Protein AF-A0A966SX42-F1 (afdb_monomer_lite)

Sequence (399 aa):
AFIGGGENNTASGDRSSVVGGMNNVAEGESSLCAGKANTASGTNSVAIGKDSVASLPSQVAISSGKFKSPGDSQTCIYQLRVQTTSSSDILMGLDGVADSSNYLEVPPGTVWFFEVSASAYDVTSVAAATWKFRGGIKNDSEFAFVGTPSSESWKDSEWDSSADLTLEAGSESQPSGLCLVATGVEGKNIYWTATVTTTELKPKPPLTSDMFVDVTADAQITSLEVSIDGSSESLFPAFDTDIQDYCIHSFANGTDSYTLTINGNTTTGTIDVNKALHVMYGAQEYFIRVLPTDLLIPTLVTKTSGYVPGYYLCSLHEATGGSYFAAFNENLVPVWYTHDDRNSTFALLCTVPNKLVLHTGSLSTRYAVELGMNEMTATNYTMQNEETNSNPIWECHES

Radius of gyration: 27.09 Å; chains: 1; bounding box: 70×48×78 Å

Foldseek 3Di:
DEECEEECEAAQAACEYENYEYCEYHQAHVEYEYYENEYANAHCEYEYAYLAYHNAHVKYWYDPYAQAHRNQWIKIKAKWKEKDAAQDKFWTFRVHDGDQPGHPAADAQKKKWKWKWKKKAWPVQRWIKIKIKTFMWHHQLWTDTPPDIDMDMDIDPSDDPSWDWDWDRAGPVTPRGITIITGDHHRIIMMMMMMMMIGMHRPDDPPPFEDDDDDDDPDQFPDKWKDKLPHTWAWPPHDDSVDAEIETADPADQAIKMWIATPNDIDIDGDDQVGWHWYDDNSHIHTYHYHHNPPDQDDCPDDDPPAAPFKDWDWAFDPAAFIKTFIAGPSSHTQDMDTDRPRFDKDFPDDDHQWTWIDGPPQCKIWIWRHRNPHIDIDIDRDDDPPDPDDDDPPPDDD

pLDDT: mean 76.51, std 20.24, range [21.33, 98.81]

Secondary structure (DSSP, 8-state):
-EE-SSBS-EE-STT-EEEEEES-EE-STT-EEEEES-EE-STT-EEEEES-EE-STT-EEEEE--SSSTTSEEEEEEEEEEEE-SS-EEEPBSSS---TTSSEE--TTEEEEEEEEEEEEETTTTEEEEEEEEEEEEESSSEEEEEEEEEEEEE-TTS-TT-EEEEEE--TTS--EEEEEEE--TT--EEEEEEEEEEEE--S---SSEEEEEE---SPP--EEEEETTEEE--BSPP-TT--EEEEE----TT-EEEEEETTEEEEEE--TTSEEEEEETTEEEEEEEE-TTSPPPP-S---TTS-TTEEEEEEE-SSS-EEEEEEETTS-EEEEEEETT-PPEEEEEEETTEEEEEETTT-EEEEEEE-SS-EEEEEEE---SS-SS---------

Structure (mmCIF, N/CA/C/O backbone):
data_AF-A0A966SX42-F1
#
_entry.id   AF-A0A966SX42-F1
#
loop_
_atom_site.group_PDB
_atom_site.id
_atom_site.type_symbol
_atom_site.label_atom_id
_atom_site.label_alt_id
_atom_site.label_comp_id
_atom_site.label_asym_id
_atom_site.label_entity_id
_atom_site.label_seq_id
_atom_site.pdbx_PDB_ins_code
_atom_site.Cartn_x
_atom_site.Cartn_y
_atom_site.Cartn_z
_atom_site.occupancy
_atom_site.B_iso_or_equiv
_atom_site.auth_seq_id
_atom_site.auth_comp_id
_atom_site.auth_asym_id
_atom_site.auth_atom_id
_atom_site.pdbx_PDB_model_num
ATOM 1 N N . ALA A 1 1 ? -5.748 -23.098 -7.163 1.00 90.81 1 ALA A N 1
ATOM 2 C CA . ALA A 1 1 ? -5.412 -22.094 -8.180 1.00 90.81 1 ALA A CA 1
ATOM 3 C C . ALA A 1 1 ? -6.253 -22.308 -9.436 1.00 90.81 1 ALA A C 1
ATOM 5 O O . ALA A 1 1 ? -6.478 -23.458 -9.810 1.00 90.81 1 ALA A O 1
ATOM 6 N N . PHE A 1 2 ? -6.718 -21.230 -10.067 1.00 97.00 2 PHE A N 1
ATOM 7 C CA . PHE A 1 2 ? -7.448 -21.236 -11.340 1.00 97.00 2 PHE A CA 1
ATOM 8 C C . PHE A 1 2 ? -6.931 -20.116 -12.252 1.00 97.00 2 PHE A C 1
ATOM 10 O O . PHE A 1 2 ? -6.660 -19.018 -11.776 1.00 97.00 2 PHE A O 1
ATOM 17 N N . ILE A 1 3 ? -6.813 -20.382 -13.555 1.00 96.81 3 ILE A N 1
ATOM 18 C CA . ILE A 1 3 ? -6.507 -19.376 -14.580 1.00 96.81 3 ILE A CA 1
ATOM 19 C C . ILE A 1 3 ? -7.559 -19.514 -15.680 1.00 96.81 3 ILE A C 1
ATOM 21 O O . ILE A 1 3 ? -7.625 -20.552 -16.337 1.00 96.81 3 ILE A O 1
ATOM 25 N N . GLY A 1 4 ? -8.384 -18.484 -15.877 1.00 96.38 4 GLY A N 1
ATOM 26 C CA . GLY A 1 4 ? -9.474 -18.515 -16.858 1.00 96.38 4 GLY A CA 1
ATOM 27 C C . GLY A 1 4 ? -9.016 -18.439 -18.318 1.00 96.38 4 GLY A C 1
ATOM 28 O O . GLY A 1 4 ? -9.707 -18.945 -19.199 1.00 96.38 4 GLY A O 1
ATOM 29 N N . GLY A 1 5 ? -7.847 -17.847 -18.583 1.00 84.19 5 GLY A N 1
ATOM 30 C CA . GLY A 1 5 ? -7.243 -17.737 -19.915 1.00 84.19 5 GLY A CA 1
ATOM 31 C C . GLY A 1 5 ? -6.260 -16.566 -20.029 1.00 84.19 5 GLY A C 1
ATOM 32 O O . GLY A 1 5 ? -5.924 -15.932 -19.029 1.00 84.19 5 GLY A O 1
ATOM 33 N N . GLY A 1 6 ? -5.816 -16.256 -21.251 1.00 93.19 6 GLY A N 1
ATOM 34 C CA . GLY A 1 6 ? -4.871 -15.167 -21.530 1.00 93.19 6 GLY A CA 1
ATOM 35 C C . GLY A 1 6 ? -3.408 -15.617 -21.593 1.00 93.19 6 GLY A C 1
ATOM 36 O O . GLY A 1 6 ? -3.135 -16.777 -21.887 1.00 93.19 6 GLY A O 1
ATOM 37 N N . GLU A 1 7 ? -2.475 -14.697 -21.348 1.00 86.00 7 GLU A N 1
ATOM 38 C CA . GLU A 1 7 ? -1.038 -14.895 -21.583 1.00 86.00 7 GLU A CA 1
ATOM 39 C C . GLU A 1 7 ? -0.212 -14.665 -20.303 1.00 86.00 7 GLU A C 1
ATOM 41 O O . GLU A 1 7 ? -0.402 -13.671 -19.606 1.00 86.00 7 GLU A O 1
ATOM 46 N N . ASN A 1 8 ? 0.728 -15.569 -20.000 1.00 85.56 8 ASN A N 1
ATOM 47 C CA . ASN A 1 8 ? 1.730 -15.415 -18.928 1.00 85.56 8 ASN A CA 1
ATOM 48 C C . ASN A 1 8 ? 1.156 -15.081 -17.537 1.00 85.56 8 ASN A C 1
ATOM 50 O O . ASN A 1 8 ? 1.723 -14.293 -16.786 1.00 85.56 8 ASN A O 1
ATOM 54 N N . ASN A 1 9 ? 0.015 -15.665 -17.186 1.00 81.75 9 ASN A N 1
ATOM 55 C CA . ASN A 1 9 ? -0.573 -15.497 -15.861 1.00 81.75 9 ASN A CA 1
ATOM 56 C C . ASN A 1 9 ? -0.052 -16.561 -14.884 1.00 81.75 9 ASN A C 1
ATOM 58 O O . ASN A 1 9 ? 0.123 -17.720 -15.261 1.00 81.75 9 ASN A O 1
ATOM 62 N N . THR A 1 10 ? 0.091 -16.183 -13.617 1.00 87.19 10 THR A N 1
ATOM 63 C CA . THR A 1 10 ? 0.488 -17.056 -12.510 1.00 87.19 10 THR A CA 1
ATOM 64 C C . THR A 1 10 ? -0.587 -17.022 -11.430 1.00 87.19 10 THR A C 1
ATOM 66 O O . THR A 1 10 ? -0.933 -15.960 -10.925 1.00 87.19 10 THR A O 1
ATOM 69 N N . ALA A 1 11 ? -1.108 -18.187 -11.054 1.00 92.25 11 ALA A N 1
ATOM 70 C CA . ALA A 1 11 ? -1.960 -18.363 -9.881 1.00 92.25 11 ALA A CA 1
ATOM 71 C C . ALA A 1 11 ? -1.320 -19.447 -9.007 1.00 92.25 11 ALA A C 1
ATOM 73 O O . ALA A 1 11 ? -1.387 -20.630 -9.346 1.00 92.25 11 ALA A O 1
ATOM 74 N N . SER A 1 12 ? -0.643 -19.048 -7.935 1.00 91.25 12 SER A N 1
ATOM 75 C CA . SER A 1 12 ? 0.157 -19.937 -7.077 1.00 91.25 12 SER A CA 1
ATOM 76 C C . SER A 1 12 ? -0.355 -20.003 -5.639 1.00 91.25 12 SER A C 1
ATOM 78 O O . SER A 1 12 ? -0.075 -20.986 -4.959 1.00 91.25 12 SER A O 1
ATOM 80 N N . GLY A 1 13 ? -1.156 -19.028 -5.195 1.00 93.19 13 GLY A N 1
ATOM 81 C CA . GLY A 1 13 ? -1.773 -19.059 -3.869 1.00 93.19 13 GLY A CA 1
ATOM 82 C C . GLY A 1 13 ? -2.831 -20.157 -3.727 1.00 93.19 13 GLY A C 1
ATOM 83 O O . GLY A 1 13 ? -3.514 -20.529 -4.695 1.00 93.19 13 GLY A O 1
ATOM 84 N N . ASP A 1 14 ? -3.031 -20.661 -2.511 1.00 97.62 14 ASP A N 1
ATOM 85 C CA . ASP A 1 14 ? -4.112 -21.606 -2.227 1.00 97.62 14 ASP A CA 1
ATOM 86 C C . ASP A 1 14 ? -5.464 -20.963 -2.535 1.00 97.62 14 ASP A C 1
ATOM 88 O O . ASP A 1 14 ? -5.738 -19.846 -2.123 1.00 97.62 14 ASP A O 1
ATOM 92 N N . ARG A 1 15 ? -6.315 -21.640 -3.319 1.00 98.12 15 ARG A N 1
ATOM 93 C CA . ARG A 1 15 ? -7.605 -21.096 -3.815 1.00 98.12 15 ARG A CA 1
ATOM 94 C C . ARG A 1 15 ? -7.504 -19.765 -4.594 1.00 98.12 15 ARG A C 1
ATOM 96 O O . ARG A 1 15 ? -8.536 -19.160 -4.866 1.00 98.12 15 ARG A O 1
ATOM 103 N N . SER A 1 16 ? -6.308 -19.356 -5.023 1.00 97.69 16 SER A N 1
ATOM 104 C CA . SER A 1 16 ? -6.112 -18.172 -5.872 1.00 97.69 16 SER A CA 1
ATOM 105 C C . SER A 1 16 ? -6.784 -18.316 -7.241 1.00 97.69 16 SER A C 1
ATOM 107 O O . SER A 1 16 ? -6.967 -19.433 -7.749 1.00 97.69 16 SER A O 1
ATOM 109 N N . SER A 1 17 ? -7.141 -17.190 -7.857 1.00 98.44 17 SER A N 1
ATOM 110 C CA . SER A 1 17 ? -7.730 -17.146 -9.198 1.00 98.44 17 SER A CA 1
ATOM 111 C C . SER A 1 17 ? -7.208 -15.976 -10.028 1.00 98.44 17 SER A C 1
ATOM 113 O O . SER A 1 17 ? -7.290 -14.823 -9.620 1.00 98.44 17 SER A O 1
ATOM 115 N N . VAL A 1 18 ? -6.769 -16.253 -11.253 1.00 97.62 18 VAL A N 1
ATOM 116 C CA . VAL A 1 18 ? -6.628 -15.238 -12.301 1.00 97.62 18 VAL A CA 1
ATOM 117 C C . VAL A 1 18 ? -7.796 -15.393 -13.267 1.00 97.62 18 VAL A C 1
ATOM 119 O O . VAL A 1 18 ? -7.931 -16.418 -13.933 1.00 97.62 18 VAL A O 1
ATOM 122 N N . VAL A 1 19 ? -8.651 -14.376 -13.364 1.00 97.50 19 VAL A N 1
ATOM 123 C CA . VAL A 1 19 ? -9.843 -14.423 -14.230 1.00 97.50 19 VAL A CA 1
ATOM 124 C C . VAL A 1 19 ? -9.441 -14.448 -15.710 1.00 97.50 19 VAL A C 1
ATOM 126 O O . VAL A 1 19 ? -10.030 -15.178 -16.504 1.00 97.50 19 VAL A O 1
ATOM 129 N N . GLY A 1 20 ? -8.410 -13.685 -16.073 1.00 89.25 20 GLY A N 1
ATOM 130 C CA . GLY A 1 20 ? -7.828 -13.633 -17.412 1.00 89.25 20 GLY A CA 1
ATOM 131 C C . GLY A 1 20 ? -6.979 -12.378 -17.627 1.00 89.25 20 GLY A C 1
ATOM 132 O O . GLY A 1 20 ? -6.856 -11.538 -16.732 1.00 89.25 20 GLY A O 1
ATOM 133 N N . GLY A 1 21 ? -6.416 -12.241 -18.830 1.00 92.50 21 GLY A N 1
ATOM 134 C CA . GLY A 1 21 ? -5.588 -11.098 -19.229 1.00 92.50 21 GLY A CA 1
ATOM 135 C C . GLY A 1 21 ? -4.113 -11.465 -19.406 1.00 92.50 21 GLY A C 1
ATOM 136 O O . GLY A 1 21 ? -3.830 -12.573 -19.856 1.00 92.50 21 GLY A O 1
ATOM 137 N N . MET A 1 22 ? -3.182 -10.554 -19.107 1.00 85.06 22 MET A N 1
ATOM 138 C CA . MET A 1 22 ? -1.751 -10.750 -19.390 1.00 85.06 22 MET A CA 1
ATOM 139 C C . MET A 1 22 ? -0.847 -10.440 -18.192 1.00 85.06 22 MET A C 1
ATOM 141 O O . MET A 1 22 ? -0.970 -9.365 -17.612 1.00 85.06 22 MET A O 1
ATOM 145 N N . ASN A 1 23 ? 0.123 -11.305 -17.887 1.00 85.88 23 ASN A N 1
ATOM 146 C CA . ASN A 1 23 ? 1.143 -11.084 -16.846 1.00 85.88 23 ASN A CA 1
ATOM 147 C C . ASN A 1 23 ? 0.582 -10.849 -15.428 1.00 85.88 23 ASN A C 1
ATOM 149 O O . ASN A 1 23 ? 1.188 -10.117 -14.653 1.00 85.88 23 ASN A O 1
ATOM 153 N N . ASN A 1 24 ? -0.584 -11.396 -15.077 1.00 81.94 24 ASN A N 1
ATOM 154 C CA . ASN A 1 24 ? -1.111 -11.248 -13.717 1.00 81.94 24 ASN A CA 1
ATOM 155 C C . ASN A 1 24 ? -0.553 -12.321 -12.781 1.00 81.94 24 ASN A C 1
ATOM 157 O O . ASN A 1 24 ? -0.386 -13.468 -13.190 1.00 81.94 24 ASN A O 1
ATOM 161 N N . VAL A 1 25 ? -0.361 -11.966 -11.515 1.00 91.75 25 VAL A N 1
ATOM 162 C CA . VAL A 1 25 ? 0.188 -12.831 -10.470 1.00 91.75 25 VAL A CA 1
ATOM 163 C C . VAL A 1 25 ? -0.761 -12.843 -9.269 1.00 91.75 25 VAL A C 1
ATOM 165 O O . VAL A 1 25 ? -0.984 -11.812 -8.646 1.00 91.75 25 VAL A O 1
ATOM 168 N N . ALA A 1 26 ? -1.351 -13.995 -8.956 1.00 91.38 26 ALA A N 1
ATOM 169 C CA . ALA A 1 26 ? -2.197 -14.217 -7.780 1.00 91.38 26 ALA A CA 1
ATOM 170 C C . ALA A 1 26 ? -1.506 -15.220 -6.836 1.00 91.38 26 ALA A C 1
ATOM 172 O O . ALA A 1 26 ? -1.549 -16.436 -7.048 1.00 91.38 26 ALA A O 1
ATOM 173 N N . GLU A 1 27 ? -0.825 -14.695 -5.820 1.00 92.81 27 GLU A N 1
ATOM 174 C CA . GLU A 1 27 ? 0.057 -15.431 -4.901 1.00 92.81 27 GLU A CA 1
ATOM 175 C C . GLU A 1 27 ? -0.541 -15.600 -3.500 1.00 92.81 27 GLU A C 1
ATOM 177 O O . GLU A 1 27 ? -0.242 -16.583 -2.825 1.00 92.81 27 GLU A O 1
ATOM 182 N N . GLY A 1 28 ? -1.423 -14.692 -3.071 1.00 93.81 28 GLY A N 1
ATOM 183 C CA . GLY A 1 28 ? -2.060 -14.776 -1.756 1.00 93.81 28 GLY A CA 1
ATOM 184 C C . GLY A 1 28 ? -3.090 -15.906 -1.664 1.00 93.81 28 GLY A C 1
ATOM 185 O O . GLY A 1 28 ? -3.707 -16.286 -2.668 1.00 93.81 28 GLY A O 1
ATOM 186 N N . GLU A 1 29 ? -3.334 -16.433 -0.460 1.00 97.12 29 GLU A N 1
ATOM 187 C CA . GLU A 1 29 ? -4.444 -17.370 -0.241 1.00 97.12 29 GLU A CA 1
ATOM 188 C C . GLU A 1 29 ? -5.773 -16.687 -0.595 1.00 97.12 29 GLU A C 1
ATOM 190 O O . GLU A 1 29 ? -6.043 -15.569 -0.168 1.00 97.12 29 GLU A O 1
ATOM 195 N N . SER A 1 30 ? -6.612 -17.356 -1.386 1.00 98.06 30 SER A N 1
ATOM 196 C CA . SER A 1 30 ? -7.897 -16.856 -1.890 1.00 98.06 30 SER A CA 1
ATOM 197 C C . SER A 1 30 ? -7.800 -15.500 -2.611 1.00 98.06 30 SER A C 1
ATOM 199 O O . SER A 1 30 ? -8.784 -14.768 -2.683 1.00 98.06 30 SER A O 1
ATOM 201 N N . SER A 1 31 ? -6.623 -15.165 -3.153 1.00 98.06 31 SER A N 1
ATOM 202 C CA . SER A 1 31 ? -6.400 -13.937 -3.923 1.00 98.06 31 SER A CA 1
ATOM 203 C C . SER A 1 31 ? -7.035 -13.991 -5.316 1.00 98.06 31 SER A C 1
ATOM 205 O O . SER A 1 31 ? -7.215 -15.066 -5.905 1.00 98.06 31 SER A O 1
ATOM 207 N N . LEU A 1 32 ? -7.356 -12.819 -5.869 1.00 98.69 32 LEU A N 1
ATOM 208 C CA . LEU A 1 32 ? -7.933 -12.682 -7.203 1.00 98.69 32 LEU A CA 1
ATOM 209 C C . LEU A 1 32 ? -7.236 -11.596 -8.029 1.00 98.69 32 LEU A C 1
ATOM 211 O O . LEU A 1 32 ? -7.091 -10.462 -7.582 1.00 98.69 32 LEU A O 1
ATOM 215 N N . CYS A 1 33 ? -6.906 -11.919 -9.282 1.00 94.69 33 CYS A N 1
ATOM 216 C CA . CYS A 1 33 ? -6.386 -10.954 -10.254 1.00 94.69 33 CYS A CA 1
ATOM 217 C C . CYS A 1 33 ? -7.171 -10.945 -11.570 1.00 94.69 33 CYS A C 1
ATOM 219 O O . CYS A 1 33 ? -7.628 -11.988 -12.049 1.00 94.69 33 CYS A O 1
ATOM 221 N N . ALA A 1 34 ? -7.255 -9.775 -12.212 1.00 97.62 34 ALA A N 1
ATOM 222 C CA . ALA A 1 34 ? -7.756 -9.640 -13.583 1.00 97.62 34 ALA A CA 1
ATOM 223 C C . ALA A 1 34 ? -7.193 -8.396 -14.292 1.00 97.62 34 ALA A C 1
ATOM 225 O O . ALA A 1 34 ? -7.166 -7.312 -13.715 1.00 97.62 34 ALA A O 1
ATOM 226 N N . GLY A 1 35 ? -6.820 -8.522 -15.570 1.00 96.12 35 GLY A N 1
ATOM 227 C CA . GLY A 1 35 ? -6.344 -7.392 -16.382 1.00 96.12 35 GLY A CA 1
ATOM 228 C C . GLY A 1 35 ? -4.906 -7.566 -16.868 1.00 96.12 35 GLY A C 1
ATOM 229 O O . GLY A 1 35 ? -4.596 -8.595 -17.468 1.00 96.12 35 GLY A O 1
ATOM 230 N N . LYS A 1 36 ? -4.031 -6.572 -16.689 1.00 90.31 36 LYS A N 1
ATOM 231 C CA . LYS A 1 36 ? -2.642 -6.630 -17.169 1.00 90.31 36 LYS A CA 1
ATOM 232 C C . LYS A 1 36 ? -1.627 -6.295 -16.075 1.00 90.31 36 LYS A C 1
ATOM 234 O O . LYS A 1 36 ? -1.659 -5.196 -15.545 1.00 90.31 36 LYS A O 1
ATOM 239 N N . ALA A 1 37 ? -0.650 -7.171 -15.850 1.00 87.88 37 ALA A N 1
ATOM 240 C CA . ALA A 1 37 ? 0.486 -6.915 -14.960 1.00 87.88 37 ALA A CA 1
ATOM 241 C C . ALA A 1 37 ? 0.096 -6.589 -13.502 1.00 87.88 37 ALA A C 1
ATOM 243 O O . ALA A 1 37 ? 0.760 -5.783 -12.860 1.00 87.88 37 ALA A O 1
ATOM 244 N N . ASN A 1 38 ? -0.990 -7.179 -12.992 1.00 85.75 38 ASN A N 1
ATOM 245 C CA . ASN A 1 38 ? -1.420 -6.984 -11.605 1.00 85.75 38 ASN A CA 1
ATOM 246 C C . ASN A 1 38 ? -0.848 -8.064 -10.682 1.00 85.75 38 ASN A C 1
ATOM 248 O O . ASN A 1 38 ? -0.751 -9.222 -11.094 1.00 85.75 38 ASN A O 1
ATOM 252 N N . THR A 1 39 ? -0.579 -7.710 -9.426 1.00 93.62 39 THR A N 1
ATOM 253 C CA . THR A 1 39 ? -0.094 -8.631 -8.389 1.00 93.62 39 THR A CA 1
ATOM 254 C C . THR A 1 39 ? -1.012 -8.597 -7.169 1.00 93.62 39 THR A C 1
ATOM 256 O O . THR A 1 39 ? -1.164 -7.551 -6.547 1.00 93.62 39 THR A O 1
ATOM 259 N N . ALA A 1 40 ? -1.593 -9.738 -6.798 1.00 95.44 40 ALA A N 1
ATOM 260 C CA . ALA A 1 40 ? -2.353 -9.930 -5.562 1.00 95.44 40 ALA A CA 1
ATOM 261 C C . ALA A 1 40 ? -1.630 -10.961 -4.680 1.00 95.44 40 ALA A C 1
ATOM 263 O O . ALA A 1 40 ? -1.775 -12.173 -4.868 1.00 95.44 40 ALA A O 1
ATOM 264 N N . SER A 1 41 ? -0.804 -10.484 -3.750 1.00 93.69 41 SER A N 1
ATOM 265 C CA . SER A 1 41 ? -0.011 -11.315 -2.832 1.00 93.69 41 SER A CA 1
ATOM 266 C C . SER A 1 41 ? -0.585 -11.365 -1.413 1.00 93.69 41 SER A C 1
ATOM 268 O O . SER A 1 41 ? -0.263 -12.284 -0.664 1.00 93.69 41 SER A O 1
ATOM 270 N N . GLY A 1 42 ? -1.489 -10.447 -1.055 1.00 93.38 42 GLY A N 1
ATOM 271 C CA . GLY A 1 42 ? -2.181 -10.474 0.234 1.00 93.38 42 GLY A CA 1
ATOM 272 C C . GLY A 1 42 ? -3.232 -11.587 0.324 1.00 93.38 42 GLY A C 1
ATOM 273 O O . GLY A 1 42 ? -3.885 -11.938 -0.665 1.00 93.38 42 GLY A O 1
ATOM 274 N N . THR A 1 43 ? -3.458 -12.132 1.516 1.00 94.69 43 THR A N 1
ATOM 275 C CA . THR A 1 43 ? -4.556 -13.085 1.754 1.00 94.69 43 THR A CA 1
ATOM 276 C C . THR A 1 43 ? -5.911 -12.415 1.514 1.00 94.69 43 THR A C 1
ATOM 278 O O . THR A 1 43 ? -6.155 -11.314 1.999 1.00 94.69 43 THR A O 1
ATOM 281 N N . ASN A 1 44 ? -6.808 -13.066 0.771 1.00 96.81 44 ASN A N 1
ATOM 282 C CA . ASN A 1 44 ? -8.103 -12.533 0.321 1.00 96.81 44 ASN A CA 1
ATOM 283 C C . ASN A 1 44 ? -8.009 -11.225 -0.493 1.00 96.81 44 ASN A C 1
ATOM 285 O O . ASN A 1 44 ? -8.992 -10.490 -0.587 1.00 96.81 44 ASN A O 1
ATOM 289 N N . SER A 1 45 ? -6.838 -10.903 -1.048 1.00 97.81 45 SER A N 1
ATOM 290 C CA . SER A 1 45 ? -6.631 -9.659 -1.793 1.00 97.81 45 SER A CA 1
ATOM 291 C C . SER A 1 45 ? -7.174 -9.726 -3.224 1.00 97.81 45 SER A C 1
ATOM 293 O O . SER A 1 45 ? -7.327 -10.799 -3.815 1.00 97.81 45 SER A O 1
ATOM 295 N N . VAL A 1 46 ? -7.457 -8.558 -3.796 1.00 98.81 46 VAL A N 1
ATOM 296 C CA . VAL A 1 46 ? -7.951 -8.392 -5.163 1.00 98.81 46 VAL A CA 1
ATOM 297 C C . VAL A 1 46 ? -7.132 -7.315 -5.867 1.00 98.81 46 VAL A C 1
ATOM 299 O O . VAL A 1 46 ? -7.104 -6.181 -5.405 1.00 98.81 46 VAL A O 1
ATOM 302 N N . ALA A 1 47 ? -6.519 -7.631 -7.008 1.00 98.38 47 ALA A N 1
ATOM 303 C CA . ALA A 1 47 ? -5.826 -6.648 -7.845 1.00 98.38 47 ALA A CA 1
ATOM 304 C C . ALA A 1 47 ? -6.403 -6.650 -9.268 1.00 98.38 47 ALA A C 1
ATOM 306 O O . ALA A 1 47 ? -6.354 -7.662 -9.976 1.00 98.38 47 ALA A O 1
ATOM 307 N N . ILE A 1 48 ? -6.977 -5.524 -9.698 1.00 98.50 48 ILE A N 1
ATOM 308 C CA . ILE A 1 48 ? -7.651 -5.422 -11.000 1.00 98.50 48 ILE A CA 1
ATOM 309 C C . ILE A 1 48 ? -7.270 -4.160 -11.770 1.00 98.50 48 ILE A C 1
ATOM 311 O O . ILE A 1 48 ? -7.097 -3.091 -11.200 1.00 98.50 48 ILE A O 1
ATOM 315 N N . GLY A 1 49 ? -7.238 -4.270 -13.099 1.00 97.06 49 GLY A N 1
ATOM 316 C CA . GLY A 1 49 ? -6.890 -3.156 -13.982 1.00 97.06 49 GLY A CA 1
ATOM 317 C C . GLY A 1 49 ? -5.531 -3.366 -14.639 1.00 97.06 49 GLY A C 1
ATOM 318 O O . GLY A 1 49 ? -5.324 -4.402 -15.282 1.00 97.06 49 GLY A O 1
ATOM 319 N N . LYS A 1 50 ? -4.630 -2.386 -14.542 1.00 94.62 50 LYS A N 1
ATOM 320 C CA . LYS A 1 50 ? -3.286 -2.460 -15.120 1.00 94.62 50 LYS A CA 1
ATOM 321 C C . LYS A 1 50 ? -2.223 -1.973 -14.133 1.00 94.62 50 LYS A C 1
ATOM 323 O O . LYS A 1 50 ? -2.266 -0.811 -13.758 1.00 94.62 50 LYS A O 1
ATOM 328 N N . ASP A 1 51 ? -1.225 -2.812 -13.844 1.00 92.31 51 ASP A N 1
ATOM 329 C CA . ASP A 1 51 ? -0.104 -2.518 -12.933 1.00 92.31 51 ASP A CA 1
ATOM 330 C C . ASP A 1 51 ? -0.531 -2.267 -11.458 1.00 92.31 51 ASP A C 1
ATOM 332 O O . ASP A 1 51 ? 0.106 -1.486 -10.751 1.00 92.31 51 ASP A O 1
ATOM 336 N N . SER A 1 52 ? -1.609 -2.903 -10.979 1.00 94.06 52 SER A N 1
ATOM 337 C CA . SER A 1 52 ? -2.090 -2.799 -9.585 1.00 94.06 52 SER A CA 1
ATOM 338 C C . SER A 1 52 ? -1.376 -3.774 -8.647 1.00 94.06 52 SER A C 1
ATOM 340 O O . SER A 1 52 ? -1.079 -4.901 -9.049 1.00 94.06 52 SER A O 1
ATOM 342 N N . VAL A 1 53 ? -1.162 -3.383 -7.385 1.00 94.12 53 VAL A N 1
ATOM 343 C CA . VAL A 1 53 ? -0.534 -4.237 -6.362 1.00 94.12 53 VAL A CA 1
ATOM 344 C C . VAL A 1 53 ? -1.384 -4.280 -5.096 1.00 94.12 53 VAL A C 1
ATOM 346 O O . VAL A 1 53 ? -1.561 -3.265 -4.426 1.00 94.12 53 VAL A O 1
ATOM 349 N N . ALA A 1 54 ? -1.864 -5.477 -4.754 1.00 96.19 54 ALA A N 1
ATOM 350 C CA . ALA A 1 54 ? -2.567 -5.767 -3.511 1.00 96.19 54 ALA A CA 1
ATOM 351 C C . ALA A 1 54 ? -1.761 -6.760 -2.652 1.00 96.19 54 ALA A C 1
ATOM 353 O O . ALA A 1 54 ? -1.844 -7.976 -2.840 1.00 96.19 54 ALA A O 1
ATOM 354 N N . SER A 1 55 ? -0.946 -6.249 -1.730 1.00 93.06 55 SER A N 1
ATOM 355 C CA . SER A 1 55 ? -0.048 -7.038 -0.873 1.00 93.06 55 SER A CA 1
ATOM 356 C C . SER A 1 55 ? -0.554 -7.238 0.553 1.00 93.06 55 SER A C 1
ATOM 358 O O . SER A 1 55 ? -0.069 -8.126 1.251 1.00 93.06 55 SER A O 1
ATOM 360 N N . LEU A 1 56 ? -1.532 -6.446 0.988 1.00 93.62 56 LEU A N 1
ATOM 361 C CA . LEU A 1 56 ? -2.089 -6.507 2.334 1.00 93.62 56 LEU A CA 1
ATOM 362 C C . LEU A 1 56 ? -3.332 -7.417 2.403 1.00 93.62 56 LEU A C 1
ATOM 364 O O . LEU A 1 56 ? -4.045 -7.580 1.402 1.00 93.62 56 LEU A O 1
ATOM 368 N N . PRO A 1 57 ? -3.628 -8.021 3.571 1.00 93.50 57 PRO A N 1
ATOM 369 C CA . PRO A 1 57 ? -4.838 -8.813 3.759 1.00 93.50 57 PRO A CA 1
ATOM 370 C C . PRO A 1 57 ? -6.115 -8.041 3.406 1.00 93.50 57 PRO A C 1
ATOM 372 O O . PRO A 1 57 ? -6.294 -6.889 3.797 1.00 93.50 57 PRO A O 1
ATOM 375 N N . SER A 1 58 ? -7.021 -8.692 2.673 1.00 94.50 58 SER A N 1
ATOM 376 C CA . SER A 1 58 ? -8.313 -8.140 2.229 1.00 94.50 58 SER A CA 1
ATOM 377 C C . SER A 1 58 ? -8.227 -6.829 1.426 1.00 94.50 58 SER A C 1
ATOM 379 O O . SER A 1 58 ? -9.240 -6.150 1.255 1.00 94.50 58 SER A O 1
ATOM 381 N N . GLN A 1 59 ? -7.043 -6.458 0.929 1.00 97.44 59 GLN A N 1
ATOM 382 C CA . GLN A 1 59 ? -6.851 -5.270 0.102 1.00 97.44 59 GLN A CA 1
ATOM 383 C C . GLN A 1 59 ? -7.488 -5.463 -1.272 1.00 97.44 59 GLN A C 1
ATOM 385 O O . GLN A 1 59 ? -7.235 -6.459 -1.949 1.00 97.44 59 GLN A O 1
ATOM 390 N N . VAL A 1 60 ? -8.247 -4.469 -1.721 1.00 98.62 60 VAL A N 1
ATOM 391 C CA . VAL A 1 60 ? -8.671 -4.341 -3.118 1.00 98.62 60 VAL A CA 1
ATOM 392 C C . VAL A 1 60 ? -7.888 -3.198 -3.742 1.00 98.62 60 VAL A C 1
ATOM 394 O O . VAL A 1 60 ? -8.079 -2.066 -3.321 1.00 98.62 60 VAL A O 1
ATOM 397 N N . ALA A 1 61 ? -7.044 -3.470 -4.735 1.00 98.31 61 ALA A N 1
ATOM 398 C CA . ALA A 1 61 ? -6.267 -2.472 -5.464 1.00 98.31 61 ALA A CA 1
ATOM 399 C C . ALA A 1 61 ? -6.756 -2.338 -6.913 1.00 98.31 61 ALA A C 1
ATOM 401 O O . ALA A 1 61 ? -6.997 -3.336 -7.603 1.00 98.31 61 ALA A O 1
ATOM 402 N N . ILE A 1 62 ? -6.887 -1.092 -7.371 1.00 98.50 62 ILE A N 1
ATOM 403 C CA . ILE A 1 62 ? -7.308 -0.747 -8.729 1.00 98.50 62 ILE A CA 1
ATOM 404 C C . ILE A 1 62 ? -6.389 0.337 -9.290 1.00 98.50 62 ILE A C 1
ATOM 406 O O . ILE A 1 62 ? -6.221 1.398 -8.688 1.00 98.50 62 ILE A O 1
ATOM 410 N N . SER A 1 63 ? -5.846 0.109 -10.483 1.00 95.06 63 SER A N 1
ATOM 411 C CA . SER A 1 63 ? -5.074 1.107 -11.227 1.00 95.06 63 SER A CA 1
ATOM 412 C C . SER A 1 63 ? -5.223 0.939 -12.742 1.00 95.06 63 SER A C 1
ATOM 414 O O . SER A 1 63 ? -5.715 -0.072 -13.247 1.00 95.06 63 SER A O 1
ATOM 416 N N . SER A 1 64 ? -4.830 1.967 -13.495 1.00 92.50 64 SER A N 1
ATOM 417 C CA . SER A 1 64 ? -4.854 1.978 -14.969 1.00 92.50 64 SER A CA 1
ATOM 418 C C . SER A 1 64 ? -3.458 2.066 -15.593 1.00 92.50 64 SER A C 1
ATOM 420 O O . SER A 1 64 ? -3.310 2.331 -16.789 1.00 92.50 64 SER A O 1
ATOM 422 N N . GLY A 1 65 ? -2.428 1.858 -14.786 1.00 83.94 65 GLY A N 1
ATOM 423 C CA . GLY A 1 65 ? -1.026 1.974 -15.133 1.00 83.94 65 GLY A CA 1
ATOM 424 C C . GLY A 1 65 ? -0.202 2.311 -13.899 1.00 83.94 65 GLY A C 1
ATOM 425 O O . GLY A 1 65 ? -0.702 2.317 -12.778 1.00 83.94 65 GLY A O 1
ATOM 426 N N . LYS A 1 66 ? 1.062 2.615 -14.155 1.00 81.50 66 LYS A N 1
ATOM 427 C CA . LYS A 1 66 ? 2.064 3.029 -13.180 1.00 81.50 66 LYS A CA 1
ATOM 428 C C . LYS A 1 66 ? 2.866 4.197 -13.739 1.00 81.50 66 LYS A C 1
ATOM 430 O O . LYS A 1 66 ? 2.892 4.377 -14.961 1.00 81.50 66 LYS A O 1
ATOM 435 N N . PHE A 1 67 ? 3.554 4.935 -12.881 1.00 72.69 67 PHE A N 1
ATOM 436 C CA . PHE A 1 67 ? 4.590 5.877 -13.306 1.00 72.69 67 PHE A CA 1
ATOM 437 C C . PHE A 1 67 ? 5.901 5.149 -13.639 1.00 72.69 67 PHE A C 1
ATOM 439 O O . PHE A 1 67 ? 6.500 5.399 -14.681 1.00 72.69 67 PHE A O 1
ATOM 446 N N . LYS A 1 68 ? 6.306 4.210 -12.784 1.00 70.88 68 LYS A N 1
ATOM 447 C CA . LYS A 1 68 ? 7.547 3.432 -12.827 1.00 70.88 68 LYS A CA 1
ATOM 448 C C . LYS A 1 68 ? 7.345 1.993 -12.351 1.00 70.88 68 LYS A C 1
ATOM 450 O O . LYS A 1 68 ? 7.644 1.050 -13.081 1.00 70.88 68 LYS A O 1
ATOM 455 N N . SER A 1 69 ? 6.837 1.802 -11.134 1.00 74.62 69 SER A N 1
ATOM 456 C CA . SER A 1 69 ? 6.693 0.487 -10.491 1.00 74.62 69 SER A CA 1
ATOM 457 C C . SER A 1 69 ? 5.221 0.140 -10.277 1.00 74.62 69 SER A C 1
ATOM 459 O O . SER A 1 69 ? 4.442 1.031 -9.958 1.00 74.62 69 SER A O 1
ATOM 461 N N . PRO A 1 70 ? 4.802 -1.128 -10.453 1.00 79.12 70 PRO A N 1
ATOM 462 C CA . PRO A 1 70 ? 3.433 -1.523 -10.134 1.00 79.12 70 PRO A CA 1
ATOM 463 C C . PRO A 1 70 ? 3.033 -1.049 -8.730 1.00 79.12 70 PRO A C 1
ATOM 465 O O . PRO A 1 70 ? 3.828 -1.150 -7.796 1.00 79.12 70 PRO A O 1
ATOM 468 N N . GLY A 1 71 ? 1.824 -0.506 -8.604 1.00 84.00 71 GLY A N 1
ATOM 469 C CA . GLY A 1 71 ? 1.292 0.034 -7.351 1.00 84.00 71 GLY A CA 1
ATOM 470 C C . GLY A 1 71 ? 1.776 1.433 -6.948 1.00 84.00 71 GLY A C 1
ATOM 471 O O . GLY A 1 71 ? 1.354 1.930 -5.911 1.00 84.00 71 GLY A O 1
ATOM 472 N N . ASP A 1 72 ? 2.611 2.112 -7.743 1.00 82.75 72 ASP A N 1
ATOM 473 C CA . ASP A 1 72 ? 3.033 3.491 -7.436 1.00 82.75 72 ASP A CA 1
ATOM 474 C C . ASP A 1 72 ? 1.950 4.559 -7.657 1.00 82.75 72 ASP A C 1
ATOM 476 O O . ASP A 1 72 ? 2.091 5.691 -7.191 1.00 82.75 72 ASP A O 1
ATOM 480 N N . SER A 1 73 ? 0.876 4.203 -8.358 1.00 88.56 73 SER A N 1
ATOM 481 C CA . SER A 1 73 ? -0.318 5.013 -8.543 1.00 88.56 73 SER A CA 1
ATOM 482 C C . SER A 1 73 ? -1.533 4.100 -8.560 1.00 88.56 73 SER A C 1
ATOM 484 O O . SER A 1 73 ? -1.806 3.420 -9.552 1.00 88.56 73 SER A O 1
ATOM 486 N N . GLN A 1 74 ? -2.258 4.051 -7.446 1.00 95.62 74 GLN A N 1
ATOM 487 C CA . GLN A 1 74 ? -3.418 3.175 -7.319 1.00 95.62 74 GLN A CA 1
ATOM 488 C C . GLN A 1 74 ? -4.454 3.710 -6.335 1.00 95.62 74 GLN A C 1
ATOM 490 O O . GLN A 1 74 ? -4.170 4.547 -5.481 1.00 95.62 74 GLN A O 1
ATOM 495 N N . THR A 1 75 ? -5.677 3.212 -6.468 1.00 97.94 75 THR A N 1
ATOM 496 C CA . THR A 1 75 ? -6.721 3.359 -5.458 1.00 97.94 75 THR A CA 1
ATOM 497 C C . THR A 1 75 ? -6.891 2.029 -4.751 1.00 97.94 75 THR A C 1
ATOM 499 O O . THR A 1 75 ? -7.057 1.007 -5.423 1.00 97.94 75 THR A O 1
ATOM 502 N N . CYS A 1 76 ? -6.900 2.043 -3.419 1.00 98.31 76 CYS A N 1
ATOM 503 C CA . CYS A 1 76 ? -7.115 0.838 -2.629 1.00 98.31 76 CYS A CA 1
ATOM 504 C C . CYS A 1 76 ? -8.317 0.957 -1.689 1.00 98.31 76 CYS A C 1
ATOM 506 O O . CYS A 1 76 ? -8.712 2.048 -1.274 1.00 98.31 76 CYS A O 1
ATOM 508 N N . ILE A 1 77 ? -8.903 -0.191 -1.353 1.00 98.44 77 ILE A N 1
ATOM 509 C CA . ILE A 1 77 ? -9.917 -0.348 -0.311 1.00 98.44 77 ILE A CA 1
ATOM 510 C C . ILE A 1 77 ? -9.421 -1.409 0.666 1.00 98.44 77 ILE A C 1
ATOM 512 O O . ILE A 1 77 ? -9.022 -2.499 0.256 1.00 98.44 77 ILE A O 1
ATOM 516 N N . TYR A 1 78 ? -9.499 -1.095 1.953 1.00 97.62 78 TYR A N 1
ATOM 517 C CA . TYR A 1 78 ? -9.109 -1.963 3.054 1.00 97.62 78 TYR A CA 1
ATOM 518 C C . TYR A 1 78 ? -10.261 -2.122 4.037 1.00 97.62 78 TYR A C 1
ATOM 520 O O . TYR A 1 78 ? -11.058 -1.200 4.236 1.00 97.62 78 TYR A O 1
ATOM 528 N N . GLN A 1 79 ? -10.313 -3.277 4.693 1.00 95.81 79 GLN A N 1
ATOM 529 C CA . GLN A 1 79 ? -11.258 -3.564 5.761 1.00 95.81 79 GLN A CA 1
ATOM 530 C C . GLN A 1 79 ? -10.484 -3.891 7.032 1.00 95.81 79 GLN A C 1
ATOM 532 O O . GLN A 1 79 ? -9.666 -4.802 7.041 1.00 95.81 79 GLN A O 1
ATOM 537 N N . LEU A 1 80 ? -10.771 -3.164 8.106 1.00 96.62 80 LEU A N 1
ATOM 538 C CA . LEU A 1 80 ? -10.198 -3.392 9.423 1.00 96.62 80 LEU A CA 1
ATOM 539 C C . LEU A 1 80 ? -11.311 -3.729 10.410 1.00 96.62 80 LEU A C 1
ATOM 541 O O . LEU A 1 80 ? -12.470 -3.321 10.238 1.00 96.62 80 LEU A O 1
ATOM 545 N N . ARG A 1 81 ? -10.972 -4.483 11.453 1.00 96.19 81 ARG A N 1
ATOM 546 C CA . ARG A 1 81 ? -11.884 -4.777 12.565 1.00 96.19 81 ARG A CA 1
ATOM 547 C C . ARG A 1 81 ? -11.115 -5.127 13.831 1.00 96.19 81 ARG A C 1
ATOM 549 O O . ARG A 1 81 ? -9.968 -5.551 13.762 1.00 96.19 81 ARG A O 1
ATOM 556 N N . VAL A 1 82 ? -11.759 -4.964 14.980 1.00 96.50 82 VAL A N 1
ATOM 557 C CA . VAL A 1 82 ? -11.247 -5.447 16.267 1.00 96.50 82 VAL A CA 1
ATOM 558 C C . VAL A 1 82 ? -12.389 -5.585 17.271 1.00 96.50 82 VAL A C 1
ATOM 560 O O . VAL A 1 82 ? -13.499 -5.097 17.043 1.00 96.50 82 VAL A O 1
ATOM 563 N N . GLN A 1 83 ? -12.120 -6.258 18.383 1.00 96.38 83 GLN A N 1
ATOM 564 C CA . GLN A 1 83 ? -12.996 -6.316 19.546 1.00 96.38 83 GLN A CA 1
ATOM 565 C C . GLN A 1 83 ? -12.235 -5.773 20.758 1.00 96.38 83 GLN A C 1
ATOM 567 O O . GLN A 1 83 ? -11.099 -6.175 20.995 1.00 96.38 83 GLN A O 1
ATOM 572 N N . THR A 1 84 ? -12.864 -4.896 21.540 1.00 96.94 84 THR A N 1
ATOM 573 C CA . THR A 1 84 ? -12.299 -4.396 22.803 1.00 96.94 84 THR A CA 1
ATOM 574 C C . THR A 1 84 ? -13.146 -4.871 23.978 1.00 96.94 84 THR A C 1
ATOM 576 O O . THR A 1 84 ? -14.376 -4.764 23.935 1.00 96.94 84 THR A O 1
ATOM 579 N N . THR A 1 85 ? -12.491 -5.343 25.040 1.00 96.31 85 THR A N 1
ATOM 580 C CA . THR A 1 85 ? -13.147 -5.781 26.289 1.00 96.31 85 THR A CA 1
ATOM 581 C C . THR A 1 85 ? -12.620 -5.094 27.553 1.00 96.31 85 THR A C 1
ATOM 583 O O . THR A 1 85 ? -13.098 -5.371 28.651 1.00 96.31 85 THR A O 1
ATOM 586 N N . SER A 1 86 ? -11.610 -4.235 27.405 1.00 95.56 86 SER A N 1
ATOM 587 C CA . SER A 1 86 ? -10.967 -3.461 28.469 1.00 95.56 86 SER A CA 1
ATOM 588 C C . SER A 1 86 ? -10.878 -1.994 28.060 1.00 95.56 86 SER A C 1
ATOM 590 O O . SER A 1 86 ? -11.173 -1.645 26.918 1.00 95.56 86 SER A O 1
ATOM 592 N N . SER A 1 87 ? -10.415 -1.135 28.966 1.00 96.38 87 SER A N 1
ATOM 593 C CA . SER A 1 87 ? -10.124 0.275 28.667 1.00 96.38 87 SER A CA 1
ATOM 594 C C . SER A 1 87 ? -8.795 0.502 27.928 1.00 96.38 87 SER A C 1
ATOM 596 O O . SER A 1 87 ? -8.228 1.587 28.014 1.00 96.38 87 SER A O 1
ATOM 598 N N . SER A 1 88 ? -8.226 -0.535 27.313 1.00 94.44 88 SER A N 1
ATOM 599 C CA . SER A 1 88 ? -6.945 -0.446 26.610 1.00 94.44 88 SER A CA 1
ATOM 600 C C . SER A 1 88 ? -7.148 0.016 25.174 1.00 94.44 88 SER A C 1
ATOM 602 O O . SER A 1 88 ? -8.132 -0.357 24.532 1.00 94.44 88 SER A O 1
ATOM 604 N N . ASP A 1 89 ? -6.175 0.766 24.672 1.00 94.44 89 ASP A N 1
ATOM 605 C CA . ASP A 1 89 ? -6.079 1.107 23.260 1.00 94.44 89 ASP A CA 1
ATOM 606 C C . ASP A 1 89 ? -5.651 -0.121 22.462 1.00 94.44 89 ASP A C 1
ATOM 608 O O . ASP A 1 89 ? -4.700 -0.823 22.824 1.00 94.44 89 ASP A O 1
ATOM 612 N N . ILE A 1 90 ? -6.375 -0.399 21.381 1.00 93.44 90 ILE A N 1
ATOM 613 C CA . ILE A 1 90 ? -6.100 -1.525 20.499 1.00 93.44 90 ILE A CA 1
ATOM 614 C C . ILE A 1 90 ? -6.039 -1.031 19.056 1.00 93.44 90 ILE A C 1
ATOM 616 O O . ILE A 1 90 ? -6.994 -0.454 18.534 1.00 93.44 90 ILE A O 1
ATOM 620 N N . LEU A 1 91 ? -4.917 -1.309 18.392 1.00 93.38 91 LEU A N 1
ATOM 621 C C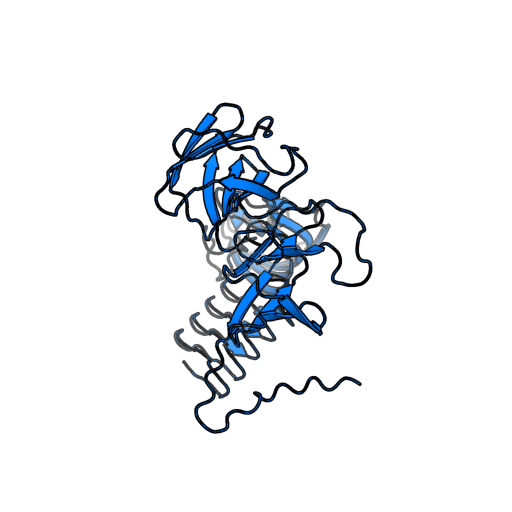A . LEU A 1 91 ? -4.766 -1.095 16.959 1.00 93.38 91 LEU A CA 1
ATOM 622 C C . LEU A 1 91 ? -5.732 -2.010 16.196 1.00 93.38 91 LEU A C 1
ATOM 624 O O . LEU A 1 91 ? -5.743 -3.227 16.395 1.00 93.38 91 LEU A O 1
ATOM 628 N N . MET A 1 92 ? -6.545 -1.436 15.313 1.00 94.94 92 MET A N 1
ATOM 629 C CA . MET A 1 92 ? -7.418 -2.220 14.445 1.00 94.94 92 MET A CA 1
ATOM 630 C C . MET A 1 92 ? -6.587 -3.000 13.422 1.00 94.94 92 MET A C 1
ATOM 632 O O . MET A 1 92 ? -5.708 -2.427 12.782 1.00 94.94 92 MET A O 1
ATOM 636 N N . GLY A 1 93 ? -6.898 -4.288 13.242 1.00 93.25 93 GLY A N 1
ATOM 637 C CA . GLY A 1 93 ? -6.181 -5.171 12.320 1.00 93.25 93 GLY A CA 1
ATOM 638 C C . GLY A 1 93 ? -6.920 -5.430 11.004 1.00 93.25 93 GLY A C 1
ATOM 639 O O . GLY A 1 93 ? -8.155 -5.383 10.977 1.00 93.25 93 GLY A O 1
ATOM 640 N N . LEU A 1 94 ? -6.194 -5.749 9.925 1.00 92.94 94 LEU A N 1
ATOM 641 C CA . LEU A 1 94 ? -6.764 -6.057 8.596 1.00 92.94 94 LEU A CA 1
ATOM 642 C C . LEU A 1 94 ? -7.482 -7.419 8.526 1.00 92.94 94 LEU A C 1
ATOM 644 O O . LEU A 1 94 ? -8.323 -7.640 7.655 1.00 92.94 94 LEU A O 1
ATOM 648 N N . ASP A 1 95 ? -7.202 -8.331 9.457 1.00 85.56 95 ASP A N 1
ATOM 649 C CA . ASP A 1 95 ? -7.900 -9.625 9.574 1.00 85.56 95 ASP A CA 1
ATOM 650 C C . ASP A 1 95 ? -8.774 -9.749 10.842 1.00 85.56 95 ASP A C 1
ATOM 652 O O . ASP A 1 95 ? -9.582 -10.679 10.976 1.00 85.56 95 ASP A O 1
ATOM 656 N N . GLY A 1 96 ? -8.708 -8.759 11.736 1.00 84.25 96 GLY A N 1
ATOM 657 C CA . GLY A 1 96 ? -9.379 -8.758 13.036 1.00 84.25 96 GLY A CA 1
ATOM 658 C C . GLY A 1 96 ? -8.492 -9.070 14.238 1.00 84.25 96 GLY A C 1
ATOM 659 O O . GLY A 1 96 ? -8.985 -9.009 15.364 1.00 84.25 96 GLY A O 1
ATOM 660 N N . VAL A 1 97 ? -7.217 -9.388 14.017 1.00 84.06 97 VAL A N 1
ATOM 661 C CA . VAL A 1 97 ? -6.208 -9.584 15.058 1.00 84.06 97 VAL A CA 1
ATOM 662 C C . VAL A 1 97 ? -5.400 -8.301 15.227 1.00 84.06 97 VAL A C 1
ATOM 664 O O . VAL A 1 97 ? -4.846 -7.765 14.269 1.00 84.06 97 VAL A O 1
ATOM 667 N N . ALA A 1 98 ? -5.340 -7.797 16.458 1.00 77.00 98 ALA A N 1
ATOM 668 C CA . ALA A 1 98 ? -4.517 -6.648 16.803 1.00 77.00 98 ALA A CA 1
ATOM 669 C C . ALA A 1 98 ? -3.071 -7.098 17.040 1.00 77.00 98 ALA A C 1
ATOM 671 O O . ALA A 1 98 ? -2.718 -7.519 18.143 1.00 77.00 98 ALA A O 1
ATOM 672 N N . ASP A 1 99 ? -2.246 -7.038 15.998 1.00 73.88 99 ASP A N 1
ATOM 673 C CA . ASP A 1 99 ? -0.819 -7.335 16.080 1.00 73.88 99 ASP A CA 1
ATOM 674 C C . ASP A 1 99 ? 0.026 -6.340 15.271 1.00 73.88 99 ASP A C 1
ATOM 676 O O . ASP A 1 99 ? -0.475 -5.563 14.456 1.00 73.88 99 ASP A O 1
ATOM 680 N N . SER A 1 100 ? 1.336 -6.356 15.523 1.00 68.06 100 SER A N 1
ATOM 681 C CA . SER A 1 100 ? 2.312 -5.443 14.923 1.00 68.06 100 SER A CA 1
ATOM 682 C C . SER A 1 100 ? 2.700 -5.804 13.485 1.00 68.06 100 SER A C 1
ATOM 684 O O . SER A 1 100 ? 3.720 -5.324 13.013 1.00 68.06 100 SER A O 1
ATOM 686 N N . SER A 1 101 ? 1.961 -6.684 12.808 1.00 71.94 101 SER A N 1
ATOM 687 C CA . SER A 1 101 ? 2.185 -7.081 11.408 1.00 71.94 101 SER A CA 1
ATOM 688 C C . SER A 1 101 ? 0.938 -6.934 10.531 1.00 71.94 101 SER A C 1
ATOM 690 O O . SER A 1 101 ? 1.006 -7.130 9.321 1.00 71.94 101 SER A O 1
ATOM 692 N N . ASN A 1 102 ? -0.194 -6.570 11.131 1.00 84.75 102 ASN A N 1
ATOM 693 C CA . ASN A 1 102 ? -1.507 -6.589 10.505 1.00 84.75 102 ASN A CA 1
ATOM 694 C C . ASN A 1 102 ? -2.148 -5.195 10.484 1.00 84.75 102 ASN A C 1
ATOM 696 O O . ASN A 1 102 ? -3.251 -4.991 10.985 1.00 84.75 102 ASN A O 1
ATOM 700 N N . TYR A 1 103 ? -1.448 -4.216 9.922 1.00 87.44 103 TYR A N 1
ATOM 701 C CA . TYR A 1 103 ? -1.869 -2.815 9.895 1.00 87.44 103 TYR A CA 1
ATOM 702 C C . TYR A 1 103 ? -1.708 -2.218 8.492 1.00 87.44 103 TYR A C 1
ATOM 704 O O . TYR A 1 103 ? -1.150 -2.840 7.588 1.00 87.44 103 TYR A O 1
ATOM 712 N N . LEU A 1 104 ? -2.217 -1.001 8.298 1.00 92.38 104 LEU A N 1
ATOM 713 C CA . LEU A 1 104 ? -2.064 -0.268 7.042 1.00 92.38 104 LEU A CA 1
ATOM 714 C C . LEU A 1 104 ? -0.653 0.303 6.935 1.00 92.38 104 LEU A C 1
ATOM 716 O O . LEU A 1 104 ? -0.415 1.449 7.316 1.00 92.38 104 LEU A O 1
ATOM 720 N N . GLU A 1 105 ? 0.279 -0.507 6.446 1.00 89.00 105 GLU A N 1
ATOM 721 C CA . GLU A 1 105 ? 1.644 -0.073 6.160 1.00 89.00 105 GLU A CA 1
ATOM 722 C C . GLU A 1 105 ? 1.652 1.013 5.082 1.00 89.00 105 GLU A C 1
ATOM 724 O O . GLU A 1 105 ? 1.056 0.838 4.023 1.00 89.00 105 GLU A O 1
ATOM 729 N N . VAL A 1 106 ? 2.342 2.127 5.344 1.00 88.81 106 VAL A N 1
ATOM 730 C CA . VAL A 1 106 ? 2.538 3.210 4.369 1.00 88.81 106 VAL A CA 1
ATOM 731 C C . VAL A 1 106 ? 3.981 3.122 3.870 1.00 88.81 106 VAL A C 1
ATOM 733 O O . VAL A 1 106 ? 4.892 3.486 4.617 1.00 88.81 106 VAL A O 1
ATOM 736 N N . PRO A 1 107 ? 4.239 2.638 2.640 1.00 81.06 107 PRO A N 1
ATOM 737 C CA . PRO A 1 107 ? 5.600 2.365 2.194 1.00 81.06 107 PRO A CA 1
ATOM 738 C C . PRO A 1 107 ? 6.482 3.623 2.154 1.00 81.06 107 PRO A C 1
ATOM 740 O O . PRO A 1 107 ? 5.969 4.722 1.923 1.00 81.06 107 PRO A O 1
ATOM 743 N N . PRO A 1 108 ? 7.812 3.496 2.292 1.00 77.19 108 PRO A N 1
ATOM 744 C CA . PRO A 1 108 ? 8.724 4.626 2.150 1.00 77.19 108 PRO A CA 1
ATOM 745 C C . PRO A 1 108 ? 8.589 5.341 0.802 1.00 77.19 108 PRO A C 1
ATOM 747 O O . PRO A 1 108 ? 8.412 4.711 -0.250 1.00 77.19 108 PRO A O 1
ATOM 750 N N . GLY A 1 109 ? 8.696 6.667 0.838 1.00 75.94 109 GLY A N 1
ATOM 751 C CA . GLY A 1 109 ? 8.575 7.549 -0.318 1.00 75.94 109 GLY A CA 1
ATOM 752 C C . GLY A 1 109 ? 7.154 7.641 -0.871 1.00 75.94 109 GLY A C 1
ATOM 753 O O . GLY A 1 109 ? 7.007 7.862 -2.073 1.00 75.94 109 GLY A O 1
ATOM 754 N N . THR A 1 110 ? 6.122 7.425 -0.043 1.00 80.44 110 THR A N 1
ATOM 755 C CA . THR A 1 110 ? 4.709 7.483 -0.457 1.00 80.44 110 THR A CA 1
ATOM 756 C C . THR A 1 110 ? 3.934 8.619 0.201 1.00 80.44 110 THR A C 1
ATOM 758 O O . THR A 1 110 ? 4.247 9.077 1.300 1.00 80.44 110 THR A O 1
ATOM 761 N N . VAL A 1 111 ? 2.888 9.069 -0.490 1.00 87.81 111 VAL A N 1
ATOM 762 C CA . VAL A 1 111 ? 1.838 9.935 0.040 1.00 87.81 111 VAL A CA 1
ATOM 763 C C . VAL A 1 111 ? 0.484 9.348 -0.321 1.00 87.81 111 VAL A C 1
ATOM 765 O O . VAL A 1 111 ? 0.217 9.015 -1.477 1.00 87.81 111 VAL A O 1
ATOM 768 N N . TRP A 1 112 ? -0.373 9.196 0.679 1.00 93.94 112 TRP A N 1
ATOM 769 C CA . TRP A 1 112 ? -1.713 8.657 0.525 1.00 93.94 112 TRP A CA 1
ATOM 770 C C . TRP A 1 112 ? -2.725 9.718 0.933 1.00 93.94 112 TRP A C 1
ATOM 772 O O . TRP A 1 112 ? -2.615 10.304 2.009 1.00 93.94 112 TRP A O 1
ATOM 782 N N . PHE A 1 113 ? -3.743 9.939 0.108 1.00 94.69 113 PHE A N 1
ATOM 783 C CA . PHE A 1 113 ? -5.002 10.502 0.592 1.00 94.69 113 PHE A CA 1
ATOM 784 C C . PHE A 1 113 ? -5.862 9.354 1.110 1.00 94.69 113 PHE A C 1
ATOM 786 O O . PHE A 1 113 ? -5.943 8.326 0.442 1.00 94.69 113 PHE A O 1
ATOM 793 N N . PHE A 1 114 ? -6.512 9.518 2.260 1.00 98.00 114 PHE A N 1
ATOM 794 C CA . PHE A 1 114 ? -7.372 8.493 2.835 1.00 98.00 114 PHE A CA 1
ATOM 795 C C . PHE A 1 114 ? -8.742 9.037 3.241 1.00 98.00 114 PHE A C 1
ATOM 797 O O . PHE A 1 114 ? -8.892 10.166 3.721 1.00 98.00 114 PHE A O 1
ATOM 804 N N . GLU A 1 115 ? -9.743 8.171 3.128 1.00 98.31 115 GLU A N 1
ATOM 805 C CA . GLU A 1 115 ? -11.020 8.305 3.813 1.00 98.31 115 GLU A CA 1
ATOM 806 C C . GLU A 1 115 ? -11.297 7.061 4.652 1.00 98.31 115 GLU A C 1
ATOM 808 O O . GLU A 1 115 ? -11.266 5.942 4.142 1.00 98.31 115 GLU A O 1
ATOM 813 N N . VAL A 1 116 ? -11.648 7.261 5.919 1.00 98.62 116 VAL A N 1
ATOM 814 C CA . VAL A 1 116 ? -12.043 6.187 6.835 1.00 98.62 116 VAL A CA 1
ATOM 815 C C . VAL A 1 116 ? -13.522 6.333 7.153 1.00 98.62 116 VAL A C 1
ATOM 817 O O . VAL A 1 116 ? -13.964 7.415 7.535 1.00 98.62 116 VAL A O 1
ATOM 820 N N . SER A 1 117 ? -14.279 5.249 7.024 1.00 98.50 117 SER A N 1
ATOM 821 C CA . SER A 1 117 ? -15.655 5.128 7.509 1.00 98.50 117 SER A CA 1
ATOM 822 C C . SER A 1 117 ? -15.716 3.986 8.512 1.00 98.50 117 SER A C 1
ATOM 824 O O . SER A 1 117 ? -15.434 2.847 8.148 1.00 98.50 117 SER A O 1
ATOM 826 N N . ALA A 1 118 ? -16.077 4.284 9.759 1.00 98.62 118 ALA A N 1
ATOM 827 C CA . ALA A 1 118 ? -16.058 3.310 10.842 1.00 98.62 118 ALA A CA 1
ATOM 828 C C . ALA A 1 118 ? -17.389 3.231 11.589 1.00 98.62 118 ALA A C 1
ATOM 830 O O . ALA A 1 118 ? -18.141 4.203 11.687 1.00 98.62 118 ALA A O 1
ATOM 831 N N . SER A 1 119 ? -17.669 2.052 12.128 1.00 98.69 119 SER A N 1
ATOM 832 C CA . SER A 1 119 ? -18.813 1.773 12.988 1.00 98.69 119 SER A CA 1
ATOM 833 C C . SER A 1 119 ? -18.370 0.913 14.158 1.00 98.69 119 SER A C 1
ATOM 835 O O . SER A 1 119 ? -17.544 0.011 14.001 1.00 98.69 119 SER A O 1
ATOM 837 N N . ALA A 1 120 ? -18.950 1.176 15.318 1.00 98.69 120 ALA A N 1
ATOM 838 C CA . ALA A 1 120 ? -18.775 0.366 16.500 1.00 98.69 120 ALA A CA 1
ATOM 839 C C . ALA A 1 120 ? -20.114 0.105 17.178 1.00 98.69 120 ALA A C 1
ATOM 841 O O . ALA A 1 120 ? -21.030 0.928 17.126 1.00 98.69 120 ALA A O 1
ATOM 842 N N . TYR A 1 121 ? -20.216 -1.063 17.799 1.00 98.69 121 TYR A N 1
ATOM 843 C CA . TYR A 1 121 ? -21.410 -1.494 18.504 1.00 98.69 121 TYR A CA 1
ATOM 844 C C . TYR A 1 121 ? -21.019 -2.135 19.832 1.00 98.69 121 TYR A C 1
ATOM 846 O O . TYR A 1 121 ? -20.345 -3.169 19.857 1.00 98.69 121 TYR A O 1
ATOM 854 N N . ASP A 1 122 ? -21.440 -1.510 20.928 1.00 98.31 122 ASP A N 1
ATOM 855 C CA . ASP A 1 122 ? -21.327 -2.062 22.273 1.00 98.31 122 ASP A CA 1
ATOM 856 C C . ASP A 1 122 ? -22.498 -3.018 22.508 1.00 98.31 122 ASP A C 1
ATOM 858 O O . ASP A 1 122 ? -23.641 -2.592 22.691 1.00 98.31 122 ASP A O 1
ATOM 862 N N . VAL A 1 123 ? -22.223 -4.325 22.520 1.00 97.75 123 VAL A N 1
ATOM 863 C CA . VAL A 1 123 ? -23.267 -5.334 22.761 1.00 97.75 123 VAL A CA 1
ATOM 864 C C . VAL A 1 123 ? -23.711 -5.379 24.224 1.00 97.75 123 VAL A C 1
ATOM 866 O O . VAL A 1 123 ? -24.772 -5.931 24.508 1.00 97.75 123 VAL A O 1
ATOM 869 N N . THR A 1 124 ? -22.925 -4.820 25.149 1.00 97.00 124 THR A N 1
ATOM 870 C CA . THR A 1 124 ? -23.254 -4.778 26.577 1.00 97.00 124 THR A CA 1
ATOM 871 C C . THR A 1 124 ? -24.273 -3.681 26.861 1.00 97.00 124 THR A C 1
ATOM 873 O O . THR A 1 124 ? -25.277 -3.940 27.524 1.00 97.00 124 THR A O 1
ATOM 876 N N . SER A 1 125 ? -24.036 -2.471 26.346 1.00 95.25 125 SER A N 1
ATOM 877 C CA . SER A 1 125 ? -24.936 -1.324 26.558 1.00 95.25 125 SER A CA 1
ATOM 878 C C . SER A 1 125 ? -25.971 -1.143 25.447 1.00 95.25 125 SER A C 1
ATOM 880 O O . SER A 1 125 ? -26.873 -0.327 25.607 1.00 95.25 125 SER A O 1
ATOM 882 N N . VAL A 1 126 ? -25.875 -1.906 24.349 1.00 97.50 126 VAL A N 1
ATOM 883 C CA . VAL A 1 126 ? -26.756 -1.794 23.172 1.00 97.50 126 VAL A CA 1
ATOM 884 C C . VAL A 1 126 ? -26.708 -0.369 22.602 1.00 97.50 126 VAL A C 1
ATOM 886 O O . VAL A 1 126 ? -27.733 0.285 22.435 1.00 97.50 126 VAL A O 1
ATOM 889 N N . ALA A 1 127 ? -25.494 0.121 22.343 1.00 98.31 127 ALA A N 1
ATOM 890 C CA . ALA A 1 127 ? -25.242 1.474 21.848 1.00 98.31 127 ALA A CA 1
ATOM 891 C C . ALA A 1 127 ? -24.306 1.444 20.636 1.00 98.31 127 ALA A C 1
ATOM 893 O O . ALA A 1 127 ? -23.360 0.650 20.598 1.00 98.31 127 ALA A O 1
ATOM 894 N N . ALA A 1 128 ? -24.550 2.321 19.664 1.00 98.56 128 ALA A N 1
ATOM 895 C CA . ALA A 1 128 ? -23.735 2.457 18.466 1.00 98.56 128 ALA A CA 1
ATOM 896 C C . ALA A 1 128 ? -22.988 3.796 18.411 1.00 98.56 128 ALA A C 1
ATOM 898 O O . ALA A 1 128 ? -23.448 4.832 18.899 1.00 98.56 128 ALA A O 1
ATOM 899 N N . ALA A 1 129 ? -21.838 3.772 17.746 1.00 98.69 129 ALA A N 1
ATOM 900 C CA . ALA A 1 129 ? -21.108 4.964 17.350 1.00 98.69 129 ALA A CA 1
ATOM 901 C C . ALA A 1 129 ? -20.502 4.789 15.960 1.00 98.69 129 ALA A C 1
ATOM 903 O O . ALA A 1 129 ? -20.181 3.683 15.523 1.00 98.69 129 ALA A O 1
ATOM 904 N N . THR A 1 130 ? -20.364 5.898 15.246 1.00 98.81 130 THR A N 1
ATOM 905 C CA . THR A 1 130 ? -19.802 5.943 13.897 1.00 98.81 130 THR A CA 1
ATOM 906 C C . THR A 1 130 ? -18.844 7.113 13.764 1.00 98.81 130 THR A C 1
ATOM 908 O O . THR A 1 130 ? -19.028 8.148 14.408 1.00 98.81 130 THR A O 1
ATOM 911 N N . TRP A 1 131 ? -17.835 6.945 12.910 1.00 98.69 131 TRP A N 1
ATOM 912 C CA . TRP A 1 131 ? -16.824 7.962 12.637 1.00 98.69 131 TRP A CA 1
ATOM 913 C C . TRP A 1 131 ? -16.558 8.074 11.138 1.00 98.69 131 TRP A C 1
ATOM 915 O O . TRP A 1 131 ? -16.577 7.077 10.406 1.00 98.69 131 TRP A O 1
ATOM 925 N N . LYS A 1 132 ? -16.258 9.294 10.691 1.00 98.31 132 LYS A N 1
ATOM 926 C CA . LYS A 1 132 ? -15.680 9.578 9.378 1.00 98.31 132 LYS A CA 1
ATOM 927 C C . LYS A 1 132 ? -14.386 10.359 9.582 1.00 98.31 132 LYS A C 1
ATOM 929 O O . LYS A 1 132 ? -14.398 11.402 10.229 1.00 98.31 132 LYS A O 1
ATOM 934 N N . PHE A 1 133 ? -13.296 9.882 8.988 1.00 98.25 133 PHE A N 1
ATOM 935 C CA . PHE A 1 133 ? -12.036 10.620 8.924 1.00 98.25 133 PHE A CA 1
ATOM 936 C C . PHE A 1 133 ? -11.643 10.882 7.477 1.00 98.25 133 PHE A C 1
ATOM 938 O O . PHE A 1 133 ? -11.893 10.049 6.600 1.00 98.25 133 PHE A O 1
ATOM 945 N N . ARG A 1 134 ? -11.017 12.032 7.224 1.00 96.94 134 ARG A N 1
ATOM 946 C CA . ARG A 1 134 ? -10.432 12.371 5.920 1.00 96.94 134 ARG A CA 1
ATOM 947 C C . ARG A 1 134 ? -9.127 13.119 6.129 1.00 96.94 134 ARG A C 1
ATOM 949 O O . ARG A 1 134 ? -9.094 14.076 6.906 1.00 96.94 134 ARG A O 1
ATOM 956 N N . GLY A 1 135 ? -8.084 12.723 5.416 1.00 94.56 135 GLY A N 1
ATOM 957 C CA . GLY A 1 135 ? -6.775 13.352 5.527 1.00 94.56 135 GLY A CA 1
ATOM 958 C C . GLY A 1 135 ? -5.778 12.794 4.526 1.00 94.56 135 GLY A C 1
ATOM 959 O O . GLY A 1 135 ? -6.119 11.967 3.682 1.00 94.56 135 GLY A O 1
ATOM 960 N N . GLY A 1 136 ? -4.542 13.271 4.618 1.00 93.88 136 GLY A N 1
ATOM 961 C CA . GLY A 1 136 ? -3.410 12.653 3.940 1.00 93.88 136 GLY A CA 1
ATOM 962 C C . GLY A 1 136 ? -2.388 12.146 4.947 1.00 93.88 136 GLY A C 1
ATOM 963 O O . GLY A 1 136 ? -2.301 12.669 6.057 1.00 93.88 136 GLY A O 1
ATOM 964 N N . ILE A 1 137 ? -1.605 11.150 4.558 1.00 94.12 137 ILE A N 1
ATOM 965 C CA . ILE A 1 137 ? -0.431 10.666 5.288 1.00 94.12 137 ILE A CA 1
ATOM 966 C C . ILE A 1 137 ? 0.730 10.543 4.307 1.00 94.12 137 ILE A C 1
ATOM 968 O O . ILE A 1 137 ? 0.525 10.196 3.146 1.00 94.12 137 ILE A O 1
ATOM 972 N N . LYS A 1 138 ? 1.939 10.861 4.755 1.00 87.75 138 LYS A N 1
ATOM 973 C CA . LYS A 1 138 ? 3.168 10.665 3.992 1.00 87.75 138 LYS A CA 1
ATOM 974 C C . LYS A 1 138 ? 4.171 9.846 4.794 1.00 87.75 138 LYS A C 1
ATOM 976 O O . LYS A 1 138 ? 4.164 9.898 6.023 1.00 87.75 138 LYS A O 1
ATOM 981 N N . ASN A 1 139 ? 5.033 9.145 4.072 1.00 85.19 139 ASN A N 1
ATOM 982 C CA . ASN A 1 139 ? 6.240 8.520 4.586 1.00 85.19 139 ASN A CA 1
ATOM 983 C C . ASN A 1 139 ? 7.417 8.998 3.723 1.00 85.19 139 ASN A C 1
ATOM 985 O O . ASN A 1 139 ? 7.691 8.432 2.669 1.00 85.19 139 ASN A O 1
ATOM 989 N N . ASP A 1 140 ? 8.049 10.095 4.134 1.00 70.81 140 ASP A N 1
ATOM 990 C CA . ASP A 1 140 ? 9.157 10.756 3.429 1.00 70.81 140 ASP A CA 1
ATOM 991 C C . ASP A 1 140 ? 10.242 11.095 4.460 1.00 70.81 140 ASP A C 1
ATOM 993 O O . ASP A 1 140 ? 10.388 12.255 4.835 1.00 70.81 140 ASP A O 1
ATOM 997 N N . SER A 1 141 ? 10.897 10.052 4.994 1.00 67.81 141 SER A N 1
ATOM 998 C CA . SER A 1 141 ? 11.788 9.989 6.183 1.00 67.81 141 SER A CA 1
ATOM 999 C C . SER A 1 141 ? 11.121 9.901 7.563 1.00 67.81 141 SER A C 1
ATOM 1001 O O . SER A 1 141 ? 11.754 9.453 8.506 1.00 67.81 141 SER A O 1
ATOM 1003 N N . GLU A 1 142 ? 9.839 10.243 7.680 1.00 73.44 142 GLU A N 1
ATOM 1004 C CA . GLU A 1 142 ? 9.030 10.010 8.883 1.00 73.44 142 GLU A CA 1
ATOM 1005 C C . GLU A 1 142 ? 7.560 9.824 8.478 1.00 73.44 142 GLU A C 1
ATOM 1007 O O . GLU A 1 142 ? 7.109 10.359 7.454 1.00 73.44 142 GLU A O 1
ATOM 1012 N N . PHE A 1 143 ? 6.799 9.090 9.292 1.00 84.38 143 PHE A N 1
ATOM 1013 C CA . PHE A 1 143 ? 5.347 8.999 9.173 1.00 84.38 143 PHE A CA 1
ATOM 1014 C C . PHE A 1 143 ? 4.703 10.284 9.685 1.00 84.38 143 PHE A C 1
ATOM 1016 O O . PHE A 1 143 ? 4.765 10.600 10.870 1.00 84.38 143 PHE A O 1
ATOM 1023 N N . ALA A 1 144 ? 4.032 11.019 8.804 1.00 88.19 144 ALA A N 1
ATOM 1024 C CA . ALA A 1 144 ? 3.365 12.255 9.193 1.00 88.19 144 ALA A CA 1
ATOM 1025 C C . ALA A 1 144 ? 2.046 12.454 8.454 1.00 88.19 144 ALA A C 1
ATOM 1027 O O . ALA A 1 144 ? 1.934 12.186 7.255 1.00 88.19 144 ALA A O 1
ATOM 1028 N N . PHE A 1 145 ? 1.050 13.006 9.148 1.00 92.94 145 PHE A N 1
ATOM 1029 C CA . PHE A 1 145 ? -0.154 13.488 8.482 1.00 92.94 145 PHE A CA 1
ATOM 1030 C C . PHE A 1 145 ? 0.149 14.721 7.621 1.00 92.94 145 PHE A C 1
ATOM 1032 O O . PHE A 1 145 ? 0.908 15.618 7.995 1.00 92.94 145 PHE A O 1
ATOM 1039 N N . VAL A 1 146 ? -0.480 14.781 6.449 1.00 88.44 146 VAL A N 1
ATOM 1040 C CA . VAL A 1 146 ? -0.468 15.955 5.575 1.00 88.44 146 VAL A CA 1
ATOM 1041 C C . VAL A 1 146 ? -1.516 16.933 6.102 1.00 88.44 146 VAL A C 1
ATOM 1043 O O . VAL A 1 146 ? -2.695 16.860 5.754 1.00 88.44 146 VAL A O 1
ATOM 1046 N N . GLY A 1 147 ? -1.074 17.829 6.985 1.00 91.62 147 GLY A N 1
ATOM 1047 C CA . GLY A 1 147 ? -1.968 18.681 7.769 1.00 91.62 147 GLY A CA 1
ATOM 1048 C C . GLY A 1 147 ? -2.692 17.899 8.869 1.00 91.62 147 GLY A C 1
ATOM 1049 O O . GLY A 1 147 ? -2.293 16.797 9.233 1.00 91.62 147 GLY A O 1
ATOM 1050 N N . THR A 1 148 ? -3.760 18.475 9.421 1.00 92.19 148 THR A N 1
ATOM 1051 C CA . THR A 1 148 ? -4.585 17.814 10.444 1.00 92.19 148 THR A CA 1
ATOM 1052 C C . THR A 1 148 ? -5.732 17.055 9.774 1.00 92.19 148 THR A C 1
ATOM 1054 O O . THR A 1 148 ? -6.535 17.693 9.085 1.00 92.19 148 THR A O 1
ATOM 1057 N N . PRO A 1 149 ? -5.857 15.727 9.968 1.00 94.50 149 PRO A N 1
ATOM 1058 C CA . PRO A 1 149 ? -7.018 14.988 9.491 1.00 94.50 149 PRO A CA 1
ATOM 1059 C C . PRO A 1 149 ? -8.311 15.543 10.094 1.00 94.50 149 PRO A C 1
ATOM 1061 O O . PRO A 1 149 ? -8.393 15.826 11.288 1.00 94.50 149 PRO A O 1
ATOM 1064 N N . SER A 1 150 ? -9.336 15.682 9.261 1.00 95.62 150 SER A N 1
ATOM 1065 C CA . SER A 1 150 ? -10.685 16.009 9.728 1.00 95.62 150 SER A CA 1
ATOM 1066 C C . SER A 1 150 ? -11.352 14.777 10.335 1.00 95.62 150 SER A C 1
ATOM 1068 O O . SER A 1 150 ? -11.159 13.663 9.834 1.00 95.62 150 SER A O 1
ATOM 1070 N N . SER A 1 151 ? -12.146 14.983 11.385 1.00 96.31 151 SER A N 1
ATOM 1071 C CA . SER A 1 151 ? -12.943 13.944 12.033 1.00 96.31 151 SER A CA 1
ATOM 1072 C C . SER A 1 151 ? -14.382 14.407 12.261 1.00 96.31 151 SER A C 1
ATOM 1074 O O . SER A 1 151 ? -14.646 15.540 12.662 1.00 96.31 151 SER A O 1
ATOM 1076 N N . GLU A 1 152 ? -15.321 13.504 12.006 1.00 97.75 152 GLU A N 1
ATOM 1077 C CA . GLU A 1 152 ? -16.742 13.639 12.320 1.00 97.75 152 GLU A CA 1
ATOM 1078 C C . GLU A 1 152 ? -17.194 12.364 13.038 1.00 97.75 152 GLU A C 1
ATOM 1080 O O . GLU A 1 152 ? -16.724 11.270 12.710 1.00 97.75 152 GLU A O 1
ATOM 1085 N N . SER A 1 153 ? -18.096 12.480 14.015 1.00 98.06 153 SER A N 1
ATOM 1086 C CA . SER A 1 153 ? -18.654 11.312 14.702 1.00 98.06 153 SER A CA 1
ATOM 1087 C C . SER A 1 153 ? -20.124 11.496 15.063 1.00 98.06 153 SER A C 1
ATOM 1089 O O . SER A 1 153 ? -20.583 12.609 15.326 1.00 98.06 153 SER A O 1
ATOM 1091 N N . TRP A 1 154 ? -20.850 10.379 15.088 1.00 98.50 154 TRP A N 1
ATOM 1092 C CA . TRP A 1 154 ? -22.243 10.298 15.520 1.00 98.50 154 TRP A CA 1
ATOM 1093 C C . TRP A 1 154 ? -22.377 9.122 16.471 1.00 98.50 154 TRP A C 1
ATOM 1095 O O . TRP A 1 154 ? -22.006 8.000 16.122 1.00 98.50 154 TRP A O 1
ATOM 1105 N N . LYS A 1 155 ? -22.876 9.391 17.674 1.00 98.44 155 LYS A N 1
ATOM 1106 C CA . LYS A 1 155 ? -22.922 8.437 18.781 1.00 98.44 155 LYS A CA 1
ATOM 1107 C C . LYS A 1 155 ? -24.322 8.454 19.385 1.00 98.44 155 LYS A C 1
ATOM 1109 O O . LYS A 1 155 ? -24.902 9.534 19.529 1.00 98.44 155 LYS A O 1
ATOM 1114 N N . ASP A 1 156 ? -24.848 7.281 19.723 1.00 98.50 156 ASP A N 1
ATOM 1115 C CA . ASP A 1 156 ? -26.065 7.181 20.531 1.00 98.50 156 ASP A CA 1
ATOM 1116 C C . ASP A 1 156 ? -25.852 7.850 21.896 1.00 98.50 156 ASP A C 1
ATOM 1118 O O . ASP A 1 156 ? -24.726 7.950 22.390 1.00 98.50 156 ASP A O 1
ATOM 1122 N N . SER A 1 157 ? -26.934 8.289 22.539 1.00 96.75 157 SER A N 1
ATOM 1123 C CA . SER A 1 157 ? -26.876 8.895 23.879 1.00 96.75 157 SER A CA 1
ATOM 1124 C C . SER A 1 157 ? -26.310 7.957 24.949 1.00 96.75 157 SER A C 1
ATOM 1126 O O . SER A 1 157 ? -25.751 8.414 25.942 1.00 96.75 157 SER A O 1
ATOM 1128 N N . GLU A 1 158 ? -26.467 6.654 24.744 1.00 96.38 158 GLU A N 1
ATOM 1129 C CA . GLU A 1 158 ? -26.026 5.564 25.606 1.00 96.38 158 GLU A CA 1
ATOM 1130 C C . GLU A 1 158 ? -24.562 5.168 25.352 1.00 96.38 158 GLU A C 1
ATOM 1132 O O . GLU A 1 158 ? -24.004 4.359 26.100 1.00 96.38 158 GLU A O 1
ATOM 1137 N N . TRP A 1 159 ? -23.933 5.719 24.306 1.00 98.06 159 TRP A N 1
ATOM 1138 C CA . TRP A 1 159 ? -22.535 5.449 24.000 1.00 98.06 159 TRP A CA 1
ATOM 1139 C C . TRP A 1 159 ? -21.625 5.984 25.105 1.00 98.06 159 TRP A C 1
ATOM 1141 O O . TRP A 1 159 ? -21.750 7.125 25.554 1.00 98.06 159 TRP A O 1
ATOM 1151 N N . ASP A 1 160 ? -20.661 5.168 25.526 1.00 97.62 160 ASP A N 1
ATOM 1152 C CA . ASP A 1 160 ? -19.691 5.594 26.526 1.00 97.62 160 ASP A CA 1
ATOM 1153 C C . ASP A 1 160 ? -18.731 6.627 25.948 1.00 97.62 160 ASP A C 1
ATOM 1155 O O . ASP A 1 160 ? -17.989 6.329 25.015 1.00 97.62 160 ASP A O 1
ATOM 1159 N N . SER A 1 161 ? -18.681 7.827 26.521 1.00 96.25 161 SER A N 1
ATOM 1160 C CA . SER A 1 161 ? -17.764 8.861 26.041 1.00 96.25 161 SER A CA 1
ATOM 1161 C C . SER A 1 161 ? -16.287 8.503 26.224 1.00 96.25 161 SER A C 1
ATOM 1163 O O . SER A 1 161 ? -15.451 9.161 25.616 1.00 96.25 161 SER A O 1
ATOM 1165 N N . SER A 1 162 ? -15.958 7.510 27.062 1.00 96.88 162 SER A N 1
ATOM 1166 C CA . SER A 1 162 ? -14.589 6.991 27.182 1.00 96.88 162 SER A CA 1
ATOM 1167 C C . SER A 1 162 ? -14.195 6.021 26.062 1.00 96.88 162 SER A C 1
ATOM 1169 O O . SER A 1 162 ? -13.004 5.831 25.839 1.00 96.88 162 SER A O 1
ATOM 1171 N N . ALA A 1 163 ? -15.167 5.460 25.330 1.00 98.00 163 ALA A N 1
ATOM 1172 C CA . ALA A 1 163 ? -14.916 4.676 24.126 1.00 98.00 163 ALA A CA 1
ATOM 1173 C C . ALA A 1 163 ? -14.790 5.597 22.906 1.00 98.00 163 ALA A C 1
ATOM 1175 O O . ALA A 1 163 ? -15.722 6.351 22.576 1.00 98.00 163 ALA A O 1
ATOM 1176 N N . ASP A 1 164 ? -13.674 5.499 22.189 1.00 98.19 164 ASP A N 1
ATOM 1177 C CA . ASP A 1 164 ? -13.448 6.297 20.989 1.00 98.19 164 ASP A CA 1
ATOM 1178 C C . ASP A 1 164 ? -12.594 5.576 19.947 1.00 98.19 164 ASP A C 1
ATOM 1180 O O . ASP A 1 164 ? -11.957 4.563 20.228 1.00 98.19 164 ASP A O 1
ATOM 1184 N N . LEU A 1 165 ? -12.619 6.106 18.728 1.00 98.31 165 LEU A N 1
ATOM 1185 C CA . LEU A 1 165 ? -11.737 5.702 17.644 1.00 98.31 165 LEU A CA 1
ATOM 1186 C C . LEU A 1 165 ? -10.882 6.907 17.260 1.00 98.31 165 LEU A C 1
ATOM 1188 O O . LEU A 1 165 ? -11.423 7.968 16.947 1.00 98.31 165 LEU A O 1
ATOM 1192 N N . THR A 1 166 ? -9.567 6.741 17.251 1.00 97.25 166 THR A N 1
ATOM 1193 C CA . THR A 1 166 ? -8.613 7.793 16.886 1.00 97.25 166 THR A CA 1
ATOM 1194 C C . THR A 1 166 ? -7.732 7.357 15.719 1.00 97.25 166 THR A C 1
ATOM 1196 O O . THR A 1 166 ? -7.664 6.177 15.362 1.00 97.25 166 THR A O 1
ATOM 1199 N N . LEU A 1 167 ? -7.093 8.341 15.079 1.00 96.12 167 LEU A N 1
ATOM 1200 C CA . LEU A 1 167 ? -6.078 8.111 14.059 1.00 96.12 167 LEU A CA 1
ATOM 1201 C C . LEU A 1 167 ? -4.713 8.542 14.570 1.00 96.12 167 LEU A C 1
ATOM 1203 O O . LEU A 1 167 ? -4.569 9.646 15.097 1.00 96.12 167 LEU A O 1
ATOM 1207 N N . GLU A 1 168 ? -3.711 7.717 14.303 1.00 93.56 168 GLU A N 1
ATOM 1208 C CA . GLU A 1 168 ? -2.315 8.011 14.597 1.00 93.56 168 GLU A CA 1
ATOM 1209 C C . GLU A 1 168 ? -1.467 7.793 13.341 1.00 93.56 168 GLU A C 1
ATOM 1211 O O . GLU A 1 168 ? -1.726 6.894 12.533 1.00 93.56 168 GLU A O 1
ATOM 1216 N N . ALA A 1 169 ? -0.467 8.652 13.152 1.00 90.56 169 ALA A N 1
ATOM 1217 C CA . ALA A 1 169 ? 0.621 8.346 12.240 1.00 90.56 169 ALA A CA 1
ATOM 1218 C C . ALA A 1 169 ? 1.561 7.395 12.983 1.00 90.56 169 ALA A C 1
ATOM 1220 O O . ALA A 1 169 ? 1.879 7.625 14.148 1.00 90.56 169 ALA A O 1
ATOM 1221 N N . GLY A 1 170 ? 1.935 6.307 12.320 1.00 83.44 170 GLY A N 1
ATOM 1222 C CA . GLY A 1 170 ? 2.782 5.272 12.885 1.00 83.44 170 GLY A CA 1
ATOM 1223 C C . GLY A 1 170 ? 4.199 5.743 13.211 1.00 83.44 170 GLY A C 1
ATOM 1224 O O . GLY A 1 170 ? 4.528 6.923 13.160 1.00 83.44 170 GLY A O 1
ATOM 1225 N N . SER A 1 171 ? 5.073 4.792 13.520 1.00 75.88 171 SER A N 1
ATOM 1226 C CA . SER A 1 171 ? 6.494 5.050 13.748 1.00 75.88 171 SER A CA 1
ATOM 1227 C C . SER A 1 171 ? 7.364 3.988 13.081 1.00 75.88 171 SER A C 1
ATOM 1229 O O . SER A 1 171 ? 6.891 2.929 12.655 1.00 75.88 171 SER A O 1
ATOM 1231 N N . GLU A 1 172 ? 8.668 4.239 13.029 1.00 65.94 172 GLU A N 1
ATOM 1232 C CA . GLU A 1 172 ? 9.651 3.251 12.568 1.00 65.94 172 GLU A CA 1
ATOM 1233 C C . GLU A 1 172 ? 9.732 2.020 13.489 1.00 65.94 172 GLU A C 1
ATOM 1235 O O . GLU A 1 172 ? 10.141 0.946 13.061 1.00 65.94 172 GLU A O 1
ATOM 1240 N N . SER A 1 173 ? 9.283 2.143 14.745 1.00 64.25 173 SER A N 1
ATOM 1241 C CA . SER A 1 173 ? 9.272 1.057 15.738 1.00 64.25 173 SER A CA 1
ATOM 1242 C C . SER A 1 173 ? 8.007 0.186 15.702 1.00 64.25 173 SER A C 1
ATOM 1244 O O . SER A 1 173 ? 7.828 -0.640 16.594 1.00 64.25 173 SER A O 1
ATOM 1246 N N . GLN A 1 174 ? 7.186 0.327 14.651 1.00 65.25 174 GLN A N 1
ATOM 1247 C CA . GLN A 1 174 ? 5.890 -0.330 14.432 1.00 65.25 174 GLN A CA 1
ATOM 1248 C C . GLN A 1 174 ? 4.752 0.204 15.327 1.00 65.25 174 GLN A C 1
ATOM 1250 O O . GLN A 1 174 ? 4.965 0.457 16.513 1.00 65.25 174 GLN A O 1
ATOM 1255 N N . PRO A 1 175 ? 3.520 0.335 14.796 1.00 75.50 175 PRO A N 1
ATOM 1256 C CA . PRO A 1 175 ? 3.122 0.135 13.393 1.00 75.50 175 PRO A CA 1
ATOM 1257 C C . PRO A 1 175 ? 3.679 1.222 12.458 1.00 75.50 175 PRO A C 1
ATOM 1259 O O . PRO A 1 175 ? 3.704 2.396 12.810 1.00 75.50 175 PRO A O 1
ATOM 1262 N N . SER A 1 176 ? 4.121 0.840 11.260 1.00 81.00 176 SER A N 1
ATOM 1263 C CA . SER A 1 176 ? 4.736 1.730 10.264 1.00 81.00 176 SER A CA 1
ATOM 1264 C C . SER A 1 176 ? 3.725 2.201 9.212 1.00 81.00 176 SER A C 1
ATOM 1266 O O . SER A 1 176 ? 3.816 1.861 8.032 1.00 81.00 176 SER A O 1
ATOM 1268 N N . GLY A 1 177 ? 2.708 2.957 9.633 1.00 88.69 177 GLY A N 1
ATOM 1269 C CA . GLY A 1 177 ? 1.733 3.493 8.685 1.00 88.69 177 GLY A CA 1
ATOM 1270 C C . GLY A 1 177 ? 0.521 4.191 9.293 1.00 88.69 177 GLY A C 1
ATOM 1271 O O . GLY A 1 177 ? 0.637 4.893 10.293 1.00 88.69 177 GLY A O 1
ATOM 1272 N N . LEU A 1 178 ? -0.642 4.056 8.651 1.00 94.31 178 LEU A N 1
ATOM 1273 C CA . LEU A 1 178 ? -1.886 4.693 9.090 1.00 94.31 178 LEU A CA 1
ATO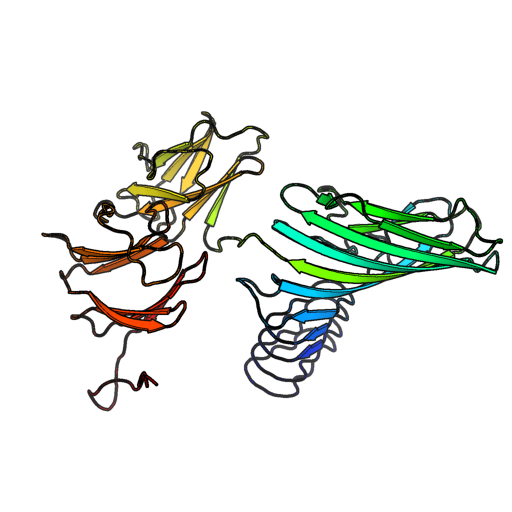M 1274 C C . LEU A 1 178 ? -2.553 3.846 10.178 1.00 94.31 178 LEU A C 1
ATOM 1276 O O . LEU A 1 178 ? -3.046 2.751 9.913 1.00 94.31 178 LEU A O 1
ATOM 1280 N N . CYS A 1 179 ? -2.609 4.367 11.398 1.00 94.31 179 CYS A N 1
ATOM 1281 C CA . CYS A 1 179 ? -3.068 3.608 12.553 1.00 94.31 179 CYS A CA 1
ATOM 1282 C C . CYS A 1 179 ? -4.481 4.030 12.945 1.00 94.31 179 CYS A C 1
ATOM 1284 O O . CYS A 1 179 ? -4.742 5.212 13.156 1.00 94.31 179 CYS A O 1
ATOM 1286 N N . LEU A 1 180 ? -5.391 3.059 13.037 1.00 95.88 180 LEU A N 1
ATOM 1287 C CA . LEU A 1 180 ? -6.737 3.236 13.580 1.00 95.88 180 LEU A CA 1
ATOM 1288 C C . LEU A 1 180 ? -6.747 2.614 14.973 1.00 95.88 180 LEU A C 1
ATOM 1290 O O . LEU A 1 180 ? -6.593 1.398 15.092 1.00 95.88 180 LEU A O 1
ATOM 1294 N N . VAL A 1 181 ? -6.914 3.427 16.010 1.00 95.69 181 VAL A N 1
ATOM 1295 C CA . VAL A 1 181 ? -6.787 2.988 17.403 1.00 95.69 181 VAL A CA 1
ATOM 1296 C C . VAL A 1 181 ? -8.151 3.043 18.076 1.00 95.69 181 VAL A C 1
ATOM 1298 O O . VAL A 1 181 ? -8.748 4.108 18.212 1.00 95.69 181 VAL A O 1
ATOM 1301 N N . ALA A 1 182 ? -8.667 1.874 18.448 1.00 97.31 182 ALA A N 1
ATOM 1302 C CA . ALA A 1 182 ? -9.927 1.734 19.162 1.00 97.31 182 ALA A CA 1
ATOM 1303 C C . ALA A 1 182 ? -9.666 1.677 20.670 1.00 97.31 182 ALA A C 1
ATOM 1305 O O . ALA A 1 182 ? -9.014 0.751 21.157 1.00 97.31 182 ALA A O 1
ATOM 1306 N N . THR A 1 183 ? -10.218 2.635 21.408 1.00 98.06 183 THR A N 1
ATOM 1307 C CA . THR A 1 183 ? -10.198 2.663 22.872 1.00 98.06 183 THR A CA 1
ATOM 1308 C C . THR A 1 183 ? -11.484 2.033 23.395 1.00 98.06 183 THR A C 1
ATOM 1310 O O . THR A 1 183 ? -12.587 2.525 23.138 1.00 98.06 183 THR A O 1
ATOM 1313 N N . GLY A 1 184 ? -11.355 0.917 24.114 1.00 97.38 184 GLY A N 1
ATOM 1314 C CA . GLY A 1 184 ? -12.488 0.242 24.743 1.00 97.38 184 GLY A CA 1
ATOM 1315 C C . GLY A 1 184 ? -12.862 0.809 26.114 1.00 97.38 184 GLY A C 1
ATOM 1316 O O . GLY A 1 184 ? -12.370 1.846 26.552 1.00 97.38 184 GLY A O 1
ATOM 1317 N N . VAL A 1 185 ? -13.725 0.085 26.828 1.00 97.69 185 VAL A N 1
ATOM 1318 C CA . VAL A 1 185 ? -14.106 0.388 28.216 1.00 97.69 185 VAL A CA 1
ATOM 1319 C C . VAL A 1 185 ? -14.126 -0.907 29.009 1.00 97.69 185 VAL A C 1
ATOM 1321 O O . VAL A 1 185 ? -14.627 -1.928 28.534 1.00 97.69 185 VAL A O 1
ATOM 1324 N N . GLU A 1 186 ? -13.604 -0.863 30.233 1.00 97.19 186 GLU A N 1
ATOM 1325 C CA . GLU A 1 186 ? -13.589 -2.018 31.129 1.00 97.19 186 GLU A CA 1
ATOM 1326 C C . GLU A 1 186 ? -15.009 -2.559 31.365 1.00 97.19 186 GLU A C 1
ATOM 1328 O O . GLU A 1 186 ? -15.924 -1.819 31.732 1.00 97.19 186 GLU A O 1
ATOM 1333 N N . GLY A 1 187 ? -15.202 -3.862 31.143 1.00 95.75 187 GLY A N 1
ATOM 1334 C CA . GLY A 1 187 ? -16.494 -4.533 31.322 1.00 95.75 187 GLY A CA 1
ATOM 1335 C C . GLY A 1 187 ? -17.504 -4.347 30.180 1.00 95.75 187 GLY A C 1
ATOM 1336 O O . GLY A 1 187 ? -18.598 -4.916 30.248 1.00 95.75 187 GLY A O 1
ATOM 1337 N N . LYS A 1 188 ? -17.163 -3.605 29.119 1.00 97.19 188 LYS A N 1
ATOM 1338 C CA . LYS A 1 188 ? -17.966 -3.513 27.888 1.00 97.19 188 LYS A CA 1
ATOM 1339 C C . LYS A 1 188 ? -17.422 -4.453 26.825 1.00 97.19 188 LYS A C 1
ATOM 1341 O O . LYS A 1 188 ? -16.246 -4.789 26.838 1.00 97.19 188 LYS A O 1
ATOM 1346 N N . ASN A 1 189 ? -18.280 -4.897 25.913 1.00 97.62 189 ASN A N 1
ATOM 1347 C CA . ASN A 1 189 ? -17.868 -5.708 24.776 1.00 97.62 189 ASN A CA 1
ATOM 1348 C C . ASN A 1 189 ? -18.227 -4.964 23.491 1.00 97.62 189 ASN A C 1
ATOM 1350 O O . ASN A 1 189 ? -19.395 -4.915 23.104 1.00 97.62 189 ASN A O 1
ATOM 1354 N N . ILE A 1 190 ? -17.222 -4.367 22.857 1.00 98.31 190 ILE A N 1
ATOM 1355 C CA . ILE A 1 190 ? -17.424 -3.462 21.727 1.00 98.31 190 ILE A CA 1
ATOM 1356 C C . ILE A 1 190 ? -16.768 -4.056 20.484 1.00 98.31 190 ILE A C 1
ATOM 1358 O O . ILE A 1 190 ? -15.581 -4.390 20.495 1.00 98.31 190 ILE A O 1
ATOM 1362 N N . TYR A 1 191 ? -17.553 -4.188 19.416 1.00 98.12 191 TYR A N 1
ATOM 1363 C CA . TYR A 1 191 ? -17.083 -4.620 18.102 1.00 98.12 191 TYR A CA 1
ATOM 1364 C C . TYR A 1 191 ? -16.897 -3.406 17.209 1.00 98.12 191 TYR A C 1
ATOM 1366 O O . TYR A 1 191 ? -17.826 -2.617 17.054 1.00 98.12 191 TYR A O 1
ATOM 1374 N N . TRP A 1 192 ? -15.725 -3.297 16.594 1.00 98.31 192 TRP A N 1
ATOM 1375 C CA . TRP A 1 192 ? -15.323 -2.169 15.764 1.00 98.31 192 TRP A CA 1
ATOM 1376 C C . TRP A 1 192 ? -15.045 -2.652 14.349 1.00 98.31 192 TRP A C 1
ATOM 1378 O O . TRP A 1 192 ? -14.426 -3.699 14.147 1.00 98.31 192 TRP A O 1
ATOM 1388 N N . THR A 1 193 ? -15.462 -1.878 13.354 1.00 98.00 193 THR A N 1
ATOM 1389 C CA . THR A 1 193 ? -15.157 -2.144 11.951 1.00 98.00 193 THR A CA 1
ATOM 1390 C C . THR A 1 193 ? -14.932 -0.841 11.200 1.00 98.00 193 THR A C 1
ATOM 1392 O O . THR A 1 193 ? -15.615 0.150 11.456 1.00 98.00 193 THR A O 1
ATOM 1395 N N . ALA A 1 194 ? -13.962 -0.829 10.291 1.00 98.19 194 ALA A N 1
ATOM 1396 C CA . ALA A 1 194 ? -13.627 0.344 9.501 1.00 98.19 194 ALA A CA 1
ATOM 1397 C C . ALA A 1 194 ? -13.285 -0.039 8.063 1.00 98.19 194 ALA A C 1
ATOM 1399 O O . ALA A 1 194 ? -12.519 -0.970 7.826 1.00 98.19 194 ALA A O 1
ATOM 1400 N N . THR A 1 195 ? -13.825 0.710 7.109 1.00 98.38 195 THR A N 1
ATOM 1401 C CA . THR A 1 195 ? -13.388 0.677 5.715 1.00 98.38 195 THR A CA 1
ATOM 1402 C C . THR A 1 195 ? -12.490 1.878 5.467 1.00 98.38 195 THR A C 1
ATOM 1404 O O . THR A 1 195 ? -12.872 3.011 5.776 1.00 98.38 195 THR A O 1
ATOM 1407 N N . VAL A 1 196 ? -11.315 1.638 4.890 1.00 98.56 196 VAL A N 1
ATOM 1408 C CA . VAL A 1 196 ? -10.372 2.689 4.499 1.00 98.56 196 VAL A CA 1
ATOM 1409 C C . VAL A 1 196 ? -10.243 2.679 2.989 1.00 98.56 196 VAL A C 1
ATOM 1411 O O . VAL A 1 196 ? -9.938 1.648 2.402 1.00 98.56 196 VAL A O 1
ATOM 1414 N N . THR A 1 197 ? -10.509 3.814 2.354 1.00 98.50 197 THR A N 1
ATOM 1415 C CA . THR A 1 197 ? -10.237 4.022 0.927 1.00 98.50 197 THR A CA 1
ATOM 1416 C C . THR A 1 197 ? -9.029 4.929 0.796 1.00 98.50 197 THR A C 1
ATOM 1418 O O . THR A 1 197 ? -8.997 5.977 1.441 1.00 98.50 197 THR A O 1
ATOM 1421 N N . THR A 1 198 ? -8.060 4.552 -0.031 1.00 98.19 198 THR A N 1
ATOM 1422 C CA . THR A 1 198 ? -6.840 5.328 -0.263 1.00 98.19 198 THR A CA 1
ATOM 1423 C C . THR A 1 198 ? -6.671 5.676 -1.736 1.00 98.19 198 THR A C 1
ATOM 1425 O O . THR A 1 198 ? -7.039 4.907 -2.624 1.00 98.19 198 THR A O 1
ATOM 1428 N N . THR A 1 199 ? -6.081 6.839 -1.992 1.00 95.31 199 THR A N 1
ATOM 1429 C CA . THR A 1 199 ? -5.436 7.168 -3.265 1.00 95.31 199 THR A CA 1
ATOM 1430 C C . THR A 1 199 ? -3.948 7.261 -2.988 1.00 95.31 199 THR A C 1
ATOM 1432 O O . THR A 1 199 ? -3.507 8.161 -2.271 1.00 95.31 199 THR A O 1
ATOM 1435 N N . GLU A 1 200 ? -3.197 6.313 -3.526 1.00 94.00 200 GLU A N 1
ATOM 1436 C CA . GLU A 1 200 ? -1.801 6.064 -3.197 1.00 94.00 200 GLU A CA 1
ATOM 1437 C C . GLU A 1 200 ? -0.916 6.578 -4.322 1.00 94.00 200 GLU A C 1
ATOM 1439 O O . GLU A 1 200 ? -1.120 6.255 -5.495 1.00 94.00 200 GLU A O 1
ATOM 1444 N N . LEU A 1 201 ? 0.068 7.389 -3.950 1.00 85.44 201 LEU A N 1
ATOM 1445 C CA . LEU A 1 201 ? 1.098 7.875 -4.846 1.00 85.44 201 LEU A CA 1
ATOM 1446 C C . LEU A 1 201 ? 2.462 7.588 -4.228 1.00 85.44 201 LEU A C 1
ATOM 1448 O O . LEU A 1 201 ? 2.723 7.970 -3.087 1.00 85.44 201 LEU A O 1
ATOM 1452 N N . LYS A 1 202 ? 3.356 6.974 -4.999 1.00 77.81 202 LYS A N 1
ATOM 1453 C CA . LYS A 1 202 ? 4.776 6.869 -4.666 1.00 77.81 202 LYS A CA 1
ATOM 1454 C C . LYS A 1 202 ? 5.566 7.876 -5.507 1.00 77.81 202 LYS A C 1
ATOM 1456 O O . LYS A 1 202 ? 5.994 7.536 -6.608 1.00 77.81 202 LYS A O 1
ATOM 1461 N N . PRO A 1 203 ? 5.740 9.128 -5.041 1.00 55.09 203 PRO A N 1
ATOM 1462 C CA . PRO A 1 203 ? 6.432 10.161 -5.808 1.00 55.09 203 PRO A CA 1
ATOM 1463 C C . PRO A 1 203 ? 7.919 9.875 -6.052 1.00 55.09 203 PRO A C 1
ATOM 1465 O O . PRO A 1 203 ? 8.477 10.485 -6.962 1.00 55.09 203 PRO A O 1
ATOM 1468 N N . LYS A 1 204 ? 8.562 8.972 -5.289 1.00 45.00 204 LYS A N 1
ATOM 1469 C CA . LYS A 1 204 ? 9.997 8.686 -5.432 1.00 45.00 204 LYS A CA 1
ATOM 1470 C C . LYS A 1 204 ? 10.268 7.322 -6.093 1.00 45.00 204 LYS A C 1
ATOM 1472 O O . LYS A 1 204 ? 10.014 6.277 -5.487 1.00 45.00 204 LYS A O 1
ATOM 1477 N N . PRO A 1 205 ? 10.791 7.307 -7.330 1.00 39.28 205 PRO A N 1
ATOM 1478 C CA . PRO A 1 205 ? 11.408 6.137 -7.942 1.00 39.28 205 PRO A CA 1
ATOM 1479 C C . PRO A 1 205 ? 12.509 5.540 -7.040 1.00 39.28 205 PRO A C 1
ATOM 1481 O O . PRO A 1 205 ? 13.501 6.224 -6.833 1.00 39.28 205 PRO A O 1
ATOM 1484 N N . PRO A 1 206 ? 12.448 4.280 -6.567 1.00 38.94 206 PRO A N 1
ATOM 1485 C CA . PRO A 1 206 ? 13.663 3.610 -6.101 1.00 38.94 206 PRO A CA 1
ATOM 1486 C C . PRO A 1 206 ? 14.515 3.295 -7.335 1.00 38.94 206 PRO A C 1
ATOM 1488 O O . PRO A 1 206 ? 14.067 2.532 -8.193 1.00 38.94 206 PRO A O 1
ATOM 1491 N N . LEU A 1 207 ? 15.675 3.929 -7.523 1.00 37.84 207 LEU A N 1
ATOM 1492 C CA . LEU A 1 207 ? 16.579 3.581 -8.624 1.00 37.84 207 LEU A CA 1
ATOM 1493 C C . LEU A 1 207 ? 17.050 2.125 -8.429 1.00 37.84 207 LEU A C 1
ATOM 1495 O O . LEU A 1 207 ? 17.518 1.710 -7.376 1.00 37.84 207 LEU A O 1
ATOM 1499 N N . THR A 1 208 ? 16.775 1.280 -9.422 1.00 38.56 208 THR A N 1
ATOM 1500 C CA . THR A 1 208 ? 16.775 -0.189 -9.292 1.00 38.56 208 THR A CA 1
ATOM 1501 C C . THR A 1 208 ? 18.146 -0.834 -9.529 1.00 38.56 208 THR A C 1
ATOM 1503 O O . THR A 1 208 ? 18.220 -2.003 -9.905 1.00 38.56 208 THR A O 1
ATOM 1506 N N . SER A 1 209 ? 19.248 -0.104 -9.361 1.00 40.72 209 SER A N 1
ATOM 1507 C CA . SER A 1 209 ? 20.578 -0.594 -9.752 1.00 40.72 209 SER A CA 1
ATOM 1508 C C . SER A 1 209 ? 21.701 0.001 -8.916 1.00 40.72 209 SER A C 1
ATOM 1510 O O . SER A 1 209 ? 22.707 0.441 -9.463 1.00 40.72 209 SER A O 1
ATOM 1512 N N . ASP A 1 210 ? 21.529 0.009 -7.604 1.00 40.94 210 ASP A N 1
ATOM 1513 C CA . ASP A 1 210 ? 22.328 0.862 -6.742 1.00 40.94 210 ASP A CA 1
ATOM 1514 C C . ASP A 1 210 ? 23.093 0.068 -5.688 1.00 40.94 210 ASP A C 1
ATOM 1516 O O . ASP A 1 210 ? 22.569 -0.852 -5.053 1.00 40.94 210 ASP A O 1
ATOM 1520 N N . MET A 1 211 ? 24.372 0.406 -5.538 1.00 42.47 211 MET A N 1
ATOM 1521 C CA . MET A 1 211 ? 25.221 -0.112 -4.472 1.00 42.47 211 MET A CA 1
ATOM 1522 C C . MET A 1 211 ? 25.048 0.757 -3.232 1.00 42.47 211 MET A C 1
ATOM 1524 O O . MET A 1 211 ? 25.350 1.945 -3.273 1.00 42.47 211 MET A O 1
ATOM 1528 N N . PHE A 1 212 ? 24.543 0.163 -2.151 1.00 40.66 212 PHE A N 1
ATOM 1529 C CA . PHE A 1 212 ? 24.150 0.879 -0.941 1.00 40.66 212 PHE A CA 1
ATOM 1530 C C . PHE A 1 212 ? 25.348 1.245 -0.065 1.00 40.66 212 PHE A C 1
ATOM 1532 O O . PHE A 1 212 ? 26.129 0.375 0.328 1.00 40.66 212 PHE A O 1
ATOM 1539 N N . VAL A 1 213 ? 25.424 2.518 0.317 1.00 46.66 213 VAL A N 1
ATOM 1540 C CA . VAL A 1 213 ? 26.213 2.980 1.459 1.00 46.66 213 VAL A CA 1
ATOM 1541 C C . VAL A 1 213 ? 25.283 3.709 2.422 1.00 46.66 213 VAL A C 1
ATOM 1543 O O . VAL A 1 213 ? 24.750 4.764 2.088 1.00 46.66 213 VAL A O 1
ATOM 1546 N N . ASP A 1 214 ? 25.096 3.131 3.608 1.00 44.25 214 ASP A N 1
ATOM 1547 C CA . ASP A 1 214 ? 24.359 3.746 4.711 1.00 44.25 214 ASP A CA 1
ATOM 1548 C C . ASP A 1 214 ? 25.349 4.444 5.650 1.00 44.25 214 ASP A C 1
ATOM 1550 O O . ASP A 1 214 ? 26.235 3.800 6.225 1.00 44.25 214 ASP A O 1
ATOM 1554 N N . VAL A 1 215 ? 25.229 5.766 5.780 1.00 50.69 215 VAL A N 1
ATOM 1555 C CA . VAL A 1 215 ? 25.946 6.541 6.793 1.00 50.69 215 VAL A CA 1
ATOM 1556 C C . VAL A 1 215 ? 24.914 7.154 7.735 1.00 50.69 215 VAL A C 1
ATOM 1558 O O . VAL A 1 215 ? 24.274 8.164 7.442 1.00 50.69 215 VAL A O 1
ATOM 1561 N N . THR A 1 216 ? 24.764 6.530 8.900 1.00 43.69 216 THR A N 1
ATOM 1562 C CA . THR A 1 216 ? 23.808 6.915 9.941 1.00 43.69 216 THR A CA 1
ATOM 1563 C C . THR A 1 216 ? 24.238 8.211 10.644 1.00 43.69 216 THR A C 1
ATOM 1565 O O . THR A 1 216 ? 24.947 8.162 11.654 1.00 43.69 216 THR A O 1
ATOM 1568 N N . ALA A 1 217 ? 23.840 9.379 10.132 1.00 44.88 217 ALA A N 1
ATOM 1569 C CA . ALA A 1 217 ? 23.926 10.645 10.867 1.00 44.88 217 ALA A CA 1
ATOM 1570 C C . ALA A 1 217 ? 22.897 11.690 10.381 1.00 44.88 217 ALA A C 1
ATOM 1572 O O . ALA A 1 217 ? 22.845 12.003 9.197 1.00 44.88 217 ALA A O 1
ATOM 1573 N N . ASP A 1 218 ? 22.168 12.311 11.318 1.00 45.41 218 ASP A N 1
ATOM 1574 C CA . ASP A 1 218 ? 21.181 13.405 11.132 1.00 45.41 218 ASP A CA 1
ATOM 1575 C C . ASP A 1 218 ? 21.788 14.769 10.715 1.00 45.41 218 ASP A C 1
ATOM 1577 O O . ASP A 1 218 ? 21.259 15.839 11.027 1.00 45.41 218 ASP A O 1
ATOM 1581 N N . ALA A 1 219 ? 22.940 14.781 10.045 1.00 55.50 219 ALA A N 1
ATOM 1582 C CA . ALA A 1 219 ? 23.584 16.020 9.610 1.00 55.50 219 ALA A CA 1
ATOM 1583 C C . ALA A 1 219 ? 23.295 16.320 8.126 1.00 55.50 219 ALA A C 1
ATOM 1585 O O . ALA A 1 219 ? 22.922 15.446 7.355 1.00 55.50 219 ALA A O 1
ATOM 1586 N N . GLN A 1 220 ? 23.484 17.570 7.707 1.00 61.12 220 GLN A N 1
ATOM 1587 C CA . GLN A 1 220 ? 23.514 17.927 6.283 1.00 61.12 220 GLN A CA 1
ATOM 1588 C C . GLN A 1 220 ? 24.843 17.465 5.671 1.00 61.12 220 GLN A C 1
ATOM 1590 O O . GLN A 1 220 ? 25.886 17.591 6.326 1.00 61.12 220 GLN A O 1
ATOM 1595 N N . ILE A 1 221 ? 24.851 16.978 4.426 1.00 68.81 221 ILE A N 1
ATOM 1596 C CA . ILE A 1 221 ? 26.116 16.833 3.697 1.00 68.81 221 ILE A CA 1
ATOM 1597 C C . ILE A 1 221 ? 26.667 18.230 3.381 1.00 68.81 221 ILE A C 1
ATOM 1599 O O . ILE A 1 221 ? 26.011 19.058 2.762 1.00 68.81 221 ILE A O 1
ATOM 1603 N N . THR A 1 222 ? 27.888 18.497 3.832 1.00 76.69 222 THR A N 1
ATOM 1604 C CA . THR A 1 222 ? 28.649 19.731 3.571 1.00 76.69 222 THR A CA 1
ATOM 1605 C C . THR A 1 222 ? 29.859 19.476 2.674 1.00 76.69 222 THR A C 1
ATOM 1607 O O . THR A 1 222 ? 30.343 20.400 2.026 1.00 76.69 222 THR A O 1
ATOM 1610 N N . SER A 1 223 ? 30.328 18.226 2.603 1.00 82.94 223 SER A N 1
ATOM 1611 C CA . SER A 1 223 ? 31.335 17.775 1.644 1.00 82.94 223 SER A CA 1
ATOM 1612 C C . SER A 1 223 ? 31.095 16.326 1.221 1.00 82.94 223 SER A C 1
ATOM 1614 O O . SER A 1 223 ? 30.730 15.480 2.044 1.00 82.94 223 SER A O 1
ATOM 1616 N N . LEU A 1 224 ? 31.340 16.052 -0.062 1.00 83.81 224 LEU A N 1
ATOM 1617 C CA . LEU A 1 224 ? 31.262 14.733 -0.681 1.00 83.81 224 LEU A CA 1
ATOM 1618 C C . LEU A 1 224 ? 32.507 14.529 -1.547 1.00 83.81 224 LEU A C 1
ATOM 1620 O O . LEU A 1 224 ? 32.724 15.261 -2.512 1.00 83.81 224 LEU A O 1
ATOM 1624 N N . GLU A 1 225 ? 33.330 13.548 -1.194 1.00 88.75 225 GLU A N 1
ATOM 1625 C CA . GLU A 1 225 ? 34.560 13.211 -1.911 1.00 88.75 225 GLU A CA 1
ATOM 1626 C C . GLU A 1 225 ? 34.563 11.726 -2.267 1.00 88.75 225 GLU A C 1
ATOM 1628 O O . GLU A 1 225 ? 34.173 10.880 -1.459 1.00 88.75 225 GLU A O 1
ATOM 1633 N N . VAL A 1 226 ? 35.042 11.404 -3.467 1.00 87.56 226 VAL A N 1
ATOM 1634 C CA . VAL A 1 226 ? 35.185 10.023 -3.935 1.00 87.56 226 VAL A CA 1
ATOM 1635 C C . VAL A 1 226 ? 36.635 9.786 -4.325 1.00 87.56 226 VAL A C 1
ATOM 1637 O O . VAL A 1 226 ? 37.253 10.613 -4.998 1.00 87.56 226 VAL A O 1
ATOM 1640 N N . SER A 1 227 ? 37.191 8.653 -3.911 1.00 87.88 227 SER A N 1
ATOM 1641 C CA . SER A 1 227 ? 38.432 8.134 -4.472 1.00 87.88 227 SER A CA 1
ATOM 1642 C C . SER A 1 227 ? 38.260 6.697 -4.935 1.00 87.88 227 SER A C 1
ATOM 1644 O O . SER A 1 227 ? 37.448 5.945 -4.394 1.00 87.88 227 SER A O 1
ATOM 1646 N N . ILE A 1 228 ? 39.017 6.334 -5.960 1.00 85.00 228 ILE A N 1
ATOM 1647 C CA . ILE A 1 228 ? 39.024 5.012 -6.578 1.00 85.00 228 ILE A CA 1
ATOM 1648 C C . ILE A 1 228 ? 40.439 4.468 -6.454 1.00 85.00 228 ILE A C 1
ATOM 1650 O O . ILE A 1 228 ? 41.380 5.138 -6.861 1.00 85.00 228 ILE A O 1
ATOM 1654 N N . ASP A 1 229 ? 40.619 3.321 -5.801 1.00 83.88 229 ASP A N 1
ATOM 1655 C CA . ASP A 1 229 ? 41.932 2.724 -5.503 1.00 83.88 229 ASP A CA 1
ATOM 1656 C C . ASP A 1 229 ? 42.970 3.721 -4.943 1.00 83.88 229 ASP A C 1
ATOM 1658 O O . ASP A 1 229 ? 44.178 3.637 -5.177 1.00 83.88 229 ASP A O 1
ATOM 1662 N N . GLY A 1 230 ? 42.489 4.688 -4.158 1.00 81.00 230 GLY A N 1
ATOM 1663 C CA . GLY A 1 230 ? 43.307 5.720 -3.528 1.00 81.00 230 GLY A CA 1
ATOM 1664 C C . GLY A 1 230 ? 43.590 6.958 -4.389 1.00 81.00 230 GLY A C 1
ATOM 1665 O O . GLY A 1 230 ? 44.193 7.898 -3.867 1.00 81.00 230 GLY A O 1
ATOM 1666 N N . SER A 1 231 ? 43.144 7.029 -5.650 1.00 84.94 231 SER A N 1
ATOM 1667 C CA . SER A 1 231 ? 43.166 8.268 -6.444 1.00 84.94 231 SER A CA 1
ATOM 1668 C C . SER A 1 231 ? 41.881 9.070 -6.268 1.00 84.94 231 SER A C 1
ATOM 1670 O O . SER A 1 231 ? 40.787 8.553 -6.467 1.00 84.94 231 SER A O 1
ATOM 1672 N N . SER A 1 232 ? 42.007 10.342 -5.882 1.00 87.25 232 SER A N 1
ATOM 1673 C CA . SER A 1 232 ? 40.866 11.254 -5.744 1.00 87.25 232 SER A CA 1
ATOM 1674 C C . SER A 1 232 ? 40.250 11.565 -7.105 1.00 87.25 232 SER A C 1
ATOM 1676 O O . SER A 1 232 ? 40.965 11.943 -8.033 1.00 87.25 232 SER A O 1
ATOM 1678 N N . GLU A 1 233 ? 38.927 11.448 -7.182 1.00 88.62 233 GLU A N 1
ATOM 1679 C CA . GLU A 1 233 ? 38.139 11.747 -8.371 1.00 88.62 233 GLU A CA 1
ATOM 1680 C C . GLU A 1 233 ? 37.305 13.014 -8.167 1.00 88.62 233 GLU A C 1
ATOM 1682 O O . GLU A 1 233 ? 36.814 13.297 -7.072 1.00 88.62 233 GLU A O 1
ATOM 1687 N N . SER A 1 234 ? 37.140 13.793 -9.236 1.00 87.00 234 SER A N 1
ATOM 1688 C CA . SER A 1 234 ? 36.336 15.018 -9.205 1.00 87.00 234 SER A CA 1
ATOM 1689 C C . SER A 1 234 ? 34.893 14.732 -9.604 1.00 87.00 234 SER A C 1
ATOM 1691 O O . SER A 1 234 ? 34.645 14.170 -10.671 1.00 87.00 234 SER A O 1
ATOM 1693 N N . LEU A 1 235 ? 33.948 15.168 -8.769 1.00 84.75 235 LEU A N 1
ATOM 1694 C CA . LEU A 1 235 ? 32.524 15.121 -9.086 1.00 84.75 235 LEU A CA 1
ATOM 1695 C C . LEU A 1 235 ? 32.184 16.097 -10.216 1.00 84.75 235 LEU A C 1
ATOM 1697 O O . LEU A 1 235 ? 32.670 17.232 -10.253 1.00 84.75 235 LEU A O 1
ATOM 1701 N N . PHE A 1 236 ? 31.311 15.648 -11.111 1.00 80.06 236 PHE A N 1
ATOM 1702 C CA . PHE A 1 236 ? 30.650 16.476 -12.102 1.00 80.06 236 PHE A CA 1
ATOM 1703 C C . PHE A 1 236 ? 29.119 16.316 -12.007 1.00 80.06 236 PHE A C 1
ATOM 1705 O O . PHE A 1 236 ? 28.628 15.185 -12.094 1.00 80.06 236 PHE A O 1
ATOM 1712 N N . PRO A 1 237 ? 28.358 17.419 -11.874 1.00 75.94 237 PRO A N 1
ATOM 1713 C CA . PRO A 1 237 ? 28.839 18.782 -11.618 1.00 75.94 237 PRO A CA 1
ATOM 1714 C C . PRO A 1 237 ? 29.608 18.877 -10.288 1.00 75.94 237 PRO A C 1
ATOM 1716 O O . PRO A 1 237 ? 29.632 17.928 -9.504 1.00 75.94 237 PRO A O 1
ATOM 1719 N N . ALA A 1 238 ? 30.277 20.010 -10.050 1.00 82.19 238 ALA A N 1
ATOM 1720 C CA . ALA A 1 238 ? 30.892 20.258 -8.748 1.00 82.19 238 ALA A CA 1
ATOM 1721 C C . ALA A 1 238 ? 29.830 20.112 -7.646 1.00 82.19 238 ALA A C 1
ATOM 1723 O O . ALA A 1 238 ? 28.681 20.500 -7.858 1.00 82.19 238 ALA A O 1
ATOM 1724 N N . PHE A 1 239 ? 30.219 19.539 -6.505 1.00 81.88 239 PHE A N 1
ATOM 1725 C CA . PHE A 1 239 ? 29.279 19.210 -5.437 1.00 81.88 239 PHE A CA 1
ATOM 1726 C C . PHE A 1 239 ? 28.468 20.433 -4.984 1.00 81.88 239 PHE A C 1
ATOM 1728 O O . PHE A 1 239 ? 29.039 21.466 -4.630 1.00 81.88 239 PHE A O 1
ATOM 1735 N N . ASP A 1 240 ? 27.147 20.271 -4.974 1.00 74.88 240 ASP A N 1
ATOM 1736 C CA . ASP A 1 240 ? 26.159 21.235 -4.504 1.00 74.88 240 ASP A CA 1
ATOM 1737 C C . ASP A 1 240 ? 25.045 20.480 -3.763 1.00 74.88 240 ASP A C 1
ATOM 1739 O O . ASP A 1 240 ? 24.545 19.452 -4.221 1.00 74.88 240 ASP A O 1
ATOM 1743 N N . THR A 1 241 ? 24.638 20.972 -2.599 1.00 69.56 241 THR A N 1
ATOM 1744 C CA . THR A 1 241 ? 23.646 20.287 -1.762 1.00 69.56 241 THR A CA 1
ATOM 1745 C C . THR A 1 241 ? 22.299 20.089 -2.455 1.00 69.56 241 THR A C 1
ATOM 1747 O O . THR A 1 241 ? 21.578 19.159 -2.091 1.00 69.56 241 THR A O 1
ATOM 1750 N N . ASP A 1 242 ? 21.986 20.911 -3.460 1.00 66.62 242 ASP A N 1
ATOM 1751 C CA . ASP A 1 242 ? 20.725 20.868 -4.203 1.00 66.62 242 ASP A CA 1
ATOM 1752 C C . ASP A 1 242 ? 20.746 19.879 -5.390 1.00 66.62 242 ASP A C 1
ATOM 1754 O O . ASP A 1 242 ? 19.715 19.658 -6.031 1.00 66.62 242 ASP A O 1
ATOM 1758 N N . ILE A 1 243 ? 21.895 19.261 -5.696 1.00 65.75 243 ILE A N 1
ATOM 1759 C CA . ILE A 1 243 ? 22.061 18.326 -6.819 1.00 65.75 243 ILE A CA 1
ATOM 1760 C C . ILE A 1 243 ? 22.137 16.888 -6.302 1.00 65.75 243 ILE A C 1
ATOM 1762 O O . ILE A 1 243 ? 22.996 16.558 -5.489 1.00 65.75 243 ILE A O 1
ATOM 1766 N N . GLN A 1 244 ? 21.260 16.018 -6.812 1.00 69.62 244 GLN A N 1
ATOM 1767 C CA . GLN A 1 244 ? 21.156 14.611 -6.391 1.00 69.62 244 GLN A CA 1
ATOM 1768 C C . GLN A 1 244 ? 21.948 13.637 -7.279 1.00 69.62 244 GLN A C 1
ATOM 1770 O O . GLN A 1 244 ? 22.332 12.566 -6.817 1.00 69.62 244 GLN A O 1
ATOM 1775 N N . ASP A 1 245 ? 22.227 14.007 -8.530 1.00 69.44 245 ASP A N 1
ATOM 1776 C CA . ASP A 1 245 ? 22.940 13.163 -9.493 1.00 69.44 245 ASP A CA 1
ATOM 1777 C C . ASP A 1 245 ? 24.339 13.706 -9.776 1.00 69.44 245 ASP A C 1
ATOM 1779 O O . ASP A 1 245 ? 24.504 14.868 -10.149 1.00 69.44 245 ASP A O 1
ATOM 1783 N N . TYR A 1 246 ? 25.334 12.830 -9.693 1.00 80.31 246 TYR A N 1
ATOM 1784 C CA . TYR A 1 246 ? 26.729 13.122 -9.987 1.00 80.31 246 TYR A CA 1
ATOM 1785 C C . TYR A 1 246 ? 27.364 12.047 -10.856 1.00 80.31 246 TYR A C 1
ATOM 1787 O O . TYR A 1 246 ? 26.906 10.905 -10.957 1.00 80.31 246 TYR A O 1
ATOM 1795 N N . CYS A 1 247 ? 28.499 12.402 -11.441 1.00 79.38 247 CYS A N 1
ATOM 1796 C CA . CYS A 1 247 ? 29.388 11.454 -12.079 1.00 79.38 247 CYS A CA 1
ATOM 1797 C C . CYS A 1 247 ? 30.859 11.749 -11.785 1.00 79.38 247 CYS A C 1
ATOM 1799 O O . CYS A 1 247 ? 31.232 12.875 -11.466 1.00 79.38 247 CYS A O 1
ATOM 1801 N N . ILE A 1 248 ? 31.687 10.718 -11.906 1.00 84.44 248 ILE A N 1
ATOM 1802 C CA . ILE A 1 248 ? 33.148 10.794 -11.887 1.00 84.44 248 ILE A CA 1
ATOM 1803 C C . ILE A 1 248 ? 33.679 10.117 -13.147 1.00 84.44 248 ILE A C 1
ATOM 1805 O O . ILE A 1 248 ? 33.080 9.157 -13.627 1.00 84.44 248 ILE A O 1
ATOM 1809 N N . HIS A 1 249 ? 34.796 10.599 -13.679 1.00 79.00 249 HIS A N 1
ATOM 1810 C CA . HIS A 1 249 ? 35.452 9.994 -14.838 1.00 79.00 249 HIS A CA 1
ATOM 1811 C C . HIS A 1 249 ? 36.671 9.232 -14.343 1.00 79.00 249 HIS A C 1
ATOM 1813 O O . HIS A 1 249 ? 37.619 9.856 -13.882 1.00 79.00 249 HIS A O 1
ATOM 1819 N N . SER A 1 250 ? 36.647 7.905 -14.417 1.00 76.88 250 SER A N 1
ATOM 1820 C CA . SER A 1 250 ? 37.708 7.071 -13.853 1.00 76.88 250 SER A CA 1
ATOM 1821 C C . SER A 1 250 ? 37.997 5.863 -14.740 1.00 76.88 250 SER A C 1
ATOM 1823 O O . SER A 1 250 ? 37.138 5.398 -15.486 1.00 76.88 250 SER A O 1
ATOM 1825 N N . PHE A 1 251 ? 39.219 5.332 -14.651 1.00 69.56 251 PHE A N 1
ATOM 1826 C CA . PHE A 1 251 ? 39.617 4.079 -15.312 1.00 69.56 251 PHE A CA 1
ATOM 1827 C C . PHE A 1 251 ? 39.145 2.830 -14.549 1.00 69.56 251 PHE A C 1
ATOM 1829 O O . PHE A 1 251 ? 39.624 1.726 -14.815 1.00 69.56 251 PHE A O 1
ATOM 1836 N N . ALA A 1 252 ? 38.247 3.022 -13.583 1.00 68.94 252 ALA A N 1
ATOM 1837 C CA . ALA A 1 252 ? 37.806 1.993 -12.669 1.00 68.94 252 ALA A CA 1
ATOM 1838 C C . ALA A 1 252 ? 37.149 0.818 -13.400 1.00 68.94 252 ALA A C 1
ATOM 1840 O O . ALA A 1 252 ? 36.270 0.999 -14.244 1.00 68.94 252 ALA A O 1
ATOM 1841 N N . ASN A 1 253 ? 37.519 -0.393 -13.014 1.00 64.88 253 ASN A N 1
ATOM 1842 C CA . ASN A 1 253 ? 36.892 -1.632 -13.439 1.00 64.88 253 ASN A CA 1
ATOM 1843 C C . ASN A 1 253 ? 36.105 -2.249 -12.277 1.00 64.88 253 ASN A C 1
ATOM 1845 O O . ASN A 1 253 ? 36.267 -1.869 -11.121 1.00 64.88 253 ASN A O 1
ATOM 1849 N N . GLY A 1 254 ? 35.259 -3.245 -12.563 1.00 63.94 254 GLY A N 1
ATOM 1850 C CA . GLY A 1 254 ? 34.370 -3.879 -11.570 1.00 63.94 254 GLY A CA 1
ATOM 1851 C C . GLY A 1 254 ? 35.060 -4.633 -10.414 1.00 63.94 254 GLY A C 1
ATOM 1852 O O . GLY A 1 254 ? 34.410 -5.384 -9.693 1.00 63.94 254 GLY A O 1
ATOM 1853 N N . THR A 1 255 ? 36.380 -4.506 -10.281 1.00 71.38 255 THR A N 1
ATOM 1854 C CA . THR A 1 255 ? 37.210 -5.060 -9.202 1.00 71.38 255 THR A CA 1
ATOM 1855 C C . THR A 1 255 ? 37.809 -3.993 -8.295 1.00 71.38 255 THR A C 1
ATOM 1857 O O . THR A 1 255 ? 38.343 -4.337 -7.240 1.00 71.38 255 THR A O 1
ATOM 1860 N N . ASP A 1 256 ? 37.739 -2.730 -8.702 1.00 81.38 256 ASP A N 1
ATOM 1861 C CA . ASP A 1 256 ? 38.451 -1.639 -8.054 1.00 81.38 256 ASP A CA 1
ATOM 1862 C C . ASP A 1 256 ? 37.668 -1.178 -6.824 1.00 81.38 256 ASP A C 1
ATOM 1864 O O . ASP A 1 256 ? 36.436 -1.277 -6.747 1.00 81.38 256 ASP A O 1
ATOM 1868 N N . SER A 1 257 ? 38.394 -0.727 -5.810 1.00 85.12 257 SER A N 1
ATOM 1869 C CA . SER A 1 257 ? 37.801 -0.255 -4.568 1.00 85.12 257 SER A CA 1
ATOM 1870 C C . SER A 1 257 ? 37.423 1.216 -4.683 1.00 85.12 257 SER A C 1
ATOM 1872 O O . SER A 1 257 ? 38.175 2.018 -5.232 1.00 85.12 257 SER A O 1
ATOM 1874 N N . TYR A 1 258 ? 36.274 1.595 -4.131 1.00 88.00 258 TYR A N 1
ATOM 1875 C CA . TYR A 1 258 ? 35.961 3.001 -3.902 1.00 88.00 258 TYR A CA 1
ATOM 1876 C C . TYR A 1 258 ? 36.094 3.335 -2.424 1.00 88.00 258 TYR A C 1
ATOM 1878 O O . TYR A 1 258 ? 35.852 2.511 -1.539 1.00 88.00 258 TYR A O 1
ATOM 1886 N N . THR A 1 259 ? 36.444 4.585 -2.169 1.00 88.38 259 THR A N 1
ATOM 1887 C CA . THR A 1 259 ? 36.407 5.216 -0.861 1.00 88.38 259 THR A CA 1
ATOM 1888 C C . THR A 1 259 ? 35.536 6.458 -0.978 1.00 88.38 259 THR A C 1
ATOM 1890 O O . THR A 1 259 ? 35.836 7.372 -1.742 1.00 88.38 259 THR A O 1
ATOM 1893 N N . LEU A 1 260 ? 34.438 6.475 -0.236 1.00 87.12 260 LEU A N 1
ATOM 1894 C CA . LEU A 1 260 ? 33.499 7.581 -0.166 1.00 87.12 260 LEU A CA 1
ATOM 1895 C C . LEU A 1 260 ? 33.717 8.325 1.145 1.00 87.12 260 LEU A C 1
ATOM 1897 O O . LEU A 1 260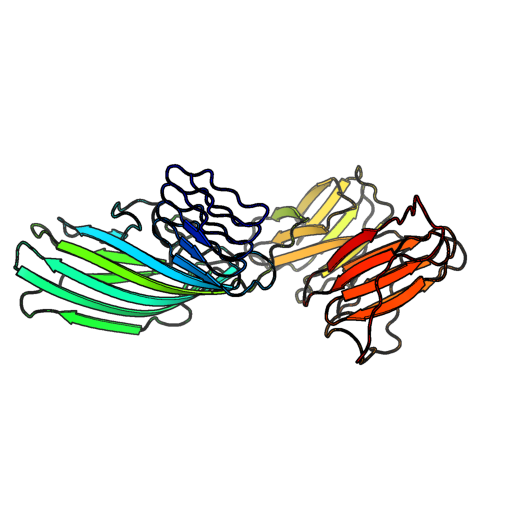 ? 33.581 7.723 2.209 1.00 87.12 260 LEU A O 1
ATOM 1901 N N . THR A 1 261 ? 34.016 9.616 1.078 1.00 86.38 261 THR A N 1
ATOM 1902 C CA . THR A 1 261 ? 34.176 10.461 2.260 1.00 86.38 261 THR A CA 1
ATOM 1903 C C . THR A 1 261 ? 33.070 11.507 2.302 1.00 86.38 261 THR A C 1
ATOM 1905 O O . THR A 1 261 ? 32.987 12.373 1.435 1.00 86.38 261 THR A O 1
ATOM 1908 N N . ILE A 1 262 ? 32.226 11.436 3.331 1.00 84.19 262 ILE A N 1
ATOM 1909 C CA . ILE A 1 262 ? 31.103 12.348 3.563 1.00 84.19 262 ILE A CA 1
ATOM 1910 C C . ILE A 1 262 ? 31.359 13.099 4.860 1.00 84.19 262 ILE A C 1
ATOM 1912 O O . ILE A 1 262 ? 31.482 12.475 5.916 1.00 84.19 262 ILE A O 1
ATOM 1916 N N . ASN A 1 263 ? 31.449 14.429 4.809 1.00 84.94 263 ASN A N 1
ATOM 1917 C CA . ASN A 1 263 ? 31.740 15.255 5.991 1.00 84.94 263 ASN A CA 1
ATOM 1918 C C . ASN A 1 263 ? 32.988 14.787 6.778 1.00 84.94 263 ASN A C 1
ATOM 1920 O O . ASN A 1 263 ? 33.043 14.892 8.003 1.00 84.94 263 ASN A O 1
ATOM 1924 N N . GLY A 1 264 ? 33.980 14.219 6.084 1.00 80.69 264 GLY A N 1
ATOM 1925 C CA . GLY A 1 264 ? 35.191 13.648 6.687 1.00 80.69 264 GLY A CA 1
ATOM 1926 C C . GLY A 1 264 ? 35.060 12.214 7.222 1.00 80.69 264 GLY A C 1
ATOM 1927 O O . GLY A 1 264 ? 36.063 11.659 7.665 1.00 80.69 264 GLY A O 1
ATOM 1928 N N . ASN A 1 265 ? 33.876 11.593 7.165 1.00 80.81 265 ASN A N 1
ATOM 1929 C CA . ASN A 1 265 ? 33.673 10.181 7.497 1.00 80.81 265 ASN A CA 1
ATOM 1930 C C . ASN A 1 265 ? 33.796 9.314 6.252 1.00 80.81 265 ASN A C 1
ATOM 1932 O O . ASN A 1 265 ? 33.157 9.588 5.240 1.00 80.81 265 ASN A O 1
ATOM 1936 N N . THR A 1 266 ? 34.571 8.241 6.347 1.00 82.81 266 THR A N 1
ATOM 1937 C CA . THR A 1 266 ? 34.935 7.436 5.186 1.00 82.81 266 THR A CA 1
ATOM 1938 C C . THR A 1 266 ? 34.293 6.052 5.216 1.00 82.81 266 THR A C 1
ATOM 1940 O O . THR A 1 266 ? 34.397 5.337 6.210 1.00 82.81 266 THR A O 1
ATOM 1943 N N . THR A 1 267 ? 33.702 5.650 4.092 1.00 82.00 267 THR A N 1
ATOM 1944 C CA . THR A 1 267 ? 33.229 4.287 3.821 1.00 82.00 267 THR A CA 1
ATOM 1945 C C . THR A 1 267 ? 33.953 3.725 2.605 1.00 82.00 267 THR A C 1
ATOM 1947 O O . THR A 1 267 ? 34.320 4.471 1.703 1.00 82.00 267 THR A O 1
ATOM 1950 N N . THR A 1 268 ? 34.166 2.411 2.564 1.00 83.12 268 THR A N 1
ATOM 1951 C CA . THR A 1 268 ? 34.820 1.741 1.431 1.00 83.12 268 THR A CA 1
ATOM 1952 C C . THR A 1 268 ? 33.949 0.621 0.887 1.00 83.12 268 THR A C 1
ATOM 1954 O O . THR A 1 268 ? 33.156 0.034 1.623 1.00 83.12 268 THR A O 1
ATOM 1957 N N . GLY A 1 269 ? 34.103 0.323 -0.398 1.00 82.62 269 GLY A N 1
ATOM 1958 C CA . GLY A 1 269 ? 33.421 -0.781 -1.064 1.00 82.62 269 GLY A CA 1
ATOM 1959 C C . GLY A 1 269 ? 34.097 -1.139 -2.383 1.00 82.62 269 GLY A C 1
ATOM 1960 O O . GLY A 1 269 ? 35.188 -0.659 -2.683 1.00 82.62 269 GLY A O 1
ATOM 1961 N N . THR A 1 270 ? 33.456 -1.999 -3.168 1.00 81.38 270 THR A N 1
ATOM 1962 C CA . THR A 1 270 ? 33.920 -2.397 -4.506 1.00 81.38 270 THR A CA 1
ATOM 1963 C C . THR A 1 270 ? 33.022 -1.768 -5.556 1.00 81.38 270 THR A C 1
ATOM 1965 O O . THR A 1 270 ? 31.822 -1.662 -5.339 1.00 81.38 270 THR A O 1
ATOM 1968 N N . ILE A 1 271 ? 33.576 -1.338 -6.680 1.00 75.06 271 ILE A N 1
ATOM 1969 C CA . ILE A 1 271 ? 32.816 -0.706 -7.759 1.00 75.06 271 ILE A CA 1
ATOM 1970 C C . ILE A 1 271 ? 32.104 -1.770 -8.593 1.00 75.06 271 ILE A C 1
ATOM 1972 O O . ILE A 1 271 ? 32.700 -2.769 -8.983 1.00 75.06 271 ILE A O 1
ATOM 1976 N N . ASP A 1 272 ? 30.842 -1.520 -8.933 1.00 69.69 272 ASP A N 1
ATOM 1977 C CA . ASP A 1 272 ? 30.145 -2.191 -10.030 1.00 69.69 272 ASP A CA 1
ATOM 1978 C C . ASP A 1 272 ? 29.963 -1.165 -11.150 1.00 69.69 272 ASP A C 1
ATOM 1980 O O . ASP A 1 272 ? 29.145 -0.255 -11.051 1.00 69.69 272 ASP A O 1
ATOM 1984 N N . VAL A 1 273 ? 30.750 -1.301 -12.219 1.00 61.22 273 VAL A N 1
ATOM 1985 C CA . VAL A 1 273 ? 30.784 -0.352 -13.350 1.00 61.22 273 VAL A CA 1
ATOM 1986 C C . VAL A 1 273 ? 29.451 -0.224 -14.096 1.00 61.22 273 VAL A C 1
ATOM 1988 O O . VAL A 1 273 ? 29.285 0.682 -14.906 1.00 61.22 273 VAL A O 1
ATOM 1991 N N . ASN A 1 274 ? 28.486 -1.110 -13.828 1.00 55.28 274 ASN A N 1
ATOM 1992 C CA . ASN A 1 274 ? 27.148 -1.059 -14.417 1.00 55.28 274 ASN A CA 1
ATOM 1993 C C . ASN A 1 274 ? 26.101 -0.432 -13.482 1.00 55.28 274 ASN A C 1
ATOM 1995 O O . ASN A 1 274 ? 24.915 -0.422 -13.818 1.00 55.28 274 ASN A O 1
ATOM 1999 N N . LYS A 1 275 ? 26.510 0.052 -12.305 1.00 60.78 275 LYS A N 1
ATOM 2000 C CA . LYS A 1 275 ? 25.626 0.569 -11.259 1.00 60.78 275 LYS A CA 1
ATOM 2001 C C . LYS A 1 275 ? 26.092 1.924 -10.759 1.00 60.78 275 LYS A C 1
ATOM 2003 O O . LYS A 1 275 ? 27.278 2.240 -10.780 1.00 60.78 275 LYS A O 1
ATOM 2008 N N . ALA A 1 276 ? 25.141 2.732 -10.304 1.00 66.50 276 ALA A N 1
ATOM 2009 C CA . ALA A 1 276 ? 25.489 3.936 -9.573 1.00 66.50 276 ALA A CA 1
ATOM 2010 C C . ALA A 1 276 ? 25.860 3.560 -8.132 1.00 66.50 276 ALA A C 1
ATOM 2012 O O . ALA A 1 276 ? 25.291 2.641 -7.531 1.00 66.50 276 ALA A O 1
ATOM 2013 N N . LEU A 1 277 ? 26.820 4.289 -7.572 1.00 74.44 277 LEU A N 1
ATOM 2014 C CA . LEU A 1 277 ? 27.026 4.317 -6.136 1.00 74.44 277 LEU A CA 1
ATOM 2015 C C . LEU A 1 277 ? 25.899 5.148 -5.528 1.00 74.44 277 LEU A C 1
ATOM 2017 O O . LEU A 1 277 ? 25.758 6.328 -5.848 1.00 74.44 277 LEU A O 1
ATOM 2021 N N . HIS A 1 278 ? 25.107 4.528 -4.664 1.00 72.50 278 HIS A N 1
ATOM 2022 C CA . HIS A 1 278 ? 23.996 5.174 -3.992 1.00 72.50 278 HIS A CA 1
ATOM 2023 C C . HIS A 1 278 ? 24.381 5.491 -2.557 1.00 72.50 278 HIS A C 1
ATOM 2025 O O . HIS A 1 278 ? 24.761 4.621 -1.767 1.00 72.50 278 HIS A O 1
ATOM 2031 N N . VAL A 1 279 ? 24.306 6.777 -2.249 1.00 72.25 279 VAL A N 1
ATOM 2032 C CA . VAL A 1 279 ? 24.764 7.354 -1.001 1.00 72.25 279 VAL A CA 1
ATOM 2033 C C . VAL A 1 279 ? 23.561 7.844 -0.217 1.00 72.25 279 VAL A C 1
ATOM 2035 O O . VAL A 1 279 ? 22.889 8.789 -0.633 1.00 72.25 279 VAL A O 1
ATOM 2038 N N . MET A 1 280 ? 23.338 7.219 0.936 1.00 63.12 280 MET A N 1
ATOM 2039 C CA . MET A 1 280 ? 22.357 7.657 1.921 1.00 63.12 280 MET A CA 1
ATOM 2040 C C . MET A 1 280 ? 23.075 8.351 3.079 1.00 63.12 280 MET A C 1
ATOM 2042 O O . MET A 1 280 ? 24.010 7.798 3.665 1.00 63.12 280 MET A O 1
ATOM 2046 N N . TYR A 1 281 ? 22.635 9.562 3.415 1.00 61.75 281 TYR A N 1
ATOM 2047 C CA . TYR A 1 281 ? 23.111 10.297 4.589 1.00 61.75 281 TYR A CA 1
ATOM 2048 C C . TYR A 1 281 ? 21.918 10.941 5.300 1.00 61.75 281 TYR A C 1
ATOM 2050 O O . TYR A 1 281 ? 21.379 11.959 4.855 1.00 61.75 281 TYR A O 1
ATOM 2058 N N . GLY A 1 282 ? 21.454 10.307 6.379 1.00 65.38 282 GLY A N 1
ATOM 2059 C CA . GLY A 1 282 ? 20.170 10.654 6.993 1.00 65.38 282 GLY A CA 1
ATOM 2060 C C . GLY A 1 282 ? 19.020 10.522 5.982 1.00 65.38 282 GLY A C 1
ATOM 2061 O O . GLY A 1 282 ? 18.851 9.472 5.367 1.00 65.38 282 GLY A O 1
ATOM 2062 N N . ALA A 1 283 ? 18.255 11.600 5.777 1.00 56.62 283 ALA A N 1
ATOM 2063 C CA . ALA A 1 283 ? 17.154 11.659 4.803 1.00 56.62 283 ALA A CA 1
ATOM 2064 C C . ALA A 1 283 ? 17.586 12.050 3.370 1.00 56.62 283 ALA A C 1
ATOM 2066 O O . ALA A 1 283 ? 16.744 12.125 2.472 1.00 56.62 283 ALA A O 1
ATOM 2067 N N . GLN A 1 284 ? 18.870 12.357 3.150 1.00 61.75 284 GLN A N 1
ATOM 2068 C CA . GLN A 1 284 ? 19.386 12.806 1.853 1.00 61.75 284 GLN A CA 1
ATOM 2069 C C . GLN A 1 284 ? 19.866 11.628 1.006 1.00 61.75 284 GLN A C 1
ATOM 2071 O O . GLN A 1 284 ? 20.467 10.686 1.521 1.00 61.75 284 GLN A O 1
ATOM 2076 N N . GLU A 1 285 ? 19.616 11.724 -0.301 1.00 67.12 285 GLU A N 1
ATOM 2077 C CA . GLU A 1 285 ? 19.906 10.686 -1.288 1.00 67.12 285 GLU A CA 1
ATOM 2078 C C . GLU A 1 285 ? 20.720 11.280 -2.441 1.00 67.12 285 GLU A C 1
ATOM 2080 O O . GLU A 1 285 ? 20.308 12.279 -3.039 1.00 67.12 285 GLU A O 1
ATOM 2085 N N . TYR A 1 286 ? 21.861 10.659 -2.742 1.00 71.00 286 TYR A N 1
ATOM 2086 C CA . TYR A 1 286 ? 22.739 11.047 -3.843 1.00 71.00 286 TYR A CA 1
ATOM 2087 C C . TYR A 1 286 ? 23.168 9.827 -4.662 1.00 71.00 286 TYR A C 1
ATOM 2089 O O . TYR A 1 286 ? 23.416 8.750 -4.114 1.00 71.00 286 TYR A O 1
ATOM 2097 N N . PHE A 1 287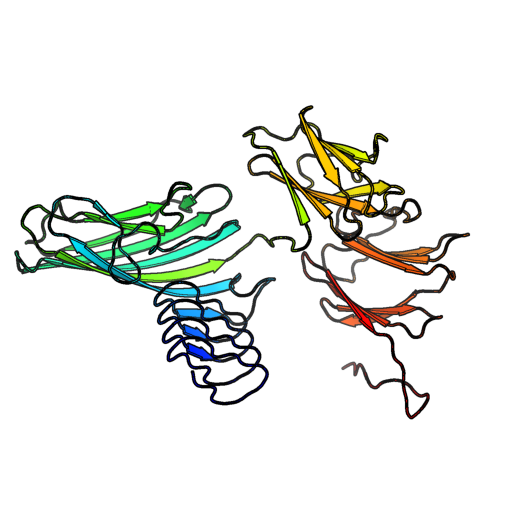 ? 23.337 10.015 -5.970 1.00 72.69 287 PHE A N 1
ATOM 2098 C CA . PHE A 1 287 ? 23.778 8.979 -6.902 1.00 72.69 287 PHE A CA 1
ATOM 2099 C C . PHE A 1 287 ? 25.057 9.406 -7.609 1.00 72.69 287 PHE A C 1
ATOM 2101 O O . PHE A 1 287 ? 25.123 10.489 -8.185 1.00 72.69 287 PHE A O 1
ATOM 2108 N N . ILE A 1 288 ? 26.078 8.549 -7.598 1.00 80.69 288 ILE A N 1
ATOM 2109 C CA . ILE A 1 288 ? 27.371 8.821 -8.232 1.00 80.69 288 ILE A CA 1
ATOM 2110 C C . ILE A 1 288 ? 27.658 7.734 -9.263 1.00 80.69 288 ILE A C 1
ATOM 2112 O O . ILE A 1 288 ? 27.830 6.563 -8.927 1.00 80.69 288 ILE A O 1
ATOM 2116 N N . ARG A 1 289 ? 27.723 8.115 -10.540 1.00 77.81 289 ARG A N 1
ATOM 2117 C CA . ARG A 1 289 ? 28.053 7.201 -11.643 1.00 77.81 289 ARG A CA 1
ATOM 2118 C C . ARG A 1 289 ? 29.540 7.251 -11.962 1.00 77.81 289 ARG A C 1
ATOM 2120 O O . ARG A 1 289 ? 30.111 8.333 -12.069 1.00 77.81 289 ARG A O 1
ATOM 2127 N N . VAL A 1 290 ? 30.145 6.088 -12.174 1.00 77.50 290 VAL A N 1
ATOM 2128 C CA . VAL A 1 290 ? 31.510 5.994 -12.699 1.00 77.50 290 VAL A CA 1
ATOM 2129 C C . VAL A 1 290 ? 31.440 5.925 -14.219 1.00 77.50 290 VAL A C 1
ATOM 2131 O O . VAL A 1 290 ? 30.768 5.059 -14.776 1.00 77.50 290 VAL A O 1
ATOM 2134 N N . LEU A 1 291 ? 32.093 6.870 -14.885 1.00 74.69 291 LEU A N 1
ATOM 2135 C CA . LEU A 1 291 ? 32.115 6.996 -16.336 1.00 74.69 291 LEU A CA 1
ATOM 2136 C C . LEU A 1 291 ? 33.516 6.720 -16.886 1.00 74.69 291 LEU A C 1
ATOM 2138 O O . LEU A 1 291 ? 34.500 7.032 -16.209 1.00 74.69 291 LEU A O 1
ATOM 2142 N N . PRO A 1 292 ? 33.615 6.215 -18.128 1.00 71.69 292 PRO A N 1
ATOM 2143 C CA . PRO A 1 292 ? 34.879 6.121 -18.843 1.00 71.69 292 PRO A CA 1
ATOM 2144 C C . PRO A 1 292 ? 35.536 7.498 -18.982 1.00 71.69 292 PRO A C 1
ATOM 2146 O O . PRO A 1 292 ? 34.856 8.504 -19.188 1.00 71.69 292 PRO A O 1
ATOM 2149 N N . THR A 1 293 ? 36.862 7.558 -18.882 1.00 72.81 293 THR A N 1
ATOM 2150 C CA . THR A 1 293 ? 37.626 8.820 -18.942 1.00 72.81 293 THR A CA 1
ATOM 2151 C C . THR A 1 293 ? 37.631 9.481 -20.318 1.00 72.81 293 THR A C 1
ATOM 2153 O O . THR A 1 293 ? 37.896 10.676 -20.424 1.00 72.81 293 THR A O 1
ATOM 2156 N N . ASP A 1 294 ? 37.322 8.715 -21.356 1.00 68.44 294 ASP A N 1
ATOM 2157 C CA . ASP A 1 294 ? 37.162 9.117 -22.751 1.00 68.44 294 ASP A CA 1
ATOM 2158 C C . ASP A 1 294 ? 35.707 9.487 -23.106 1.00 68.44 294 ASP A C 1
ATOM 2160 O O . ASP A 1 294 ? 35.419 9.942 -24.213 1.00 68.44 294 ASP A O 1
ATOM 2164 N N . LEU A 1 295 ? 34.755 9.368 -22.172 1.00 71.56 295 LEU A N 1
ATOM 2165 C CA . LEU A 1 295 ? 33.422 9.928 -22.381 1.00 71.56 295 LEU A CA 1
ATOM 2166 C C . LEU A 1 295 ? 33.477 11.456 -22.220 1.00 71.56 295 LEU A C 1
ATOM 2168 O O . LEU A 1 295 ? 33.521 11.988 -21.114 1.00 71.56 295 LEU A O 1
ATOM 2172 N N . LEU A 1 296 ? 33.459 12.183 -23.339 1.00 65.94 296 LEU A N 1
ATOM 2173 C CA . LEU A 1 296 ? 33.503 13.647 -23.329 1.00 65.94 296 LEU A CA 1
ATOM 2174 C C . LEU A 1 296 ? 32.294 14.270 -22.608 1.00 65.94 296 LEU A C 1
ATOM 2176 O O . LEU A 1 296 ? 31.139 14.011 -22.948 1.00 65.94 296 LEU A O 1
ATOM 2180 N N . ILE A 1 297 ? 32.563 15.195 -21.684 1.00 65.75 297 ILE A N 1
ATOM 2181 C CA . ILE A 1 297 ? 31.528 16.021 -21.053 1.00 65.75 297 ILE A CA 1
ATOM 2182 C C . ILE A 1 297 ? 30.989 17.016 -22.097 1.00 65.75 297 ILE A C 1
ATOM 2184 O O . ILE A 1 297 ? 31.757 17.829 -22.629 1.00 65.75 297 ILE A O 1
ATOM 2188 N N . PRO A 1 298 ? 29.683 16.999 -22.417 1.00 60.69 298 PRO A N 1
ATOM 2189 C CA . PRO A 1 298 ? 29.131 17.889 -23.424 1.00 60.69 298 PRO A CA 1
ATOM 2190 C C . PRO A 1 298 ? 29.204 19.343 -22.947 1.00 60.69 298 PRO A C 1
ATOM 2192 O O . PRO A 1 298 ? 28.767 19.687 -21.851 1.00 60.69 298 PRO A O 1
ATOM 2195 N N . THR A 1 299 ? 29.711 20.234 -23.798 1.00 56.34 299 THR A N 1
ATOM 2196 C CA . THR A 1 299 ? 29.582 21.679 -23.571 1.00 56.34 299 THR A CA 1
ATOM 2197 C C . THR A 1 299 ? 28.221 22.128 -24.094 1.00 56.34 299 THR A C 1
ATOM 2199 O O . THR A 1 299 ? 27.908 21.921 -25.267 1.00 56.34 299 THR A O 1
ATOM 2202 N N . LEU A 1 300 ? 27.390 22.734 -23.244 1.00 49.47 300 LEU A N 1
ATOM 2203 C CA . LEU A 1 300 ? 26.059 23.195 -23.641 1.00 49.47 300 LEU A CA 1
ATOM 2204 C C . LEU A 1 300 ? 26.173 24.367 -24.630 1.00 49.47 300 LEU A C 1
ATOM 2206 O O . LEU A 1 300 ? 26.402 25.505 -24.231 1.00 49.47 300 LEU A O 1
ATOM 2210 N N . VAL A 1 301 ? 26.000 24.097 -25.928 1.00 43.56 301 VAL A N 1
ATOM 2211 C CA . VAL A 1 301 ? 26.024 25.145 -26.966 1.00 43.56 301 VAL A CA 1
ATOM 2212 C C . VAL A 1 301 ? 24.627 25.734 -27.200 1.00 43.56 301 VAL A C 1
ATOM 2214 O O . VAL A 1 301 ? 24.504 26.933 -27.435 1.00 43.56 301 VAL A O 1
ATOM 2217 N N . THR A 1 302 ? 23.551 24.936 -27.117 1.00 43.44 302 THR A N 1
ATOM 2218 C CA . THR A 1 302 ? 22.141 25.380 -27.214 1.00 43.44 302 THR A CA 1
ATOM 2219 C C . THR A 1 302 ? 21.198 24.279 -26.698 1.00 43.44 302 THR A C 1
ATOM 2221 O O . THR A 1 302 ? 21.379 23.113 -27.039 1.00 43.44 302 THR A O 1
ATOM 2224 N N . LYS A 1 303 ? 20.167 24.633 -25.911 1.00 45.69 303 LYS A N 1
ATOM 2225 C CA . LYS A 1 303 ? 19.100 23.706 -25.477 1.00 45.69 303 LYS A CA 1
ATOM 2226 C C . LYS A 1 303 ? 18.203 23.389 -26.678 1.00 45.69 303 LYS A C 1
ATOM 2228 O O . LYS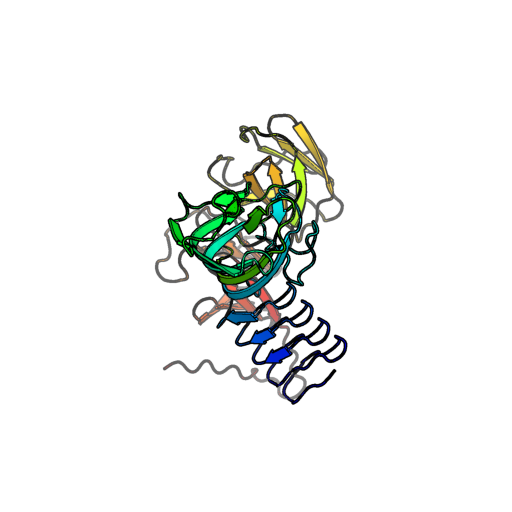 A 1 303 ? 17.552 24.288 -27.209 1.00 45.69 303 LYS A O 1
ATOM 2233 N N . THR A 1 304 ? 18.192 22.144 -27.151 1.00 42.94 304 THR A N 1
ATOM 2234 C CA . THR A 1 304 ? 17.309 21.738 -28.251 1.00 42.94 304 THR A CA 1
ATOM 2235 C C . THR A 1 304 ? 15.865 21.723 -27.745 1.00 42.94 304 THR A C 1
ATOM 2237 O O . THR A 1 304 ? 15.525 21.047 -26.783 1.00 42.94 304 THR A O 1
ATOM 2240 N N . SER A 1 305 ? 14.991 22.514 -28.364 1.00 37.94 305 SER A N 1
ATOM 2241 C CA . SER A 1 305 ? 13.609 22.735 -27.908 1.00 37.94 305 SER A CA 1
ATOM 2242 C C . SER A 1 305 ? 12.6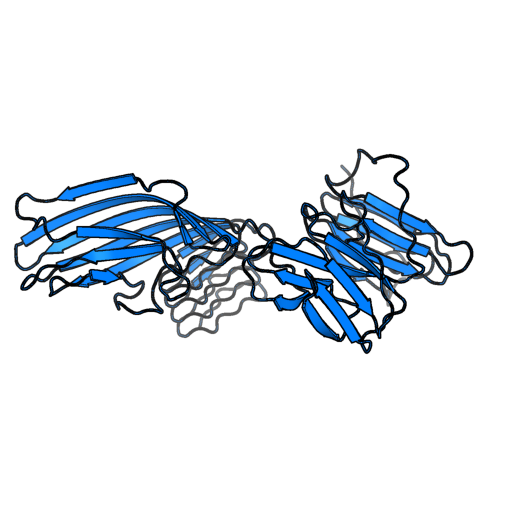09 21.665 -28.373 1.00 37.94 305 SER A C 1
ATOM 2244 O O . SER A 1 305 ? 11.404 21.879 -28.282 1.00 37.94 305 SER A O 1
ATOM 2246 N N . GLY A 1 306 ? 13.085 20.535 -28.905 1.00 41.38 306 GLY A N 1
ATOM 2247 C CA . GLY A 1 306 ? 12.247 19.599 -29.662 1.00 41.38 306 GLY A CA 1
ATOM 2248 C C . GLY A 1 306 ? 11.927 18.261 -28.998 1.00 41.38 306 GLY A C 1
ATOM 2249 O O . GLY A 1 306 ? 11.041 17.569 -29.489 1.00 41.38 306 GLY A O 1
ATOM 2250 N N . TYR A 1 307 ? 12.630 17.851 -27.938 1.00 49.59 307 TYR A N 1
ATOM 2251 C CA . TYR A 1 307 ? 12.635 16.436 -27.545 1.00 49.59 307 TYR A CA 1
ATOM 2252 C C . TYR A 1 307 ? 12.703 16.294 -26.022 1.00 49.59 307 TYR A C 1
ATOM 2254 O O . TYR A 1 307 ? 13.618 16.839 -25.426 1.00 49.59 307 TYR A O 1
ATOM 2262 N N . VAL A 1 308 ? 11.695 15.616 -25.449 1.00 48.22 308 VAL A N 1
ATOM 2263 C CA . VAL A 1 308 ? 11.478 15.228 -24.032 1.00 48.22 308 VAL A CA 1
ATOM 2264 C C . VAL A 1 308 ? 11.973 16.252 -22.984 1.00 48.22 308 VAL A C 1
ATOM 2266 O O . VAL A 1 308 ? 13.177 16.382 -22.780 1.00 48.22 308 VAL A O 1
ATOM 2269 N N . PRO A 1 309 ? 11.083 16.965 -22.261 1.00 45.41 309 PRO A N 1
ATOM 2270 C CA . PRO A 1 309 ? 11.505 17.923 -21.235 1.00 45.41 309 PRO A CA 1
ATOM 2271 C C . PRO A 1 309 ? 12.473 17.285 -20.225 1.00 45.41 309 PRO A C 1
ATOM 2273 O O . PRO A 1 309 ? 12.118 16.292 -19.601 1.00 45.41 309 PRO A O 1
ATOM 2276 N N . GLY A 1 310 ? 13.673 17.856 -20.071 1.00 49.97 310 GLY A N 1
ATOM 2277 C CA . GLY A 1 310 ? 14.626 17.483 -19.014 1.00 49.97 310 GLY A CA 1
ATOM 2278 C C . GLY A 1 310 ? 15.894 16.739 -19.453 1.00 49.97 310 GLY A C 1
ATOM 2279 O O . GLY A 1 310 ? 16.805 16.631 -18.638 1.00 49.97 310 GLY A O 1
ATOM 2280 N N . TYR A 1 311 ? 16.014 16.296 -20.714 1.00 55.00 311 TYR A N 1
ATOM 2281 C CA . TYR A 1 311 ? 17.192 15.545 -21.183 1.00 55.00 311 TYR A CA 1
ATOM 2282 C C . TYR A 1 311 ? 17.862 16.137 -22.437 1.00 55.00 311 TYR A C 1
ATOM 2284 O O . TYR A 1 311 ? 17.199 16.694 -23.310 1.00 55.00 311 TYR A O 1
ATOM 2292 N N . TYR A 1 312 ? 19.185 15.976 -22.554 1.00 59.72 312 TYR A N 1
ATOM 2293 C CA . TYR A 1 312 ? 19.991 16.328 -23.728 1.00 59.72 312 TYR A CA 1
ATOM 2294 C C . TYR A 1 312 ? 20.545 15.069 -24.401 1.00 59.72 312 TYR A C 1
ATOM 2296 O O . TYR A 1 312 ? 21.078 14.189 -23.732 1.00 59.72 312 TYR A O 1
ATOM 2304 N N . LEU A 1 313 ? 20.460 14.996 -25.730 1.00 61.22 313 LEU A N 1
ATOM 2305 C CA . LEU A 1 313 ? 21.029 13.907 -26.530 1.00 61.22 313 LEU A CA 1
ATOM 2306 C C . LEU A 1 313 ? 22.260 14.405 -27.283 1.00 61.22 313 LEU A C 1
ATOM 2308 O O . LEU A 1 313 ? 22.170 15.396 -28.011 1.00 61.22 313 LEU A O 1
ATOM 2312 N N . CYS A 1 314 ? 23.377 13.691 -27.159 1.00 63.00 314 CYS A N 1
ATOM 2313 C CA . CYS A 1 314 ? 24.629 14.054 -27.815 1.00 63.00 314 CYS A CA 1
ATOM 2314 C C . CYS A 1 314 ? 25.250 12.846 -28.523 1.00 63.00 314 CYS A C 1
ATOM 2316 O O . CYS A 1 314 ? 25.422 11.779 -27.934 1.00 63.00 314 CYS A O 1
ATOM 2318 N N . SER A 1 315 ? 25.651 13.053 -29.778 1.00 62.53 315 SER A N 1
ATOM 2319 C CA . SER A 1 315 ? 26.665 12.224 -30.429 1.00 62.53 315 SER A CA 1
ATOM 2320 C C . SER A 1 315 ? 28.015 12.880 -30.173 1.00 62.53 315 SER A C 1
ATOM 2322 O O . SER A 1 315 ? 28.235 14.022 -30.577 1.00 62.53 315 SER A O 1
ATOM 2324 N N . LEU A 1 316 ? 28.910 12.166 -29.506 1.00 63.22 316 LEU A N 1
ATOM 2325 C CA . LEU A 1 316 ? 30.246 12.622 -29.154 1.00 63.22 316 LEU A CA 1
ATOM 2326 C C . LEU A 1 316 ? 31.236 11.829 -30.005 1.00 63.22 316 LEU A C 1
ATOM 2328 O O . LEU A 1 316 ? 31.348 10.612 -29.884 1.00 63.22 316 LEU A O 1
ATOM 2332 N N . HIS A 1 317 ? 31.897 12.513 -30.933 1.00 61.62 317 HIS A N 1
ATOM 2333 C CA . HIS A 1 317 ? 32.895 11.903 -31.803 1.00 61.62 317 HIS A CA 1
ATOM 2334 C C . HIS A 1 317 ? 34.287 12.255 -31.293 1.00 61.62 317 HIS A C 1
ATOM 2336 O O . HIS A 1 317 ? 34.631 13.438 -31.229 1.00 61.62 317 HIS A O 1
ATOM 2342 N N . GLU A 1 318 ? 35.087 11.244 -30.969 1.00 59.50 318 GLU A N 1
ATOM 2343 C CA . GLU A 1 318 ? 36.499 11.441 -30.675 1.00 59.50 318 GLU A CA 1
ATOM 2344 C C . GLU A 1 318 ? 37.337 11.288 -31.944 1.00 59.50 318 GLU A C 1
ATOM 2346 O O . GLU A 1 318 ? 37.070 10.445 -32.799 1.00 59.50 318 GLU A O 1
ATOM 2351 N N . ALA A 1 319 ? 38.398 12.088 -32.073 1.00 53.06 319 ALA A N 1
ATOM 2352 C CA . ALA A 1 319 ? 39.290 12.008 -33.230 1.00 53.06 319 ALA A CA 1
ATOM 2353 C C . ALA A 1 319 ? 40.035 10.655 -33.315 1.00 53.06 319 ALA A C 1
ATOM 2355 O O . ALA A 1 319 ? 40.430 10.236 -34.404 1.00 53.06 319 ALA A O 1
ATOM 2356 N N . THR A 1 320 ? 40.218 9.967 -32.182 1.00 55.16 320 THR A N 1
ATOM 2357 C CA . THR A 1 320 ? 40.933 8.689 -32.051 1.00 55.16 320 THR A CA 1
ATOM 2358 C C . THR A 1 320 ? 40.400 7.921 -30.837 1.00 55.16 320 THR A C 1
ATOM 2360 O O . THR A 1 320 ? 40.839 8.208 -29.731 1.00 55.16 320 THR A O 1
ATOM 2363 N N . GLY A 1 321 ? 39.487 6.962 -31.011 1.00 56.78 321 GLY A N 1
ATOM 2364 C CA . GLY A 1 321 ? 38.985 6.175 -29.866 1.00 56.78 321 GLY A CA 1
ATOM 2365 C C . GLY A 1 321 ? 37.565 5.630 -29.989 1.00 56.78 321 GLY A C 1
ATOM 2366 O O . GLY A 1 321 ? 37.138 4.861 -29.139 1.00 56.78 321 GLY A O 1
ATOM 2367 N N . GLY A 1 322 ? 36.836 5.978 -31.047 1.00 65.62 322 GLY A N 1
ATOM 2368 C CA . GLY A 1 322 ? 35.453 5.565 -31.222 1.00 65.62 322 GLY A CA 1
ATOM 2369 C C . GLY A 1 322 ? 34.488 6.737 -31.128 1.00 65.62 322 GLY A C 1
ATOM 2370 O O . GLY A 1 322 ? 34.854 7.912 -31.161 1.00 65.62 322 GLY A O 1
ATOM 2371 N N . SER A 1 323 ? 33.200 6.430 -31.092 1.00 67.81 323 SER A N 1
ATOM 2372 C CA . SER A 1 323 ? 32.149 7.431 -30.933 1.00 67.81 323 SER A CA 1
ATOM 2373 C C . SER A 1 323 ? 31.205 7.015 -29.823 1.00 67.81 323 SER A C 1
ATOM 2375 O O . SER A 1 323 ? 30.809 5.853 -29.733 1.00 67.81 323 SER A O 1
ATOM 2377 N N . TYR A 1 324 ? 30.846 7.982 -28.992 1.00 69.31 324 TYR A N 1
ATOM 2378 C CA . TYR A 1 324 ? 29.858 7.825 -27.947 1.00 69.31 324 TYR A CA 1
ATOM 2379 C C . TYR A 1 324 ? 28.524 8.393 -28.404 1.00 69.31 324 TYR A C 1
ATOM 2381 O O . TYR A 1 324 ? 28.445 9.433 -29.062 1.00 69.31 324 TYR A O 1
ATOM 2389 N N . PHE A 1 325 ? 27.454 7.729 -28.002 1.00 67.81 325 PHE A N 1
ATOM 2390 C CA . PHE A 1 325 ? 26.126 8.307 -28.038 1.00 67.81 325 PHE A CA 1
ATOM 2391 C C . PHE A 1 325 ? 25.561 8.271 -26.627 1.00 67.81 325 PHE A C 1
ATOM 2393 O O . PHE A 1 325 ? 25.524 7.209 -26.012 1.00 67.81 325 PHE A O 1
ATOM 2400 N N . ALA A 1 326 ? 25.158 9.427 -26.107 1.00 67.44 326 ALA A N 1
ATOM 2401 C CA . ALA A 1 326 ? 24.779 9.570 -24.711 1.00 67.44 326 ALA A CA 1
ATOM 2402 C C . ALA A 1 326 ? 23.562 10.480 -24.525 1.00 67.44 326 ALA A C 1
ATOM 2404 O O . ALA A 1 326 ? 23.299 11.389 -25.318 1.00 67.44 326 ALA A O 1
ATOM 2405 N N . ALA A 1 327 ? 22.832 10.211 -23.449 1.00 68.12 327 ALA A N 1
ATOM 2406 C CA . ALA A 1 327 ? 21.731 11.012 -22.949 1.00 68.12 327 ALA A CA 1
ATOM 2407 C C . ALA A 1 327 ? 22.115 11.587 -21.580 1.00 68.12 327 ALA A C 1
ATOM 2409 O O . ALA A 1 327 ? 22.654 10.877 -20.730 1.00 68.12 327 ALA A O 1
ATOM 2410 N N . PHE A 1 328 ? 21.827 12.867 -21.371 1.00 67.88 328 PHE A N 1
ATOM 2411 C CA . PHE A 1 328 ? 22.202 13.639 -20.187 1.00 67.88 328 PHE A CA 1
ATOM 2412 C C . PHE A 1 328 ? 20.969 14.273 -19.554 1.00 67.88 328 PHE A C 1
ATOM 2414 O O . PHE A 1 328 ? 20.065 14.662 -20.286 1.00 67.88 328 PHE A O 1
ATOM 2421 N N . ASN A 1 329 ? 20.922 14.405 -18.229 1.00 64.69 329 ASN A N 1
ATOM 2422 C CA . ASN A 1 329 ? 19.866 15.155 -17.540 1.00 64.69 329 ASN A CA 1
ATOM 2423 C C . ASN A 1 329 ? 20.078 16.679 -17.666 1.00 64.69 329 ASN A C 1
ATOM 2425 O O . ASN A 1 329 ? 21.040 17.143 -18.284 1.00 64.69 329 ASN A O 1
ATOM 2429 N N . GLU A 1 330 ? 19.197 17.478 -17.061 1.00 64.25 330 GLU A N 1
ATOM 2430 C CA . GLU A 1 330 ? 19.254 18.942 -17.140 1.00 64.25 330 GLU A CA 1
ATOM 2431 C C . GLU A 1 330 ? 20.532 19.569 -16.554 1.00 64.25 330 GLU A C 1
ATOM 2433 O O . GLU A 1 330 ? 20.915 20.661 -16.983 1.00 64.25 330 GLU A O 1
ATOM 2438 N N . ASN A 1 331 ? 21.223 18.834 -15.677 1.00 65.62 331 ASN A N 1
ATOM 2439 C CA . ASN A 1 331 ? 22.500 19.187 -15.055 1.00 65.62 331 ASN A CA 1
ATOM 2440 C C . ASN A 1 331 ? 23.719 18.648 -15.827 1.00 65.62 331 ASN A C 1
ATOM 2442 O O . ASN A 1 331 ? 24.838 18.702 -15.324 1.00 65.62 331 ASN A O 1
ATOM 2446 N N . LEU A 1 332 ? 23.519 18.146 -17.054 1.00 67.12 332 LEU A N 1
ATOM 2447 C CA . LEU A 1 332 ? 24.552 17.561 -17.919 1.00 67.12 332 LEU A CA 1
ATOM 2448 C C . LEU A 1 332 ? 25.203 16.289 -17.352 1.00 67.12 332 LEU A C 1
ATOM 2450 O O . LEU A 1 332 ? 26.285 15.908 -17.794 1.00 67.12 332 LEU A O 1
ATOM 2454 N N . VAL A 1 333 ? 24.543 15.600 -16.421 1.00 69.88 333 VAL A N 1
ATOM 2455 C CA . VAL A 1 333 ? 25.000 14.298 -15.923 1.00 69.88 333 VAL A CA 1
ATOM 2456 C C . VAL A 1 333 ? 24.509 13.213 -16.881 1.00 69.88 333 VAL A C 1
ATOM 2458 O O . VAL A 1 333 ? 23.302 13.146 -17.147 1.00 69.88 333 VAL A O 1
ATOM 2461 N N . PRO A 1 334 ? 25.397 12.369 -17.438 1.00 67.25 334 PRO A N 1
ATOM 2462 C CA . PRO A 1 334 ? 24.983 11.295 -18.325 1.00 67.25 334 PRO A CA 1
ATOM 2463 C C . PRO A 1 334 ? 24.203 10.246 -17.544 1.00 67.25 334 PRO A C 1
ATOM 2465 O O . PRO A 1 334 ? 24.663 9.678 -16.555 1.00 67.25 334 PRO A O 1
ATOM 2468 N N . VAL A 1 335 ? 23.006 9.976 -18.037 1.00 61.03 335 VAL A N 1
ATOM 2469 C CA . VAL A 1 335 ? 22.070 8.993 -17.489 1.00 61.03 335 VAL A CA 1
ATOM 2470 C C . VAL A 1 335 ? 22.067 7.699 -18.311 1.00 61.03 335 VAL A C 1
ATOM 2472 O O . VAL A 1 335 ? 21.599 6.671 -17.832 1.00 61.03 335 VAL A O 1
ATOM 2475 N N . TRP A 1 336 ? 22.623 7.728 -19.529 1.00 64.44 336 TRP A N 1
ATOM 2476 C CA . TRP A 1 336 ? 22.901 6.559 -20.371 1.00 64.44 336 TRP A CA 1
ATOM 2477 C C . TRP A 1 336 ? 23.930 6.915 -21.448 1.00 64.44 336 TRP A C 1
ATOM 2479 O O . TRP A 1 336 ? 23.923 8.036 -21.959 1.00 64.44 336 TRP A O 1
ATOM 2489 N N . TYR A 1 337 ? 24.774 5.958 -21.832 1.00 67.06 337 TYR A N 1
ATOM 2490 C CA . TYR A 1 337 ? 25.662 6.081 -22.985 1.00 67.06 337 TYR A CA 1
ATOM 2491 C C . TYR A 1 337 ? 25.914 4.720 -23.647 1.00 67.06 337 TYR A C 1
ATOM 2493 O O . TYR A 1 337 ? 25.733 3.666 -23.041 1.00 67.06 337 TYR A O 1
ATOM 2501 N N . THR A 1 338 ? 26.356 4.751 -24.900 1.00 63.94 338 THR A N 1
ATOM 2502 C CA . THR A 1 338 ? 26.930 3.612 -25.622 1.00 63.94 338 THR A CA 1
ATOM 2503 C C . THR A 1 338 ? 28.187 4.063 -26.351 1.00 63.94 338 THR A C 1
ATOM 2505 O O . THR A 1 338 ? 28.258 5.204 -26.807 1.00 63.94 338 THR A O 1
ATOM 2508 N N . HIS A 1 339 ? 29.150 3.157 -26.496 1.00 68.44 339 HIS A N 1
ATOM 2509 C CA . HIS A 1 339 ? 30.429 3.388 -27.168 1.00 68.44 339 HIS A CA 1
ATOM 2510 C C . HIS A 1 339 ? 30.573 2.486 -28.396 1.00 68.44 339 HIS A C 1
ATOM 2512 O O . HIS A 1 339 ? 30.094 1.351 -28.394 1.00 68.44 339 HIS A O 1
ATOM 2518 N N . ASP A 1 340 ? 31.190 2.997 -29.459 1.00 65.50 340 ASP A N 1
ATOM 2519 C CA . ASP A 1 340 ? 31.595 2.213 -30.628 1.00 65.50 340 ASP A CA 1
ATOM 2520 C C . ASP A 1 340 ? 33.018 2.585 -31.054 1.00 65.50 340 ASP A C 1
ATOM 2522 O O . ASP A 1 340 ? 33.236 3.631 -31.672 1.00 65.50 340 ASP A O 1
ATOM 2526 N N . ASP A 1 341 ? 33.961 1.681 -30.792 1.00 62.69 341 ASP A N 1
ATOM 2527 C CA . ASP A 1 341 ? 35.400 1.804 -31.074 1.00 62.69 341 ASP A CA 1
ATOM 2528 C C . ASP A 1 341 ? 35.748 2.083 -32.548 1.00 62.69 341 ASP A C 1
ATOM 2530 O O . ASP A 1 341 ? 36.876 2.450 -32.877 1.00 62.69 341 ASP A O 1
ATOM 2534 N N . ARG A 1 342 ? 34.808 1.874 -33.482 1.00 60.69 342 ARG A N 1
ATOM 2535 C CA . ARG A 1 342 ? 35.067 1.934 -34.935 1.00 60.69 342 ARG A CA 1
ATOM 2536 C C . ARG A 1 342 ? 34.776 3.292 -35.578 1.00 60.69 342 ARG A C 1
ATOM 2538 O O . ARG A 1 342 ? 34.720 3.370 -36.804 1.00 60.69 342 ARG A O 1
ATOM 2545 N N . ASN A 1 343 ? 34.626 4.360 -34.785 1.00 60.62 343 ASN A N 1
ATOM 2546 C CA . ASN A 1 343 ? 34.322 5.717 -35.272 1.00 60.62 343 ASN A CA 1
ATOM 2547 C C . ASN A 1 343 ? 33.054 5.764 -36.149 1.00 60.62 343 ASN A C 1
ATOM 2549 O O . ASN A 1 343 ? 32.976 6.503 -37.134 1.00 60.62 343 ASN A O 1
ATOM 2553 N N . SER A 1 344 ? 32.059 4.939 -35.824 1.00 59.91 344 SER A N 1
ATOM 2554 C CA . SER A 1 344 ? 30.823 4.866 -36.599 1.00 59.91 344 SER A CA 1
ATOM 2555 C C . SER A 1 344 ? 29.963 6.105 -36.387 1.00 59.91 344 SER A C 1
ATOM 2557 O O . SER A 1 344 ? 29.820 6.609 -35.276 1.00 59.91 344 SER A O 1
ATOM 2559 N N . THR A 1 345 ? 29.294 6.550 -37.447 1.00 58.84 345 THR A N 1
ATOM 2560 C CA . THR A 1 345 ? 28.241 7.559 -37.324 1.00 58.84 345 THR A CA 1
ATOM 2561 C C . THR A 1 345 ? 27.000 6.939 -36.683 1.00 58.84 345 THR A C 1
ATOM 2563 O O . THR A 1 345 ? 26.487 5.926 -37.175 1.00 58.84 345 THR A O 1
ATOM 2566 N N . PHE A 1 346 ? 26.494 7.567 -35.622 1.00 59.38 346 PHE A N 1
ATOM 2567 C CA . PHE A 1 346 ? 25.185 7.258 -35.052 1.00 59.38 346 PHE A CA 1
ATOM 2568 C C . PHE A 1 346 ? 24.105 8.022 -35.818 1.00 59.38 346 PHE A C 1
ATOM 2570 O O . PHE A 1 346 ? 24.200 9.236 -35.994 1.00 59.38 346 PHE A O 1
ATOM 2577 N N . ALA A 1 347 ? 23.070 7.315 -36.267 1.00 58.69 347 ALA A N 1
ATOM 2578 C CA . ALA A 1 347 ? 21.887 7.926 -36.858 1.00 58.69 347 ALA A CA 1
ATOM 2579 C C . ALA A 1 347 ? 20.688 7.743 -35.922 1.00 58.69 347 ALA A C 1
ATOM 2581 O O . ALA A 1 347 ? 20.349 6.619 -35.542 1.00 58.69 347 ALA A O 1
ATOM 2582 N N . LEU A 1 348 ? 20.033 8.853 -35.579 1.00 58.31 348 LEU A N 1
ATOM 2583 C CA . LEU A 1 348 ? 18.719 8.840 -34.947 1.00 58.31 348 LEU A CA 1
ATOM 2584 C C . LEU A 1 348 ? 17.676 8.475 -36.010 1.00 58.31 348 LEU A C 1
ATOM 2586 O O . LEU A 1 348 ? 17.482 9.234 -36.957 1.00 58.31 348 LEU A O 1
ATOM 2590 N N . LEU A 1 349 ? 17.046 7.306 -35.881 1.00 54.75 349 LEU A N 1
ATOM 2591 C CA . LEU A 1 349 ? 16.117 6.790 -36.891 1.00 54.75 349 LEU A CA 1
ATOM 2592 C C . LEU A 1 349 ? 14.687 7.300 -36.706 1.00 54.75 349 LEU A C 1
ATOM 2594 O O . LEU A 1 349 ? 14.025 7.612 -37.690 1.00 54.75 349 LEU A O 1
ATOM 2598 N N . CYS A 1 350 ? 14.202 7.366 -35.467 1.00 50.97 350 CYS A N 1
ATOM 2599 C CA . CYS A 1 350 ? 12.888 7.922 -35.158 1.00 50.97 350 CYS A CA 1
ATOM 2600 C C . CYS A 1 350 ? 12.793 8.343 -33.691 1.00 50.97 350 CYS A C 1
ATOM 2602 O O . CYS A 1 350 ? 13.461 7.775 -32.817 1.00 50.97 350 CYS A O 1
ATOM 2604 N N . THR A 1 351 ? 11.906 9.299 -33.431 1.00 49.31 351 THR A N 1
ATOM 2605 C CA . THR A 1 351 ? 11.472 9.691 -32.092 1.00 49.31 351 THR A CA 1
ATOM 2606 C C . THR A 1 351 ? 9.974 9.443 -31.970 1.00 49.31 351 THR A C 1
ATOM 2608 O O . THR A 1 351 ? 9.165 9.945 -32.744 1.00 49.31 351 THR A O 1
ATOM 2611 N N . VAL A 1 352 ? 9.602 8.645 -30.980 1.00 52.72 352 VAL A N 1
ATOM 2612 C CA . VAL A 1 352 ? 8.232 8.551 -30.462 1.00 52.72 352 VAL A CA 1
ATOM 2613 C C . VAL A 1 352 ? 8.254 9.182 -29.067 1.00 52.72 352 VAL A C 1
ATOM 2615 O O . VAL A 1 352 ? 9.325 9.210 -28.453 1.00 52.72 352 VAL A O 1
ATOM 2618 N N . PRO A 1 353 ? 7.141 9.719 -28.532 1.00 49.44 353 PRO A N 1
ATOM 2619 C CA . PRO A 1 353 ? 7.120 10.192 -27.151 1.00 49.44 353 PRO A CA 1
ATOM 2620 C C . PRO A 1 353 ? 7.713 9.121 -26.230 1.00 49.44 353 PRO A C 1
ATOM 2622 O O . PRO A 1 353 ? 7.279 7.970 -26.264 1.00 49.44 353 PRO A O 1
ATOM 2625 N N . ASN A 1 354 ? 8.739 9.499 -25.468 1.00 47.94 354 ASN A N 1
ATOM 2626 C CA . ASN A 1 354 ? 9.472 8.631 -24.551 1.00 47.94 354 ASN A CA 1
ATOM 2627 C C . ASN A 1 354 ? 10.262 7.480 -25.198 1.00 47.94 354 ASN A C 1
ATOM 2629 O O . ASN A 1 354 ? 10.646 6.569 -24.486 1.00 47.94 354 ASN A O 1
ATOM 2633 N N . LYS A 1 355 ? 10.539 7.465 -26.509 1.00 53.00 355 LYS A N 1
ATOM 2634 C CA . LYS A 1 355 ? 11.324 6.395 -27.159 1.00 53.00 355 LYS A CA 1
ATOM 2635 C C . LYS A 1 355 ? 12.251 6.922 -28.253 1.00 53.00 355 LYS A C 1
ATOM 2637 O O . LYS A 1 355 ? 11.834 7.646 -29.155 1.00 53.00 355 LYS A O 1
ATOM 2642 N N . LEU A 1 356 ? 13.502 6.486 -28.197 1.00 57.09 356 LEU A N 1
ATOM 2643 C CA . LEU A 1 356 ? 14.591 6.807 -29.108 1.00 57.09 356 LEU A CA 1
ATOM 2644 C C . LEU A 1 356 ? 15.054 5.529 -29.807 1.00 57.09 356 LEU A C 1
ATOM 2646 O O . LEU A 1 356 ? 15.370 4.551 -29.137 1.00 57.09 356 LEU A O 1
ATOM 2650 N N . VAL A 1 357 ? 15.131 5.527 -31.138 1.00 59.59 357 VAL A N 1
ATOM 2651 C CA . VAL A 1 357 ? 15.729 4.405 -31.879 1.00 59.59 357 VAL A CA 1
ATOM 2652 C C . VAL A 1 357 ? 17.000 4.868 -32.577 1.00 59.59 357 VAL A C 1
ATOM 2654 O O . VAL A 1 357 ? 16.965 5.761 -33.424 1.00 59.59 357 VAL A O 1
ATOM 2657 N N . LEU A 1 358 ? 18.122 4.243 -32.234 1.00 61.28 358 LEU A N 1
ATOM 2658 C CA . LEU A 1 358 ? 19.447 4.549 -32.763 1.00 61.28 358 LEU A CA 1
ATOM 2659 C C . LEU A 1 358 ? 19.939 3.424 -33.659 1.00 61.28 358 LEU A C 1
ATOM 2661 O O . LEU A 1 358 ? 19.724 2.247 -33.372 1.00 61.28 358 LEU A O 1
ATOM 2665 N N . HIS A 1 359 ? 20.656 3.794 -34.712 1.00 61.00 359 HIS A N 1
ATOM 2666 C CA . HIS A 1 359 ? 21.353 2.864 -35.588 1.00 61.00 359 HIS A CA 1
ATOM 2667 C C . HIS A 1 359 ? 22.832 3.218 -35.650 1.00 61.00 359 HIS A C 1
ATOM 2669 O O . HIS A 1 359 ? 23.193 4.357 -35.954 1.00 61.00 359 HIS A O 1
ATOM 2675 N N . THR A 1 360 ? 23.683 2.228 -35.388 1.00 60.69 360 THR A N 1
ATOM 2676 C CA . THR A 1 360 ? 25.119 2.340 -35.635 1.00 60.69 360 THR A CA 1
ATOM 2677 C C . THR A 1 360 ? 25.406 1.890 -37.059 1.00 60.69 360 THR A C 1
ATOM 2679 O O . THR A 1 360 ? 25.143 0.746 -37.430 1.00 60.69 360 THR A O 1
ATOM 2682 N N . GLY A 1 361 ? 25.941 2.795 -37.884 1.00 52.81 361 GLY A N 1
ATOM 2683 C CA . GLY A 1 361 ? 26.111 2.566 -39.325 1.00 52.81 361 GLY A CA 1
ATOM 2684 C C . GLY A 1 361 ? 27.002 1.376 -39.722 1.00 52.81 361 GLY A C 1
ATOM 2685 O O . GLY A 1 361 ? 27.075 1.059 -40.904 1.00 52.81 361 GLY A O 1
ATOM 2686 N N . SER A 1 362 ? 27.671 0.709 -38.773 1.00 52.47 362 SER A N 1
ATOM 2687 C CA . SER A 1 362 ? 28.641 -0.362 -39.035 1.00 52.47 362 SER A CA 1
ATOM 2688 C C . SER A 1 362 ? 28.339 -1.719 -38.376 1.00 52.47 362 SER A C 1
ATOM 2690 O O . SER A 1 362 ? 29.113 -2.651 -38.597 1.00 52.47 362 SER A O 1
ATOM 2692 N N . LEU A 1 363 ? 27.280 -1.868 -37.557 1.00 50.91 363 LEU A N 1
ATOM 2693 C CA . LEU A 1 363 ? 27.007 -3.135 -36.836 1.00 50.91 363 LEU A CA 1
ATOM 2694 C C . LEU A 1 363 ? 25.676 -3.808 -37.145 1.00 50.91 363 LEU A C 1
ATOM 2696 O O . LEU A 1 363 ? 25.441 -4.903 -36.648 1.00 50.91 363 LEU A O 1
ATOM 2700 N N . SER A 1 364 ? 24.782 -3.210 -37.933 1.00 54.94 364 SER A N 1
ATOM 2701 C CA . SER A 1 364 ? 23.380 -3.679 -38.001 1.00 54.94 364 SER A CA 1
ATOM 2702 C C . SER A 1 364 ? 22.682 -3.700 -36.624 1.00 54.94 364 SER A C 1
ATOM 2704 O O . SER A 1 364 ? 21.574 -4.225 -36.501 1.00 54.94 364 SER A O 1
ATOM 2706 N N . THR A 1 365 ? 23.312 -3.128 -35.589 1.00 53.25 365 THR A N 1
ATOM 2707 C CA . THR A 1 365 ? 22.792 -3.053 -34.226 1.00 53.25 365 THR A CA 1
ATOM 2708 C C . THR A 1 365 ? 21.906 -1.829 -34.119 1.00 53.25 365 THR A C 1
ATOM 2710 O O . THR A 1 365 ? 22.291 -0.716 -34.500 1.00 53.25 365 THR A O 1
ATOM 2713 N N . ARG A 1 366 ? 20.700 -2.042 -33.597 1.00 61.50 366 ARG A N 1
ATOM 2714 C CA . ARG A 1 366 ? 19.775 -0.962 -33.273 1.00 61.50 366 ARG A CA 1
ATOM 2715 C C . ARG A 1 366 ? 19.554 -0.926 -31.769 1.00 61.50 366 ARG A C 1
ATOM 2717 O O . ARG A 1 366 ? 19.330 -1.968 -31.153 1.00 61.50 366 ARG A O 1
ATOM 2724 N N . TYR A 1 367 ? 19.601 0.274 -31.205 1.00 58.03 367 TYR A N 1
ATOM 2725 C CA . TYR A 1 367 ? 19.276 0.519 -29.803 1.00 58.03 367 TYR A CA 1
ATOM 2726 C C . TYR A 1 367 ? 17.900 1.158 -29.736 1.00 58.03 367 TYR A C 1
ATOM 2728 O O . TYR A 1 367 ? 17.671 2.176 -30.386 1.00 58.03 367 TYR A O 1
ATOM 2736 N N . ALA A 1 368 ? 16.991 0.571 -28.964 1.00 57.09 368 ALA A N 1
ATOM 2737 C CA . ALA A 1 368 ? 15.764 1.245 -28.563 1.00 57.09 368 ALA A CA 1
ATOM 2738 C C . ALA A 1 368 ? 15.939 1.710 -27.116 1.00 57.09 368 ALA A C 1
ATOM 2740 O O . ALA A 1 368 ? 16.155 0.881 -26.233 1.00 57.09 368 ALA A O 1
ATOM 2741 N N . VAL A 1 369 ? 15.878 3.019 -26.891 1.00 53.16 369 VAL A N 1
ATOM 2742 C CA . VAL A 1 369 ? 16.007 3.649 -25.576 1.00 53.16 369 VAL A CA 1
ATOM 2743 C C . VAL A 1 369 ? 14.679 4.307 -25.229 1.00 53.16 369 VAL A C 1
ATOM 2745 O O . VAL A 1 369 ? 14.268 5.264 -25.876 1.00 53.16 369 VAL A O 1
ATOM 2748 N N . GLU A 1 370 ? 13.976 3.779 -24.237 1.00 52.94 370 GLU A N 1
ATOM 2749 C CA . GLU A 1 370 ? 12.757 4.385 -23.702 1.00 52.94 370 GLU A CA 1
ATOM 2750 C C . GLU A 1 370 ? 13.158 5.454 -22.670 1.00 52.94 370 GLU A C 1
ATOM 2752 O O . GLU A 1 370 ? 13.783 5.127 -21.666 1.00 52.94 370 GLU A O 1
ATOM 2757 N N . LEU A 1 371 ? 12.878 6.728 -22.970 1.00 48.19 371 LEU A N 1
ATOM 2758 C CA . LEU A 1 371 ? 13.160 7.917 -22.161 1.00 48.19 371 LEU A CA 1
ATOM 2759 C C . LEU A 1 371 ? 11.925 8.261 -21.308 1.00 48.19 371 LEU A C 1
ATOM 2761 O O . LEU A 1 371 ? 10.968 8.842 -21.813 1.00 48.19 371 LEU A O 1
ATOM 2765 N N . GLY A 1 372 ? 11.918 7.908 -20.026 1.00 42.72 372 GLY A N 1
ATOM 2766 C CA . GLY A 1 372 ? 10.916 8.375 -19.064 1.00 42.72 372 GLY A CA 1
ATOM 2767 C C . GLY A 1 372 ? 11.227 9.784 -18.549 1.00 42.72 372 GLY A C 1
ATOM 2768 O O . GLY A 1 372 ? 12.297 10.322 -18.811 1.00 42.72 372 GLY A O 1
ATOM 2769 N N . MET A 1 373 ? 10.320 10.378 -17.763 1.00 37.06 373 MET A N 1
ATOM 2770 C CA . MET A 1 373 ? 10.587 11.665 -17.098 1.00 37.06 373 MET A CA 1
ATOM 2771 C C . MET A 1 373 ? 11.793 11.609 -16.144 1.00 37.06 373 MET A C 1
ATOM 2773 O O . MET A 1 373 ? 12.364 12.661 -15.910 1.00 37.06 373 MET A O 1
ATOM 2777 N N . ASN A 1 374 ? 12.168 10.418 -15.638 1.00 33.84 374 ASN A N 1
ATOM 2778 C CA . ASN A 1 374 ? 13.258 10.196 -14.671 1.00 33.84 374 ASN A CA 1
ATOM 2779 C C . ASN A 1 374 ? 14.010 8.848 -14.849 1.00 33.84 374 ASN A C 1
ATOM 2781 O O . ASN A 1 374 ? 14.732 8.429 -13.949 1.00 33.84 374 ASN A O 1
ATOM 2785 N N . GLU A 1 375 ? 13.830 8.122 -15.963 1.00 37.75 375 GLU A N 1
ATOM 2786 C CA . GLU A 1 375 ? 14.438 6.793 -16.177 1.00 37.75 375 GLU A CA 1
ATOM 2787 C C . GLU A 1 375 ? 14.773 6.521 -17.642 1.00 37.75 375 GLU A C 1
ATOM 2789 O O . GLU A 1 375 ? 14.128 7.056 -18.541 1.00 37.75 375 GLU A O 1
ATOM 2794 N N . MET A 1 376 ? 15.734 5.622 -17.880 1.00 40.72 376 MET A N 1
ATOM 2795 C CA . MET A 1 376 ? 16.003 5.075 -19.207 1.00 40.72 376 MET A CA 1
ATOM 2796 C C . MET A 1 376 ? 16.052 3.556 -19.218 1.00 40.72 376 MET A C 1
ATOM 2798 O O . MET A 1 376 ? 16.776 2.942 -18.439 1.00 40.72 376 MET A O 1
ATOM 2802 N N . THR A 1 377 ? 15.332 2.948 -20.160 1.00 40.62 377 THR A N 1
ATOM 2803 C CA . THR A 1 377 ? 15.443 1.515 -20.459 1.00 40.62 377 THR A CA 1
ATOM 2804 C C . THR A 1 377 ? 16.010 1.342 -21.861 1.00 40.62 377 THR A C 1
ATOM 2806 O O . THR A 1 377 ? 15.365 1.709 -22.841 1.00 40.62 377 THR A O 1
ATOM 2809 N N . ALA A 1 378 ? 17.218 0.786 -21.972 1.00 43.34 378 ALA A N 1
ATOM 2810 C CA . ALA A 1 378 ? 17.849 0.491 -23.255 1.00 43.34 378 ALA A CA 1
ATOM 2811 C C . ALA A 1 378 ? 17.741 -1.006 -23.564 1.00 43.34 378 ALA A C 1
ATOM 2813 O O . ALA A 1 378 ? 18.111 -1.845 -22.747 1.00 43.34 378 ALA A O 1
ATOM 2814 N N . THR A 1 379 ? 17.233 -1.353 -24.747 1.00 48.47 379 THR A N 1
ATOM 2815 C CA . THR A 1 379 ? 17.243 -2.735 -25.248 1.00 48.47 379 THR A CA 1
ATOM 2816 C C . THR A 1 379 ? 18.142 -2.828 -26.476 1.00 48.47 379 THR A C 1
ATOM 2818 O O . THR A 1 379 ? 17.928 -2.123 -27.469 1.00 48.47 379 THR A O 1
ATOM 2821 N N . ASN A 1 380 ? 19.145 -3.707 -26.405 1.00 46.12 380 ASN A N 1
ATOM 2822 C CA . ASN A 1 380 ? 20.032 -4.020 -27.522 1.00 46.12 380 ASN A CA 1
ATOM 2823 C C . ASN A 1 380 ? 19.348 -5.033 -28.440 1.00 46.12 380 ASN A C 1
ATOM 2825 O O . ASN A 1 380 ? 18.987 -6.120 -27.992 1.00 46.12 380 ASN A O 1
ATOM 2829 N N . TYR A 1 381 ? 19.222 -4.712 -29.727 1.00 45.56 381 TYR A N 1
ATOM 2830 C CA . TYR A 1 381 ? 18.759 -5.666 -30.730 1.00 45.56 381 TYR A CA 1
ATOM 2831 C C . TYR A 1 381 ? 19.869 -5.938 -31.747 1.00 45.56 381 TYR A C 1
ATOM 2833 O O . TYR A 1 381 ? 20.279 -5.048 -32.499 1.00 45.56 381 TYR A O 1
ATOM 2841 N N . THR A 1 382 ? 20.331 -7.190 -31.797 1.00 38.47 382 THR A N 1
ATOM 2842 C CA . THR A 1 382 ? 21.159 -7.714 -32.888 1.00 38.47 382 THR A CA 1
ATOM 2843 C C . THR A 1 382 ? 20.242 -8.457 -33.850 1.00 38.47 382 THR A C 1
ATOM 2845 O O . THR A 1 382 ? 19.714 -9.517 -33.530 1.00 38.47 382 THR A O 1
ATOM 2848 N N . MET A 1 383 ? 20.010 -7.896 -35.031 1.00 37.12 383 MET A N 1
ATOM 2849 C CA . MET A 1 383 ? 19.263 -8.587 -36.078 1.00 37.12 383 MET A CA 1
ATOM 2850 C C . MET A 1 383 ? 20.191 -9.579 -36.796 1.00 37.12 383 MET A C 1
ATOM 2852 O O . MET A 1 383 ? 21.056 -9.155 -37.557 1.00 37.12 383 MET A O 1
ATOM 2856 N N . GLN A 1 384 ? 19.992 -10.888 -36.610 1.00 35.12 384 GLN A N 1
ATOM 2857 C CA . GLN A 1 384 ? 20.328 -11.879 -37.640 1.00 35.12 384 GLN A CA 1
ATOM 2858 C C . GLN A 1 384 ? 19.044 -12.211 -38.405 1.00 35.12 384 GLN A C 1
ATOM 2860 O O . GLN A 1 384 ? 18.037 -12.574 -37.805 1.00 35.12 384 GLN A O 1
ATOM 2865 N N . ASN A 1 385 ? 19.060 -12.037 -39.725 1.00 34.56 385 ASN A N 1
ATOM 2866 C CA . ASN A 1 385 ? 17.967 -12.452 -40.602 1.00 34.56 385 ASN A CA 1
ATOM 2867 C C . ASN A 1 385 ? 18.381 -13.780 -41.260 1.00 34.56 385 ASN A C 1
ATOM 2869 O O . ASN A 1 385 ? 19.264 -13.767 -42.115 1.00 34.56 385 ASN A O 1
ATOM 2873 N N . GLU A 1 386 ? 17.797 -14.910 -40.848 1.00 36.72 386 GLU A N 1
ATOM 2874 C CA . GLU A 1 386 ? 18.159 -16.234 -41.388 1.00 36.72 386 GLU A CA 1
ATOM 2875 C C . GLU A 1 386 ? 17.552 -16.541 -42.770 1.00 36.72 386 GLU A C 1
ATOM 2877 O O . GLU A 1 386 ? 17.954 -17.531 -43.374 1.00 36.72 386 GLU A O 1
ATOM 2882 N N . GLU A 1 387 ? 16.663 -15.708 -43.336 1.00 38.66 387 GLU A N 1
ATOM 2883 C CA . GLU A 1 387 ? 15.969 -16.103 -44.577 1.00 38.66 387 GLU A CA 1
ATOM 2884 C C . GLU A 1 387 ? 16.013 -15.131 -45.770 1.00 38.66 387 GLU A C 1
ATOM 2886 O O . GLU A 1 387 ? 15.864 -15.613 -46.893 1.00 38.66 387 GLU A O 1
ATOM 2891 N N . THR A 1 388 ? 16.234 -13.810 -45.640 1.00 41.81 388 THR A N 1
ATOM 2892 C CA . THR A 1 388 ? 15.992 -12.926 -46.821 1.00 41.81 388 THR A CA 1
ATOM 2893 C C . THR A 1 388 ? 16.911 -11.734 -47.084 1.00 41.81 388 THR A C 1
ATOM 2895 O O . THR A 1 388 ? 16.697 -11.053 -48.088 1.00 41.81 388 THR A O 1
ATOM 2898 N N . ASN A 1 389 ? 17.940 -11.448 -46.280 1.00 41.31 389 ASN A N 1
ATOM 2899 C CA . ASN A 1 389 ? 18.885 -10.339 -46.539 1.00 41.31 389 ASN A CA 1
ATOM 2900 C C . ASN A 1 389 ? 18.228 -8.975 -46.899 1.00 41.31 389 ASN A C 1
ATOM 2902 O O . ASN A 1 389 ? 18.823 -8.136 -47.574 1.00 41.31 389 ASN A O 1
ATOM 2906 N N . SER A 1 390 ? 16.995 -8.740 -46.447 1.00 36.91 390 SER A N 1
ATOM 2907 C CA . SER A 1 390 ? 16.285 -7.463 -46.550 1.00 36.91 390 SER A CA 1
ATOM 2908 C C . SER A 1 390 ? 15.628 -7.120 -45.206 1.00 36.91 390 SER A C 1
ATOM 2910 O O . SER A 1 390 ? 15.481 -7.984 -44.342 1.00 36.91 390 SER A O 1
ATOM 2912 N N . ASN A 1 391 ? 15.379 -5.823 -44.990 1.00 33.50 391 ASN A N 1
ATOM 2913 C CA . ASN A 1 391 ? 15.108 -5.195 -43.687 1.00 33.50 391 ASN A CA 1
ATOM 2914 C C . ASN A 1 391 ? 14.023 -5.900 -42.837 1.00 33.50 391 ASN A C 1
ATOM 2916 O O . ASN A 1 391 ? 13.001 -6.306 -43.389 1.00 33.50 391 ASN A O 1
ATOM 2920 N N . PRO A 1 392 ? 14.162 -5.948 -41.493 1.00 31.77 392 PRO A N 1
ATOM 2921 C CA . PRO A 1 392 ? 13.048 -6.283 -40.609 1.00 31.77 392 PRO A CA 1
ATOM 2922 C C . PRO A 1 392 ? 11.944 -5.229 -40.677 1.00 31.77 392 PRO A C 1
ATOM 2924 O O . PRO A 1 392 ? 12.202 -4.023 -40.691 1.00 31.77 392 PRO A O 1
ATOM 2927 N N . ILE A 1 393 ? 10.712 -5.723 -40.665 1.00 32.88 393 ILE A N 1
ATOM 2928 C CA . ILE A 1 393 ? 9.469 -4.962 -40.714 1.00 32.88 393 ILE A CA 1
ATOM 2929 C C . ILE A 1 393 ? 9.247 -4.293 -39.349 1.00 32.88 393 ILE A C 1
ATOM 2931 O O . ILE A 1 393 ? 8.674 -4.875 -38.436 1.00 32.88 393 ILE A O 1
ATOM 2935 N N . TRP A 1 394 ? 9.721 -3.059 -39.220 1.00 31.72 394 TRP A N 1
ATOM 2936 C CA . TRP A 1 394 ? 9.052 -2.022 -38.437 1.00 31.72 394 TRP A CA 1
ATOM 2937 C C . TRP A 1 394 ? 8.813 -0.864 -39.405 1.00 31.72 394 TRP A C 1
ATOM 2939 O O . TRP A 1 394 ? 9.666 0.007 -39.571 1.00 31.72 394 TRP A O 1
ATOM 2949 N N . GLU A 1 395 ? 7.685 -0.896 -40.115 1.00 27.17 395 GLU A N 1
ATOM 2950 C CA . GLU A 1 395 ? 7.183 0.282 -40.820 1.00 27.17 395 GLU A CA 1
ATOM 2951 C C . GLU A 1 395 ? 6.627 1.249 -39.769 1.00 27.17 395 GLU A C 1
ATOM 2953 O O . GLU A 1 395 ? 5.562 1.036 -39.192 1.00 27.17 395 GLU A O 1
ATOM 2958 N N . CYS A 1 396 ? 7.384 2.310 -39.493 1.00 24.52 396 CYS A N 1
ATOM 2959 C CA . CYS A 1 396 ? 6.845 3.521 -38.893 1.00 24.52 396 CYS A CA 1
ATOM 2960 C C . CYS A 1 396 ? 5.960 4.182 -39.958 1.00 24.52 396 CYS A C 1
ATOM 2962 O O . CYS A 1 396 ? 6.467 4.857 -40.851 1.00 24.52 396 CYS A O 1
ATOM 2964 N N . HIS A 1 397 ? 4.653 3.933 -39.917 1.00 21.33 397 HIS A N 1
ATOM 2965 C CA . HIS A 1 397 ? 3.703 4.742 -40.670 1.00 21.33 397 HIS A CA 1
ATOM 2966 C C . HIS A 1 397 ? 3.441 6.028 -39.883 1.00 21.33 397 HIS A C 1
ATOM 2968 O O . HIS A 1 397 ? 2.747 6.015 -38.867 1.00 21.33 397 HIS A O 1
ATOM 2974 N N . GLU A 1 398 ? 4.025 7.129 -40.356 1.00 26.56 398 GLU A N 1
ATOM 2975 C CA . GLU A 1 398 ? 3.554 8.478 -40.050 1.00 26.56 398 GLU A CA 1
ATOM 2976 C C . GLU A 1 398 ? 2.109 8.628 -40.554 1.00 26.56 398 GLU A C 1
ATOM 2978 O O . GLU A 1 398 ? 1.782 8.186 -41.661 1.00 26.56 398 GLU A O 1
ATOM 2983 N N . SER A 1 399 ? 1.248 9.251 -39.746 1.00 26.92 399 SER A N 1
ATOM 2984 C CA . SER A 1 399 ? 0.085 9.976 -40.266 1.00 26.92 399 SER A CA 1
ATOM 2985 C C . SER A 1 399 ? 0.458 11.429 -40.483 1.00 26.92 399 SER A C 1
ATOM 2987 O O . SER A 1 399 ? 0.933 12.017 -39.480 1.00 26.92 399 SER A O 1
#